Protein AF-A0A9D8RHD4-F1 (afdb_monomer_lite)

Foldseek 3Di:
DDDDDDDDDDDDDDDDDDDDDDDDDDDPPPPQPFFWEKEFAAAQPPDDPADRCVFFAKKKKWKDDPPHTDDIDIDGHRDIDIDGDDDFAKMKMKMFTAGPVRDTFKIWIDMDTTDPPPGYYYDDTDIGTDFFWAWEWEAEDEDEPDPPPDDPVQFQWKKKWKDFVFFTQDIDTRDDRTDIDIDGAFTKMKMKMFGAGPVRHTFWMWMDIDHHYPPRRYHYDYTYIYGDDDDDDDDDDDDDDDDDDPDPPFDKDWAFKAFFAWDDCVPWDWDWPPAAAPQHFTWTATPVRWIWTDQPNTITTIGTFIWTFQTQGPVRKTKTWGQAFRAFAQQAADQDWFDQPNDIAFQLENQQTPLQCLQQQAKRVCVVSPTDDDDDTDHRVRHGDLNRGHDPVSNVFQAFDWAQQAQVQAPGNPQPNGDDIDGGSKFFHGPNRCCPVSSVNPDLQSQFHAGGPNRVSQQADADPDPSWHTKAFGSHQDRPGSQKGWIAHRSSDIDIDGSNDRRHTYIMMTMGHD

Radius of gyration: 31.25 Å; chains: 1; bounding box: 97×63×96 Å

Structure (mmCIF, N/CA/C/O backbone):
data_AF-A0A9D8RHD4-F1
#
_entry.id   AF-A0A9D8RHD4-F1
#
loop_
_atom_site.group_PDB
_atom_site.id
_atom_site.type_symbol
_atom_site.label_atom_id
_atom_site.label_alt_id
_atom_site.label_comp_id
_atom_site.label_asym_id
_atom_site.label_entity_id
_atom_site.label_seq_id
_atom_site.pdbx_PDB_ins_code
_atom_site.Cartn_x
_atom_site.Cartn_y
_atom_site.Cartn_z
_atom_site.occupancy
_atom_site.B_iso_or_equiv
_atom_site.auth_seq_id
_atom_site.auth_comp_id
_atom_site.auth_asym_id
_atom_site.auth_atom_id
_atom_site.pdbx_PDB_model_num
ATOM 1 N N . MET A 1 1 ? 67.456 23.168 -39.208 1.00 35.78 1 MET A N 1
ATOM 2 C CA . MET A 1 1 ? 68.039 21.890 -39.674 1.00 35.78 1 MET A CA 1
ATOM 3 C C . MET A 1 1 ? 66.907 20.896 -39.883 1.00 35.78 1 MET A C 1
ATOM 5 O O . MET A 1 1 ? 66.179 20.681 -38.933 1.00 35.78 1 MET A O 1
ATOM 9 N N . LYS A 1 2 ? 66.781 20.397 -41.128 1.00 36.19 2 LYS A N 1
ATOM 10 C CA . LYS A 1 2 ? 66.197 19.120 -41.617 1.00 36.19 2 LYS A CA 1
ATOM 11 C C . LYS A 1 2 ? 64.907 18.604 -40.936 1.00 36.19 2 LYS A C 1
ATOM 13 O O . LYS A 1 2 ? 64.924 18.323 -39.755 1.00 36.19 2 LYS A O 1
ATOM 18 N N . GLY A 1 3 ? 63.797 18.327 -41.615 1.00 31.06 3 GLY A N 1
ATOM 19 C CA . GLY A 1 3 ? 63.519 18.229 -43.047 1.00 31.06 3 GLY A CA 1
ATOM 20 C C . GLY A 1 3 ? 62.303 17.314 -43.264 1.00 31.06 3 GLY A C 1
ATOM 21 O O . GLY A 1 3 ? 62.266 16.207 -42.744 1.00 31.06 3 GLY A O 1
ATOM 22 N N . PHE A 1 4 ? 61.330 17.816 -44.022 1.00 32.12 4 PHE A N 1
ATOM 23 C CA . PHE A 1 4 ? 60.174 17.125 -44.610 1.00 32.12 4 PHE A CA 1
ATOM 24 C C . PHE A 1 4 ? 60.559 15.937 -45.522 1.00 32.12 4 PHE A C 1
ATOM 26 O O . PHE A 1 4 ? 61.619 15.998 -46.148 1.00 32.12 4 PHE A O 1
ATOM 33 N N . LYS A 1 5 ? 59.647 14.950 -45.664 1.00 31.78 5 LYS A N 1
ATOM 34 C CA . LYS A 1 5 ? 59.299 14.114 -46.860 1.00 31.78 5 LYS A CA 1
ATOM 35 C C . LYS A 1 5 ? 58.339 12.990 -46.393 1.00 31.78 5 LYS A C 1
ATOM 37 O O . LYS A 1 5 ? 58.730 12.262 -45.493 1.00 31.78 5 LYS A O 1
ATOM 42 N N . THR A 1 6 ? 57.042 12.872 -46.707 1.00 32.19 6 THR A N 1
ATOM 43 C CA . THR A 1 6 ? 56.232 12.690 -47.945 1.00 32.19 6 THR A CA 1
ATOM 44 C C . THR A 1 6 ? 56.446 11.398 -48.768 1.00 32.19 6 THR A C 1
ATOM 46 O O . THR A 1 6 ? 57.546 11.182 -49.265 1.00 32.19 6 THR A O 1
ATOM 49 N N . PHE A 1 7 ? 55.320 10.677 -48.997 1.00 29.19 7 PHE A N 1
ATOM 50 C CA . PHE A 1 7 ? 54.986 9.613 -49.989 1.00 29.19 7 PHE A CA 1
ATOM 51 C C . PHE A 1 7 ? 55.703 8.240 -49.849 1.00 29.19 7 PHE A C 1
ATOM 53 O O . PHE A 1 7 ? 56.851 8.192 -49.443 1.00 29.19 7 PHE A O 1
ATOM 60 N N . ALA A 1 8 ? 55.118 7.063 -50.134 1.00 27.97 8 ALA A N 1
ATOM 61 C CA . ALA A 1 8 ? 54.074 6.719 -51.101 1.00 27.97 8 ALA A CA 1
ATOM 62 C C . ALA A 1 8 ? 53.303 5.416 -50.764 1.00 27.97 8 ALA A C 1
ATOM 64 O O . ALA A 1 8 ? 53.810 4.504 -50.116 1.00 27.97 8 ALA A O 1
ATOM 65 N N . LEU A 1 9 ? 52.088 5.364 -51.308 1.00 29.67 9 LEU A N 1
ATOM 66 C CA . LEU A 1 9 ? 51.182 4.233 -51.505 1.00 29.67 9 LEU A CA 1
ATOM 67 C C . LEU A 1 9 ? 51.711 3.306 -52.623 1.00 29.67 9 LEU A C 1
ATOM 69 O O . LEU A 1 9 ? 52.126 3.816 -53.662 1.00 29.67 9 LEU A O 1
ATOM 73 N N . ALA A 1 10 ? 51.624 1.979 -52.473 1.00 29.06 10 ALA A N 1
ATOM 74 C CA . ALA A 1 10 ? 51.651 1.051 -53.610 1.00 29.06 10 ALA A CA 1
ATOM 75 C C . ALA A 1 10 ? 50.885 -0.246 -53.301 1.00 29.06 10 ALA A C 1
ATOM 77 O O . ALA A 1 10 ? 51.316 -1.097 -52.528 1.00 29.06 10 ALA A O 1
ATOM 78 N N . LEU A 1 11 ? 49.725 -0.346 -53.943 1.00 30.69 11 LEU A N 1
ATOM 79 C CA . LEU A 1 11 ? 48.889 -1.521 -54.141 1.00 30.69 11 LEU A CA 1
ATOM 80 C C . LEU A 1 11 ? 49.519 -2.388 -55.250 1.00 30.69 11 LEU A C 1
ATOM 82 O O . LEU A 1 11 ? 49.786 -1.851 -56.323 1.00 30.69 11 LEU A O 1
ATOM 86 N N . LEU A 1 12 ? 49.694 -3.700 -55.054 1.00 25.97 12 LEU A N 1
ATOM 87 C CA . LEU A 1 12 ? 49.701 -4.652 -56.175 1.00 25.97 12 LEU A CA 1
ATOM 88 C C . LEU A 1 12 ? 49.318 -6.072 -55.722 1.00 25.97 12 LEU A C 1
ATOM 90 O O . LEU A 1 12 ? 50.050 -6.752 -55.009 1.00 25.97 12 LEU A O 1
ATOM 94 N N . CYS A 1 13 ? 48.135 -6.492 -56.168 1.00 28.03 13 CYS A N 1
ATOM 95 C CA . CYS A 1 13 ? 47.721 -7.885 -56.330 1.00 28.03 13 CYS A CA 1
ATOM 96 C C . CYS A 1 13 ? 48.622 -8.587 -57.366 1.00 28.03 13 CYS A C 1
ATOM 98 O O . CYS A 1 13 ? 49.081 -7.912 -58.283 1.00 28.03 13 CYS A O 1
ATOM 100 N N . VAL A 1 14 ? 48.786 -9.917 -57.276 1.00 27.88 14 VAL A N 1
ATOM 101 C CA . VAL A 1 14 ? 48.606 -10.900 -58.379 1.00 27.88 14 VAL A CA 1
ATOM 102 C C . VAL A 1 14 ? 49.075 -12.311 -57.953 1.00 27.88 14 VAL A C 1
ATOM 104 O O . VAL A 1 14 ? 50.228 -12.530 -57.604 1.00 27.88 14 VAL A O 1
ATOM 107 N N . LEU A 1 15 ? 48.103 -13.229 -58.025 1.00 26.08 15 LEU A N 1
ATOM 108 C CA . LEU A 1 15 ? 48.101 -14.667 -58.349 1.00 26.08 15 LEU A CA 1
ATOM 109 C C . LEU A 1 15 ? 49.122 -15.664 -57.754 1.00 26.08 15 LEU A C 1
ATOM 111 O O . LEU A 1 15 ? 50.280 -15.731 -58.141 1.00 26.08 15 LEU A O 1
ATOM 115 N N . SER A 1 16 ? 48.542 -16.608 -57.001 1.00 27.72 16 SER A N 1
ATOM 116 C CA . SER A 1 16 ? 48.329 -18.021 -57.381 1.00 27.72 16 SER A CA 1
ATOM 117 C C . SER A 1 16 ? 49.521 -18.828 -57.914 1.00 27.72 16 SER A C 1
ATOM 119 O O . SER A 1 16 ? 49.868 -18.749 -59.090 1.00 27.72 16 SER A O 1
ATOM 121 N N . VAL A 1 17 ? 50.010 -19.754 -57.082 1.00 30.53 17 VAL A N 1
ATOM 122 C CA . VAL A 1 17 ? 50.566 -21.032 -57.546 1.00 30.53 17 VAL A CA 1
ATOM 123 C C . VAL A 1 17 ? 49.954 -22.152 -56.707 1.00 30.53 17 VAL A C 1
ATOM 125 O O . VAL A 1 17 ? 50.111 -22.208 -55.490 1.00 30.53 17 VAL A O 1
ATOM 128 N N . CYS A 1 18 ? 49.222 -23.030 -57.390 1.00 27.80 18 CYS A N 1
ATOM 129 C CA . CYS A 1 18 ? 48.713 -24.287 -56.868 1.00 27.80 18 CYS A CA 1
ATOM 130 C C . CYS A 1 18 ? 49.869 -25.257 -56.594 1.00 27.80 18 CYS A C 1
ATOM 132 O O . CYS A 1 18 ? 50.684 -25.493 -57.482 1.00 27.80 18 CYS A O 1
ATOM 134 N N . PHE A 1 19 ? 49.860 -25.913 -55.436 1.00 27.23 19 PHE A N 1
ATOM 135 C CA . PHE A 1 19 ? 50.405 -27.262 -55.300 1.00 27.23 19 PHE A CA 1
ATOM 136 C C . PHE A 1 19 ? 49.399 -28.126 -54.540 1.00 27.23 19 PHE A C 1
ATOM 138 O O . PHE A 1 19 ? 49.133 -27.922 -53.358 1.00 27.23 19 PHE A O 1
ATOM 145 N N . LEU A 1 20 ? 48.812 -29.082 -55.264 1.00 31.20 20 LEU A N 1
ATOM 146 C CA . LEU A 1 20 ? 48.128 -30.230 -54.685 1.00 31.20 20 LEU A CA 1
ATOM 147 C C . LEU A 1 20 ? 49.165 -31.198 -54.107 1.00 31.20 20 LEU A C 1
ATOM 149 O O . LEU A 1 20 ? 50.134 -31.540 -54.779 1.00 31.20 20 LEU A O 1
ATOM 153 N N . GLY A 1 21 ? 48.832 -31.756 -52.942 1.00 25.56 21 GLY A N 1
ATOM 154 C CA . GLY A 1 21 ? 49.098 -33.162 -52.647 1.00 25.56 21 GLY A CA 1
ATOM 155 C C . GLY A 1 21 ? 50.062 -33.434 -51.498 1.00 25.56 21 GLY A C 1
ATOM 156 O O . GLY A 1 21 ? 51.242 -33.649 -51.729 1.00 25.56 21 GLY A O 1
ATOM 157 N N . CYS A 1 22 ? 49.532 -33.582 -50.282 1.00 24.62 22 CYS A N 1
ATOM 158 C CA . CYS A 1 22 ? 49.473 -34.900 -49.642 1.00 24.62 22 CYS A CA 1
ATOM 159 C C . CYS A 1 22 ? 48.534 -34.851 -48.426 1.00 24.62 22 CYS A C 1
ATOM 161 O O . CYS A 1 22 ? 48.686 -34.014 -47.540 1.00 24.62 22 CYS A O 1
ATOM 163 N N . LYS A 1 23 ? 47.542 -35.747 -48.401 1.00 31.02 23 LYS A N 1
ATOM 164 C CA . LYS A 1 23 ? 46.661 -35.980 -47.252 1.00 31.02 23 LYS A CA 1
ATOM 165 C C . LYS A 1 23 ? 47.476 -36.605 -46.118 1.00 31.02 23 LYS A C 1
ATOM 167 O O . LYS A 1 23 ? 47.958 -37.722 -46.270 1.00 31.02 23 LYS A O 1
ATOM 172 N N . ALA A 1 24 ? 47.506 -35.947 -44.967 1.00 29.47 24 ALA A N 1
ATOM 173 C CA . ALA A 1 24 ? 47.518 -36.630 -43.682 1.00 29.47 24 ALA A CA 1
ATOM 174 C C . ALA A 1 24 ? 46.159 -36.363 -43.035 1.00 29.47 24 ALA A C 1
ATOM 176 O O . ALA A 1 24 ? 45.784 -35.220 -42.782 1.00 29.47 24 ALA A O 1
ATOM 177 N N . SER A 1 25 ? 45.385 -37.430 -42.868 1.00 34.25 25 SER A N 1
ATOM 178 C CA . SER A 1 25 ? 44.118 -37.421 -42.158 1.00 34.25 25 SER A CA 1
ATOM 179 C C . SER A 1 25 ? 44.372 -37.182 -40.673 1.00 34.25 25 SER A C 1
ATOM 181 O O . SER A 1 25 ? 44.805 -38.085 -39.960 1.00 34.25 25 SER A O 1
ATOM 183 N N . THR A 1 26 ? 44.043 -35.992 -40.197 1.00 29.72 26 THR A N 1
ATOM 184 C CA . THR A 1 26 ? 43.574 -35.803 -38.829 1.00 29.72 26 THR A CA 1
ATOM 185 C C . THR A 1 26 ? 42.118 -35.383 -38.934 1.00 29.72 26 THR A C 1
ATOM 187 O O . THR A 1 26 ? 41.776 -34.371 -39.541 1.00 29.72 26 THR A O 1
ATOM 190 N N . SER A 1 27 ? 41.234 -36.239 -38.435 1.00 28.67 27 SER A N 1
ATOM 191 C CA . SER A 1 27 ? 39.817 -35.947 -38.280 1.00 28.67 27 SER A CA 1
ATOM 192 C C . SER A 1 27 ? 39.661 -34.772 -37.317 1.00 28.67 27 SER A C 1
ATOM 194 O O . SER A 1 27 ? 39.633 -34.961 -36.104 1.00 28.67 27 SER A O 1
ATOM 196 N N . VAL A 1 28 ? 39.583 -33.559 -37.855 1.00 31.75 28 VAL A N 1
ATOM 197 C CA . VAL A 1 28 ? 38.956 -32.441 -37.157 1.00 31.75 28 VAL A CA 1
ATOM 198 C C . VAL A 1 28 ? 37.459 -32.675 -37.315 1.00 31.75 28 VA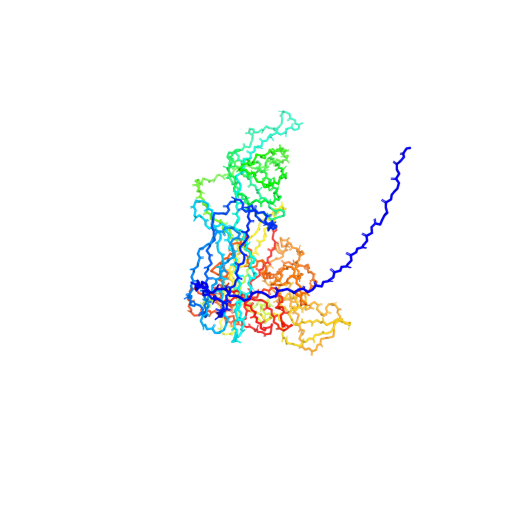L A C 1
ATOM 200 O O . VAL A 1 28 ? 36.905 -32.521 -38.401 1.00 31.75 28 VAL A O 1
ATOM 203 N N . THR A 1 29 ? 36.811 -33.168 -36.265 1.00 30.25 29 THR A N 1
ATOM 204 C CA . THR A 1 29 ? 35.352 -33.158 -36.187 1.00 30.25 29 THR A CA 1
ATOM 205 C C . THR A 1 29 ? 34.914 -31.700 -36.145 1.00 30.25 29 THR A C 1
ATOM 207 O O . THR A 1 29 ? 35.140 -31.020 -35.148 1.00 30.25 29 THR A O 1
ATOM 210 N N . ASN A 1 30 ? 34.330 -31.210 -37.237 1.00 37.19 30 ASN A N 1
ATOM 211 C CA . ASN A 1 30 ? 33.622 -29.937 -37.253 1.00 37.19 30 ASN A CA 1
ATOM 212 C C . ASN A 1 30 ? 32.463 -30.025 -36.242 1.00 37.19 30 ASN A C 1
ATOM 214 O O . ASN A 1 30 ? 31.471 -30.700 -36.497 1.00 37.19 30 ASN A O 1
ATOM 218 N N . GLU A 1 31 ? 32.585 -29.365 -35.090 1.00 43.91 31 GLU A N 1
ATOM 219 C CA . GLU A 1 31 ? 31.503 -29.197 -34.101 1.00 43.91 31 GLU A CA 1
ATOM 220 C C . GLU A 1 31 ? 30.470 -28.121 -34.514 1.00 43.91 31 GLU A C 1
ATOM 222 O O . GLU A 1 31 ? 29.651 -27.702 -33.698 1.00 43.91 31 GLU A O 1
ATOM 227 N N . GLU A 1 32 ? 30.486 -27.650 -35.766 1.00 48.09 32 GLU A N 1
ATOM 228 C CA . GLU A 1 32 ? 29.717 -26.470 -36.197 1.00 48.09 32 GLU A CA 1
ATOM 229 C C . GLU A 1 32 ? 28.235 -26.732 -36.552 1.00 48.09 32 GLU A C 1
ATOM 231 O O . GLU A 1 32 ? 27.482 -25.775 -36.693 1.00 48.09 32 GLU A O 1
ATOM 236 N N . ASP A 1 33 ? 27.760 -27.984 -36.572 1.00 53.81 33 ASP A N 1
ATOM 237 C CA . ASP A 1 33 ? 26.374 -28.331 -36.958 1.00 53.81 33 ASP A CA 1
ATOM 238 C C . ASP A 1 33 ? 25.451 -28.648 -35.753 1.00 53.81 33 ASP A C 1
ATOM 240 O O . ASP A 1 33 ? 24.758 -29.669 -35.716 1.00 53.81 33 ASP A O 1
ATOM 244 N N . GLY A 1 34 ? 25.459 -27.809 -34.710 1.00 67.12 34 GLY A N 1
ATOM 245 C CA . GLY A 1 34 ? 24.644 -28.006 -33.499 1.00 67.12 34 GLY A CA 1
ATOM 246 C C . GLY A 1 34 ? 23.719 -26.833 -33.168 1.00 67.12 34 GLY A C 1
ATOM 247 O O . GLY A 1 34 ? 24.140 -25.683 -33.229 1.00 67.12 34 GLY A O 1
ATOM 248 N N . LEU A 1 35 ? 22.476 -27.126 -32.764 1.00 84.06 35 LEU A N 1
ATOM 249 C CA . LEU A 1 35 ? 21.594 -26.162 -32.096 1.00 84.06 35 LEU A CA 1
ATOM 250 C C . LEU A 1 35 ? 22.103 -25.935 -30.661 1.00 84.06 35 LEU A C 1
ATOM 252 O O . LEU A 1 35 ? 22.478 -26.893 -29.979 1.00 84.06 35 LEU A O 1
ATOM 256 N N . GLY A 1 36 ? 22.169 -24.690 -30.192 1.00 89.06 36 GLY A N 1
ATOM 257 C CA . GLY A 1 36 ? 22.691 -24.420 -28.854 1.00 89.06 36 GLY A CA 1
ATOM 258 C C . GLY A 1 36 ? 22.815 -22.948 -28.491 1.00 89.06 36 GLY A C 1
ATOM 259 O O . GLY A 1 36 ? 22.344 -22.059 -29.198 1.00 89.06 36 GLY A O 1
ATOM 260 N N . ILE A 1 37 ? 23.473 -22.698 -27.364 1.00 90.94 37 ILE A N 1
ATOM 261 C CA . ILE A 1 37 ? 23.751 -21.356 -26.847 1.00 90.94 37 ILE A CA 1
ATOM 262 C C . ILE A 1 37 ? 25.243 -21.168 -26.595 1.00 90.94 37 ILE A C 1
ATOM 264 O O . ILE A 1 37 ? 25.958 -22.111 -26.246 1.00 90.94 37 ILE A O 1
ATOM 268 N N . SER A 1 38 ? 25.709 -19.941 -26.782 1.00 91.62 38 SER A N 1
ATOM 269 C CA . SER A 1 38 ? 27.071 -19.501 -26.510 1.00 91.62 38 SER A CA 1
ATOM 270 C C . SER A 1 38 ? 27.014 -18.324 -25.540 1.00 91.62 38 SER A C 1
ATOM 272 O O . SER A 1 38 ? 26.353 -17.325 -25.817 1.00 91.62 38 SER A O 1
ATOM 274 N N . ILE A 1 39 ? 27.681 -18.451 -24.396 1.00 88.56 39 ILE A N 1
ATOM 275 C CA . ILE A 1 39 ? 27.722 -17.428 -23.344 1.00 88.56 39 ILE A CA 1
ATOM 276 C C . ILE A 1 39 ? 29.181 -17.070 -23.106 1.00 88.56 39 ILE A C 1
ATOM 278 O O . ILE A 1 39 ? 29.974 -17.938 -22.745 1.00 88.56 39 ILE A O 1
ATOM 282 N N . THR A 1 40 ? 29.540 -15.805 -23.296 1.00 87.44 40 THR A N 1
ATOM 283 C CA . THR A 1 40 ? 30.861 -15.295 -22.915 1.00 87.44 40 THR A CA 1
ATOM 284 C C . THR A 1 40 ? 30.779 -14.742 -21.504 1.00 87.44 40 THR A C 1
ATOM 286 O O . THR A 1 40 ? 30.036 -13.797 -21.247 1.00 87.44 40 THR A O 1
ATOM 289 N N . LEU A 1 41 ? 31.521 -15.354 -20.584 1.00 85.44 41 LEU A N 1
ATOM 290 C CA . LEU A 1 41 ? 31.555 -14.934 -19.193 1.00 85.44 41 LEU A CA 1
ATOM 291 C C . LEU A 1 41 ? 32.542 -13.781 -19.008 1.00 85.44 41 LEU A C 1
ATOM 293 O O . LEU A 1 41 ? 33.591 -13.764 -19.660 1.00 85.44 41 LEU A O 1
ATOM 297 N N . PRO A 1 42 ? 32.259 -12.844 -18.092 1.00 77.25 42 PRO A N 1
ATOM 298 C CA . PRO A 1 42 ? 33.192 -11.772 -17.780 1.00 77.25 42 PRO A CA 1
ATOM 299 C C . PRO A 1 42 ? 34.568 -12.327 -17.376 1.00 77.25 42 PRO A C 1
ATOM 301 O O . PRO A 1 42 ? 34.651 -13.280 -16.592 1.00 77.25 42 PRO A O 1
ATOM 304 N N . GLY A 1 43 ? 35.648 -11.723 -17.891 1.00 65.38 43 GLY A N 1
ATOM 305 C CA . GLY A 1 43 ? 37.044 -12.058 -17.570 1.00 65.38 43 GLY A CA 1
ATOM 306 C C . GLY A 1 43 ? 37.802 -10.920 -16.884 1.00 65.38 43 GLY A C 1
ATOM 307 O O . GLY A 1 43 ? 37.400 -9.765 -16.984 1.00 65.38 43 GLY A O 1
ATOM 308 N N . GLY A 1 44 ? 38.929 -11.242 -16.232 1.00 55.56 44 GLY A N 1
ATOM 309 C CA . GLY A 1 44 ? 39.707 -10.398 -15.298 1.00 55.56 44 GLY A CA 1
ATOM 310 C C . GLY A 1 44 ? 40.187 -9.003 -15.752 1.00 55.56 44 GLY A C 1
ATOM 311 O O . GLY A 1 44 ? 40.976 -8.378 -15.053 1.00 55.56 44 GLY A O 1
ATOM 312 N N . LYS A 1 45 ? 39.771 -8.492 -16.919 1.00 47.00 45 LYS A N 1
ATOM 313 C CA . LYS A 1 45 ? 40.018 -7.105 -17.361 1.00 47.00 45 LYS A CA 1
ATOM 314 C C . LYS A 1 45 ? 38.825 -6.416 -18.037 1.00 47.00 45 LYS A C 1
ATOM 316 O O . LYS A 1 45 ? 38.904 -5.203 -18.246 1.00 47.00 45 LYS A O 1
ATOM 321 N N . ASP A 1 46 ? 37.733 -7.124 -18.324 1.00 44.97 46 ASP A N 1
ATOM 322 C CA . ASP A 1 46 ? 36.529 -6.523 -18.899 1.00 44.97 46 ASP A CA 1
ATOM 323 C C . ASP A 1 46 ? 35.632 -6.021 -17.769 1.00 44.97 46 ASP A C 1
ATOM 325 O O . ASP A 1 46 ? 34.967 -6.769 -17.054 1.00 44.97 46 ASP A O 1
ATOM 329 N N . ARG A 1 47 ? 35.710 -4.705 -17.563 1.00 43.62 47 ARG A N 1
ATOM 330 C CA . ARG A 1 47 ? 35.042 -3.962 -16.496 1.00 43.62 47 ARG A CA 1
ATOM 331 C C . ARG A 1 47 ? 33.526 -3.963 -16.708 1.00 43.62 47 ARG A C 1
ATOM 333 O O . ARG A 1 47 ? 32.998 -3.063 -17.357 1.00 43.62 47 ARG A O 1
ATOM 340 N N . ALA A 1 48 ? 32.824 -4.924 -16.114 1.00 38.09 48 ALA A N 1
ATOM 341 C CA . ALA A 1 48 ? 31.419 -4.734 -15.775 1.00 38.09 48 ALA A CA 1
ATOM 342 C C . ALA A 1 48 ? 31.340 -3.671 -14.667 1.00 38.09 48 ALA A C 1
ATOM 344 O O . ALA A 1 48 ? 32.110 -3.689 -13.709 1.00 38.09 48 ALA A O 1
ATOM 345 N N . VAL A 1 49 ? 30.437 -2.708 -14.820 1.00 38.84 49 VAL A N 1
ATOM 346 C CA . VAL A 1 49 ? 30.386 -1.441 -14.068 1.00 38.84 49 VAL A CA 1
ATOM 347 C C . VAL A 1 49 ? 30.083 -1.620 -12.561 1.00 38.84 49 VAL A C 1
ATOM 349 O O . VAL A 1 49 ? 30.055 -0.636 -11.830 1.00 38.84 49 VAL A O 1
ATOM 352 N N . PHE A 1 50 ? 29.929 -2.852 -12.052 1.00 38.81 50 PHE A N 1
ATOM 353 C CA . PHE A 1 50 ? 29.329 -3.092 -10.734 1.00 38.81 50 PHE A CA 1
ATOM 354 C C . PHE A 1 50 ? 30.011 -4.139 -9.816 1.00 38.81 50 PHE A C 1
ATOM 356 O O . PHE A 1 50 ? 29.507 -4.351 -8.719 1.00 38.81 50 PHE A O 1
ATOM 363 N N . TYR A 1 51 ? 31.166 -4.745 -10.153 1.00 47.12 51 TYR A N 1
ATOM 364 C CA . TYR A 1 51 ? 31.948 -5.565 -9.190 1.00 47.12 51 TYR A CA 1
ATOM 365 C C . TYR A 1 51 ? 33.461 -5.628 -9.491 1.00 47.12 51 TYR A C 1
ATOM 367 O O . TYR A 1 51 ? 33.907 -5.218 -10.563 1.00 47.12 51 TYR A O 1
ATOM 375 N N . ASP A 1 52 ? 34.265 -6.118 -8.531 1.00 52.22 52 ASP A N 1
ATOM 376 C CA . ASP A 1 52 ? 35.674 -6.469 -8.767 1.00 52.22 52 ASP A CA 1
ATOM 377 C C . ASP A 1 52 ? 35.779 -7.919 -9.234 1.00 52.22 52 ASP A C 1
ATOM 379 O O . ASP A 1 52 ? 35.558 -8.855 -8.469 1.00 52.22 52 ASP A O 1
ATOM 383 N N . ILE A 1 53 ? 36.078 -8.110 -10.513 1.00 52.34 53 ILE A N 1
ATOM 384 C CA . ILE A 1 53 ? 36.124 -9.433 -11.137 1.00 52.34 53 ILE A CA 1
ATOM 385 C C . ILE A 1 53 ? 37.250 -10.327 -10.601 1.00 52.34 53 ILE A C 1
ATOM 387 O O . ILE A 1 53 ? 37.184 -11.547 -10.738 1.00 52.34 53 ILE A O 1
ATOM 391 N N . ASP A 1 54 ? 38.228 -9.727 -9.923 1.00 56.50 54 ASP A N 1
ATOM 392 C CA . ASP A 1 54 ? 39.340 -10.415 -9.265 1.00 56.50 54 ASP A CA 1
ATOM 393 C C . ASP A 1 54 ? 38.888 -11.280 -8.066 1.00 56.50 54 ASP A C 1
ATOM 395 O O . ASP A 1 54 ? 39.649 -12.126 -7.595 1.00 56.50 54 ASP A O 1
ATOM 399 N N . GLU A 1 55 ? 37.647 -11.114 -7.585 1.00 66.25 55 GLU A N 1
ATOM 400 C CA . GLU A 1 55 ? 37.059 -11.935 -6.515 1.00 66.25 55 GLU A CA 1
ATOM 401 C C . GLU A 1 55 ? 36.314 -13.181 -7.040 1.00 66.25 55 GLU A C 1
ATOM 403 O O . GLU A 1 55 ? 36.005 -14.080 -6.254 1.00 66.25 55 GLU A O 1
ATOM 408 N N . VAL A 1 56 ? 36.046 -13.277 -8.352 1.00 74.25 56 VAL A N 1
ATOM 409 C CA . VAL A 1 56 ? 35.319 -14.412 -8.945 1.00 74.25 56 VAL A CA 1
ATOM 410 C C . VAL A 1 56 ? 36.282 -15.546 -9.285 1.00 74.25 56 VAL A C 1
ATOM 412 O O . VAL A 1 56 ? 37.129 -15.424 -10.166 1.00 74.25 56 VAL A O 1
ATOM 415 N N . ALA A 1 57 ? 36.110 -16.689 -8.627 1.00 84.31 57 ALA A N 1
ATOM 416 C CA . ALA A 1 57 ? 36.879 -17.901 -8.883 1.00 84.31 57 ALA A CA 1
ATOM 417 C C . ALA A 1 57 ? 36.257 -18.776 -9.979 1.00 84.31 57 ALA A C 1
ATOM 419 O O . ALA A 1 57 ? 36.975 -19.417 -10.746 1.00 84.31 57 ALA A O 1
ATOM 420 N N . SER A 1 58 ? 34.924 -18.830 -10.056 1.00 89.81 58 SER A N 1
ATOM 421 C CA . SER A 1 58 ? 34.219 -19.659 -11.041 1.00 89.81 58 SER A CA 1
ATOM 422 C C . SER A 1 58 ? 32.790 -19.186 -11.300 1.00 89.81 58 SER A C 1
ATOM 424 O O . SER A 1 58 ? 32.217 -18.430 -10.518 1.00 89.81 58 SER A O 1
ATOM 426 N N . TYR A 1 59 ? 32.208 -19.666 -12.396 1.00 90.94 59 TYR A N 1
ATOM 427 C CA . TYR A 1 59 ? 30.798 -19.506 -12.728 1.00 90.94 59 TYR A CA 1
ATOM 428 C C . TYR A 1 59 ? 30.124 -20.871 -12.875 1.00 90.94 59 TYR A C 1
ATOM 430 O O . TYR A 1 59 ? 30.736 -21.833 -13.337 1.00 90.94 59 TYR A O 1
ATOM 438 N N . THR A 1 60 ? 28.840 -20.941 -12.536 1.00 95.25 60 THR A N 1
ATOM 439 C CA . THR A 1 60 ? 27.939 -22.045 -12.889 1.00 95.25 60 THR A CA 1
ATOM 440 C C . THR A 1 60 ? 26.831 -21.512 -13.783 1.00 95.25 60 THR A C 1
ATOM 442 O O . THR A 1 60 ? 26.164 -20.544 -13.432 1.00 95.25 60 THR A O 1
ATOM 445 N N . ILE A 1 61 ? 26.614 -22.157 -14.923 1.00 95.19 61 ILE A N 1
ATOM 446 C CA . ILE A 1 61 ? 25.532 -21.879 -15.867 1.00 95.19 61 ILE A CA 1
ATOM 447 C C . ILE A 1 61 ? 24.543 -23.034 -15.766 1.00 95.19 61 ILE A C 1
ATOM 449 O O . ILE A 1 61 ? 24.926 -24.176 -16.013 1.00 95.19 61 ILE A O 1
ATOM 453 N N . ALA A 1 62 ? 23.287 -22.758 -15.441 1.00 94.81 62 ALA A N 1
ATOM 454 C CA . ALA A 1 62 ? 22.204 -23.733 -15.486 1.00 94.81 62 ALA A CA 1
ATOM 455 C C . ALA A 1 62 ? 21.192 -23.342 -16.565 1.00 94.81 62 ALA A C 1
ATOM 457 O O . ALA A 1 62 ? 20.869 -22.168 -16.729 1.00 94.81 62 ALA A O 1
ATOM 458 N N . VAL A 1 63 ? 20.717 -24.338 -17.309 1.00 94.00 63 VAL A N 1
ATOM 459 C CA . VAL A 1 63 ? 19.749 -24.185 -18.396 1.00 94.00 63 VAL A CA 1
ATOM 460 C C . VAL A 1 63 ? 18.529 -25.029 -18.071 1.00 94.00 63 VAL A C 1
ATOM 462 O O . VAL A 1 63 ? 18.658 -26.202 -17.711 1.00 94.00 63 VAL A O 1
ATOM 465 N N . SER A 1 64 ? 17.348 -24.446 -18.225 1.00 92.12 64 SER A N 1
ATOM 466 C CA . SER A 1 64 ? 16.064 -25.101 -17.999 1.00 92.12 64 SER A CA 1
ATOM 467 C C . SER A 1 64 ? 15.075 -24.793 -19.120 1.00 92.12 64 SER A C 1
ATOM 469 O O . SER A 1 64 ? 15.246 -23.837 -19.875 1.00 92.12 64 SER A O 1
ATOM 471 N N . GLN A 1 65 ? 14.052 -25.631 -19.258 1.00 90.06 65 GLN A N 1
ATOM 472 C CA . GLN A 1 65 ? 12.978 -25.462 -20.231 1.00 90.06 65 GLN A CA 1
ATOM 473 C C . GLN A 1 65 ? 11.660 -25.901 -19.596 1.00 90.06 65 GLN A C 1
ATOM 475 O O . GLN A 1 65 ? 11.579 -26.986 -19.021 1.00 90.06 65 GLN A O 1
ATOM 480 N N . ASN A 1 66 ? 10.627 -25.057 -19.677 1.00 83.50 66 ASN A N 1
ATOM 481 C CA . ASN A 1 66 ? 9.319 -25.302 -19.050 1.00 83.50 66 ASN A CA 1
ATOM 482 C C . ASN A 1 66 ? 9.417 -25.653 -17.547 1.00 83.50 66 ASN A C 1
ATOM 484 O O . ASN A 1 66 ? 8.658 -26.481 -17.049 1.00 83.50 66 ASN A O 1
ATOM 488 N N . GLY A 1 67 ? 10.386 -25.064 -16.836 1.00 77.19 67 GLY A N 1
ATOM 489 C CA . GLY A 1 67 ? 10.636 -25.318 -15.411 1.00 77.19 67 GLY A CA 1
ATOM 490 C C . GLY A 1 67 ? 11.431 -26.591 -15.087 1.00 77.19 67 GLY A C 1
ATOM 491 O O . GLY A 1 67 ? 11.694 -26.850 -13.914 1.00 77.19 67 GLY A O 1
ATOM 492 N N . TYR A 1 68 ? 11.852 -27.373 -16.087 1.00 83.94 68 TYR A N 1
ATOM 493 C CA . TYR A 1 68 ? 12.673 -28.572 -15.894 1.00 83.94 68 TYR A CA 1
ATOM 494 C C . TYR A 1 68 ? 14.142 -28.304 -16.225 1.00 83.94 68 TYR A C 1
ATOM 496 O O . TYR A 1 68 ? 14.454 -27.684 -17.241 1.00 83.94 68 TYR A O 1
ATOM 504 N N . SER A 1 69 ? 15.053 -28.793 -15.378 1.00 87.31 69 SER A N 1
ATOM 505 C CA . SER A 1 69 ? 16.499 -28.686 -15.610 1.00 87.31 69 SER A CA 1
ATOM 506 C C . SER A 1 69 ? 16.912 -29.490 -16.842 1.00 87.31 69 SER A C 1
ATOM 508 O O . SER A 1 69 ? 16.581 -30.670 -16.955 1.00 87.31 69 SER A O 1
ATOM 510 N N . VAL A 1 70 ? 17.644 -28.847 -17.749 1.00 91.50 70 VAL A N 1
ATOM 511 C CA . VAL A 1 70 ? 18.167 -29.454 -18.979 1.00 91.50 70 VAL A CA 1
ATOM 512 C C . VAL A 1 70 ? 19.634 -29.824 -18.790 1.00 91.50 70 VAL A C 1
ATOM 514 O O . VAL A 1 70 ? 20.025 -30.964 -19.023 1.00 91.50 70 VAL A O 1
ATOM 517 N N . THR A 1 71 ? 20.464 -28.869 -18.366 1.00 93.56 71 THR A N 1
ATOM 518 C CA . THR A 1 71 ? 21.903 -29.087 -18.157 1.00 93.56 71 THR A CA 1
ATOM 519 C C . THR A 1 71 ? 22.511 -27.996 -17.279 1.00 93.56 71 THR A C 1
ATOM 521 O O . THR A 1 71 ? 21.977 -26.893 -17.183 1.00 93.56 71 THR A O 1
ATOM 524 N N . SER A 1 72 ? 23.678 -28.275 -16.694 1.00 91.12 72 SER A N 1
ATOM 525 C CA . SER A 1 72 ? 24.515 -27.283 -16.015 1.00 91.12 72 SER A CA 1
ATOM 526 C C . SER A 1 72 ? 25.985 -27.417 -16.414 1.00 91.12 72 SER A C 1
ATOM 528 O O . SER A 1 72 ? 26.466 -28.534 -16.605 1.00 91.12 72 SER A O 1
ATOM 530 N N . LYS A 1 73 ? 26.714 -26.303 -16.511 1.00 94.19 73 LYS A N 1
ATOM 531 C CA . LYS A 1 73 ? 28.164 -26.279 -16.754 1.00 94.19 73 LYS A CA 1
ATOM 532 C C . LYS A 1 73 ? 28.869 -25.311 -15.813 1.00 94.19 73 LYS A C 1
ATOM 534 O O . LYS A 1 73 ? 28.381 -24.210 -15.587 1.00 94.19 73 LYS A O 1
ATOM 539 N N . ASN A 1 74 ? 30.044 -25.713 -15.343 1.00 92.94 74 ASN A N 1
ATOM 540 C CA . ASN A 1 74 ? 30.970 -24.825 -14.648 1.00 92.94 74 ASN A CA 1
ATOM 541 C C . ASN A 1 74 ? 31.947 -24.219 -15.652 1.00 92.94 74 ASN A C 1
ATOM 543 O O . ASN A 1 74 ? 32.276 -24.871 -16.645 1.00 92.94 74 ASN A O 1
ATOM 547 N N . ALA A 1 75 ? 32.409 -23.006 -15.378 1.00 91.56 75 ALA A N 1
ATOM 548 C CA . ALA A 1 75 ? 33.323 -22.291 -16.254 1.00 91.56 75 ALA A CA 1
ATOM 549 C C . ALA A 1 75 ? 34.193 -21.289 -15.492 1.00 91.56 75 ALA A C 1
ATOM 551 O O . ALA A 1 75 ? 33.827 -20.808 -14.415 1.00 91.56 75 ALA A O 1
ATOM 552 N N . ALA A 1 76 ? 35.358 -20.989 -16.057 1.00 89.81 76 ALA A N 1
ATOM 553 C CA . ALA A 1 76 ? 36.291 -20.015 -15.515 1.00 89.81 76 ALA A CA 1
ATOM 554 C C . ALA A 1 76 ? 35.925 -18.576 -15.940 1.00 89.81 76 ALA A C 1
ATOM 556 O O . ALA A 1 76 ? 35.255 -18.370 -16.956 1.00 89.81 76 ALA A O 1
ATOM 557 N N . PRO A 1 77 ? 36.386 -17.550 -15.204 1.00 86.56 77 PRO A N 1
ATOM 558 C CA . PRO A 1 77 ? 36.285 -16.168 -15.661 1.00 86.56 77 PRO A CA 1
ATOM 559 C C . PRO A 1 77 ? 36.925 -15.953 -17.037 1.00 86.56 77 PRO A C 1
ATOM 561 O O . PRO A 1 77 ? 38.036 -16.410 -17.301 1.00 86.56 77 PRO A O 1
ATOM 564 N N . GLY A 1 78 ? 36.225 -15.230 -17.913 1.00 82.25 78 GLY A N 1
ATOM 565 C CA . GLY A 1 78 ? 36.635 -14.955 -19.294 1.00 82.25 78 GLY A CA 1
ATOM 566 C C . GLY A 1 78 ? 36.377 -16.100 -20.274 1.00 82.25 78 GLY A C 1
ATOM 567 O O . GLY A 1 78 ? 36.654 -15.959 -21.466 1.00 82.25 78 GLY A O 1
ATOM 568 N N . GLU A 1 79 ? 35.864 -17.238 -19.803 1.00 87.88 79 GLU A N 1
ATOM 569 C CA . GLU A 1 79 ? 35.563 -18.379 -20.658 1.00 87.88 79 GLU A CA 1
ATOM 570 C C . GLU A 1 79 ? 34.311 -18.121 -21.509 1.00 87.88 79 GLU A C 1
ATOM 572 O O . GLU A 1 79 ? 33.309 -17.577 -21.044 1.00 87.88 79 GLU A O 1
ATOM 577 N N . THR A 1 80 ? 34.351 -18.547 -22.773 1.00 90.06 80 THR A N 1
ATOM 578 C CA . THR A 1 80 ? 33.147 -18.648 -23.605 1.00 90.06 80 THR A CA 1
ATOM 579 C C . THR A 1 80 ? 32.646 -20.081 -23.596 1.00 90.06 80 THR A C 1
ATOM 581 O O . THR A 1 80 ? 33.299 -20.984 -24.116 1.00 90.06 80 THR A O 1
ATOM 584 N N . VAL A 1 81 ? 31.461 -20.279 -23.032 1.00 90.81 81 VAL A N 1
ATOM 585 C CA . VAL A 1 81 ? 30.852 -21.589 -22.843 1.00 90.81 81 VAL A CA 1
ATOM 586 C C . VAL A 1 81 ? 29.823 -21.836 -23.932 1.00 90.81 81 VAL A C 1
ATOM 588 O O . VAL A 1 81 ? 28.845 -21.101 -24.064 1.00 90.81 81 VAL A O 1
ATOM 591 N N . ARG A 1 82 ? 30.016 -22.923 -24.682 1.00 91.88 82 ARG A N 1
ATOM 592 C CA . ARG A 1 82 ? 29.033 -23.438 -25.640 1.00 91.88 82 ARG A CA 1
ATOM 593 C C . ARG A 1 82 ? 28.261 -24.608 -25.035 1.00 91.88 82 ARG A C 1
ATOM 595 O O . ARG A 1 82 ? 28.851 -25.573 -24.528 1.00 91.88 82 ARG A O 1
ATOM 602 N N . ILE A 1 83 ? 26.935 -24.525 -25.075 1.00 91.06 83 ILE A N 1
ATOM 603 C CA . ILE A 1 83 ? 26.012 -25.554 -24.589 1.00 91.06 83 ILE A CA 1
ATOM 604 C C . ILE A 1 83 ? 25.132 -25.997 -25.754 1.00 91.06 83 ILE A C 1
ATOM 606 O O . ILE A 1 83 ? 24.336 -25.216 -26.271 1.00 91.06 83 ILE A O 1
ATOM 610 N N . LYS A 1 84 ? 25.286 -27.258 -26.164 1.00 90.38 84 LYS A N 1
ATOM 611 C CA . LYS A 1 84 ? 24.439 -27.884 -27.180 1.00 90.38 84 LYS A CA 1
ATOM 612 C C . LYS A 1 84 ? 23.062 -28.182 -26.587 1.00 90.38 84 LYS A C 1
ATOM 614 O O . LYS A 1 84 ? 22.985 -28.743 -25.496 1.00 90.38 84 LYS A O 1
ATOM 619 N N . LEU A 1 85 ? 22.006 -27.842 -27.317 1.00 88.12 85 LEU A N 1
ATOM 620 C CA . LEU A 1 85 ? 20.611 -28.085 -26.952 1.00 88.12 85 LEU A CA 1
ATOM 621 C C . LEU A 1 85 ? 19.932 -28.865 -28.084 1.00 88.12 85 LEU A C 1
ATOM 623 O O . LEU A 1 85 ? 20.235 -28.658 -29.257 1.00 88.12 85 LEU A O 1
ATOM 627 N N . THR A 1 86 ? 19.083 -29.832 -27.742 1.00 79.38 86 THR A N 1
ATOM 628 C CA . THR A 1 86 ? 18.532 -30.794 -28.713 1.00 79.38 86 THR A CA 1
ATOM 629 C C . THR A 1 86 ? 17.213 -30.361 -29.329 1.00 79.38 86 THR A C 1
ATOM 631 O O . THR A 1 86 ? 16.901 -30.807 -30.431 1.00 79.38 86 THR A O 1
ATOM 634 N N . ASP A 1 87 ? 16.472 -29.483 -28.656 1.00 85.06 87 ASP A N 1
ATOM 635 C CA . ASP A 1 87 ? 15.104 -29.138 -29.021 1.00 85.06 87 ASP A CA 1
ATOM 636 C C . ASP A 1 87 ? 14.958 -27.645 -29.327 1.00 85.06 87 ASP A C 1
ATOM 638 O O . ASP A 1 87 ? 15.736 -26.793 -28.894 1.00 85.06 87 ASP A O 1
ATOM 642 N N . THR A 1 88 ? 13.942 -27.316 -30.118 1.00 88.00 88 THR A N 1
ATOM 643 C CA . THR A 1 88 ? 13.524 -25.928 -30.328 1.00 88.00 88 THR A CA 1
ATOM 644 C C . THR A 1 88 ? 12.619 -25.465 -29.195 1.00 88.00 88 THR A C 1
ATOM 646 O O . THR A 1 88 ? 11.892 -26.265 -28.608 1.00 88.00 88 THR A O 1
ATOM 649 N N . GLY A 1 89 ? 12.586 -24.164 -28.939 1.00 87.94 89 GLY A N 1
ATOM 650 C CA . GLY A 1 89 ? 11.735 -23.558 -27.920 1.00 87.94 89 GLY A CA 1
ATOM 651 C C . GLY A 1 89 ? 12.484 -22.536 -27.078 1.00 87.94 89 GLY A C 1
ATOM 652 O O . GLY A 1 89 ? 13.631 -22.190 -27.363 1.00 87.94 89 GLY A O 1
ATOM 653 N N . THR A 1 90 ? 11.808 -22.026 -26.052 1.00 91.25 90 THR A N 1
ATOM 654 C CA . THR A 1 90 ? 12.391 -21.070 -25.105 1.00 91.25 90 THR A CA 1
ATOM 655 C C . THR A 1 90 ? 13.099 -21.803 -23.976 1.00 91.25 90 THR A C 1
ATOM 657 O O . THR A 1 90 ? 12.531 -22.715 -23.379 1.00 91.25 90 THR A O 1
ATOM 660 N N . TYR A 1 91 ? 14.329 -21.387 -23.699 1.00 91.75 91 TYR A N 1
ATOM 661 C CA . TYR A 1 91 ? 15.160 -21.858 -22.602 1.00 91.75 91 TYR A CA 1
ATOM 662 C C . TYR A 1 91 ? 15.412 -20.718 -21.624 1.00 91.75 91 TYR A C 1
ATOM 664 O O . TYR A 1 91 ? 15.742 -19.609 -22.049 1.00 91.75 91 TYR A O 1
ATOM 672 N N . ASP A 1 92 ? 15.317 -21.020 -20.334 1.00 90.00 92 ASP A N 1
ATOM 673 C CA . ASP A 1 92 ? 15.691 -20.123 -19.247 1.00 90.00 92 ASP A CA 1
ATOM 674 C C . ASP A 1 92 ? 17.091 -20.483 -18.758 1.00 90.00 92 ASP A C 1
ATOM 676 O O . ASP A 1 92 ? 17.403 -21.650 -18.497 1.00 90.00 92 ASP A O 1
ATOM 680 N N . ILE A 1 93 ? 17.945 -19.474 -18.652 1.00 92.06 93 ILE A N 1
ATOM 681 C CA . ILE A 1 93 ? 19.359 -19.599 -18.325 1.00 92.06 93 ILE A CA 1
ATOM 682 C C . ILE A 1 93 ? 19.620 -18.805 -17.053 1.00 92.06 93 ILE A C 1
ATOM 684 O O . ILE A 1 93 ? 19.277 -17.628 -16.974 1.00 92.06 93 ILE A O 1
ATOM 688 N N . SER A 1 94 ? 20.282 -19.425 -16.083 1.00 89.12 94 SER A N 1
ATOM 689 C CA . SER A 1 94 ? 20.799 -18.747 -14.896 1.00 89.12 94 SER A CA 1
ATOM 690 C C . SER A 1 94 ? 22.311 -18.904 -14.815 1.00 89.12 94 SER A C 1
ATOM 692 O O . SER A 1 94 ? 22.823 -20.018 -14.938 1.00 89.12 94 SER A O 1
ATOM 694 N N . VAL A 1 95 ? 23.018 -17.812 -14.554 1.00 90.25 95 VAL A N 1
ATOM 695 C CA . VAL A 1 95 ? 24.457 -17.792 -14.290 1.00 90.25 95 VAL A CA 1
ATOM 696 C C . VAL A 1 95 ? 24.677 -17.390 -12.841 1.00 90.25 95 VAL A C 1
ATOM 698 O O . VAL A 1 95 ? 24.091 -16.426 -12.369 1.00 90.25 95 VAL A O 1
ATOM 701 N N . SER A 1 96 ? 25.512 -18.129 -12.123 1.00 88.12 96 SER A N 1
ATOM 702 C CA . SER A 1 96 ? 25.913 -17.845 -10.744 1.00 88.12 96 SER A CA 1
ATOM 703 C C . SER A 1 96 ? 27.429 -17.724 -10.669 1.00 88.12 96 SER A C 1
ATOM 705 O O . SER A 1 96 ? 28.124 -18.615 -11.149 1.00 88.12 96 SER A O 1
ATOM 707 N N . ALA A 1 97 ? 27.941 -16.649 -10.074 1.00 85.12 97 ALA A N 1
ATOM 708 C CA . ALA A 1 97 ? 29.368 -16.442 -9.835 1.00 85.12 97 ALA A CA 1
ATOM 709 C C . ALA A 1 97 ? 29.740 -16.848 -8.403 1.00 85.12 97 ALA A C 1
ATOM 711 O O . ALA A 1 97 ? 28.979 -16.583 -7.468 1.00 85.12 97 ALA A O 1
ATOM 712 N N . PHE A 1 98 ? 30.917 -17.448 -8.228 1.00 82.62 98 PHE A N 1
ATOM 713 C CA . PHE A 1 98 ? 31.413 -17.945 -6.946 1.00 82.62 98 PHE A CA 1
ATOM 714 C C . PHE A 1 98 ? 32.809 -17.413 -6.635 1.00 82.62 98 PHE A C 1
ATOM 716 O O . PHE A 1 98 ? 33.647 -17.313 -7.533 1.00 82.62 98 PHE A O 1
ATOM 723 N N . ASP A 1 99 ? 33.065 -17.119 -5.362 1.00 81.75 99 ASP A N 1
ATOM 724 C CA . ASP A 1 99 ? 34.394 -16.754 -4.864 1.00 81.75 99 ASP A CA 1
ATOM 725 C C . ASP A 1 99 ? 35.298 -17.984 -4.623 1.00 81.75 99 ASP A C 1
ATOM 727 O O . ASP A 1 99 ? 34.890 -19.138 -4.774 1.00 81.75 99 ASP A O 1
ATOM 731 N N . ASN A 1 100 ? 36.550 -17.747 -4.213 1.00 79.69 100 ASN A N 1
ATOM 732 C CA . ASN A 1 100 ? 37.520 -18.811 -3.896 1.00 79.69 100 ASN A CA 1
ATOM 733 C C . ASN A 1 100 ? 37.120 -19.686 -2.691 1.00 79.69 100 ASN A C 1
ATOM 735 O O . ASN A 1 100 ? 37.714 -20.740 -2.473 1.00 79.69 100 ASN A O 1
ATOM 739 N N . SER A 1 101 ? 36.148 -19.251 -1.887 1.00 80.50 101 SER A N 1
ATOM 740 C CA . SER A 1 101 ? 35.573 -20.001 -0.764 1.00 80.50 101 SER A CA 1
ATOM 741 C C . SER A 1 101 ? 34.267 -20.710 -1.136 1.00 80.50 101 SER A C 1
ATOM 743 O O . SER A 1 101 ? 33.617 -21.285 -0.265 1.00 80.50 101 SER A O 1
ATOM 745 N N . ASN A 1 102 ? 33.918 -20.725 -2.428 1.00 80.12 102 ASN A N 1
ATOM 746 C CA . ASN A 1 102 ? 32.716 -21.341 -2.978 1.00 80.12 102 ASN A CA 1
ATOM 747 C C . ASN A 1 102 ? 31.405 -20.699 -2.480 1.00 80.12 102 ASN A C 1
ATOM 749 O O . ASN A 1 102 ? 30.349 -21.335 -2.501 1.00 80.12 102 ASN A O 1
ATOM 753 N N . ASN A 1 103 ? 31.447 -19.434 -2.051 1.00 75.88 103 ASN A N 1
ATOM 754 C CA . ASN A 1 103 ? 30.242 -18.659 -1.776 1.00 75.88 103 ASN A CA 1
ATOM 755 C C . ASN A 1 103 ? 29.700 -18.096 -3.086 1.00 75.88 103 ASN A C 1
ATOM 757 O O . ASN A 1 103 ? 30.462 -17.559 -3.890 1.00 75.88 103 ASN A O 1
ATOM 761 N N . LYS A 1 104 ? 28.382 -18.176 -3.293 1.00 78.00 104 LYS A N 1
ATOM 762 C CA . LYS A 1 104 ? 27.734 -17.487 -4.413 1.00 78.00 104 LYS A CA 1
ATOM 763 C C . LYS A 1 104 ? 27.763 -15.980 -4.139 1.00 78.00 104 LYS A C 1
ATOM 765 O O . LYS A 1 104 ? 27.290 -15.558 -3.088 1.00 78.00 104 LYS A O 1
ATOM 770 N N . ILE A 1 105 ? 28.312 -15.196 -5.064 1.00 68.62 105 ILE A N 1
ATOM 771 C CA . ILE A 1 105 ? 28.557 -13.749 -4.898 1.00 68.62 105 ILE A CA 1
ATOM 772 C C . ILE A 1 105 ? 27.854 -12.880 -5.941 1.00 68.62 105 ILE A C 1
ATOM 774 O O . ILE A 1 105 ? 27.781 -11.669 -5.763 1.00 68.62 105 ILE A O 1
ATOM 778 N N . ALA A 1 106 ? 27.340 -13.476 -7.015 1.00 71.06 106 ALA A N 1
ATOM 779 C CA . ALA A 1 106 ? 26.551 -12.781 -8.022 1.00 71.06 106 ALA A CA 1
ATOM 780 C C . ALA A 1 106 ? 25.657 -13.769 -8.775 1.00 71.06 106 ALA A C 1
ATOM 782 O O . ALA A 1 106 ? 25.981 -14.959 -8.861 1.00 71.06 106 ALA A O 1
ATOM 783 N N . GLU A 1 107 ? 24.562 -13.287 -9.352 1.00 82.38 107 GLU A N 1
ATOM 784 C CA . GLU A 1 107 ? 23.717 -14.079 -10.238 1.00 82.38 107 GLU A CA 1
ATOM 785 C C . GLU A 1 107 ? 23.079 -13.250 -11.351 1.00 82.38 107 GLU A C 1
ATOM 787 O O . GLU A 1 107 ? 22.874 -12.052 -11.219 1.00 82.38 107 GLU A O 1
ATOM 792 N N . GLY A 1 108 ? 22.773 -13.897 -12.468 1.00 77.94 108 GLY A N 1
ATOM 793 C CA . GLY A 1 108 ? 22.105 -13.286 -13.607 1.00 77.94 108 GLY A CA 1
ATOM 794 C C . GLY A 1 108 ? 21.204 -14.294 -14.296 1.00 77.94 108 GLY A C 1
ATOM 795 O O . GLY A 1 108 ? 21.480 -15.496 -14.277 1.00 77.94 108 GLY A O 1
ATOM 796 N N . THR A 1 109 ? 20.129 -13.820 -14.914 1.00 85.50 109 THR A N 1
ATOM 797 C CA . THR A 1 109 ? 19.195 -14.674 -15.654 1.00 85.50 109 THR A CA 1
ATOM 798 C C . THR A 1 109 ? 18.899 -14.104 -17.028 1.00 85.50 109 THR A C 1
ATOM 800 O O . THR A 1 109 ? 18.809 -12.890 -17.188 1.00 85.50 109 THR A O 1
ATOM 803 N N . ALA A 1 110 ? 18.690 -14.976 -18.006 1.00 85.12 110 ALA A N 1
ATOM 804 C CA . ALA A 1 110 ? 18.216 -14.610 -19.333 1.00 85.12 110 ALA A CA 1
ATOM 805 C C . ALA A 1 110 ? 17.334 -15.717 -19.908 1.00 85.12 110 ALA A C 1
ATOM 807 O O . ALA A 1 110 ? 17.426 -16.871 -19.492 1.00 85.12 110 ALA A O 1
ATOM 808 N N . SER A 1 111 ? 16.542 -15.379 -20.920 1.00 87.75 111 SER A N 1
ATOM 809 C CA . SER A 1 111 ? 15.784 -16.360 -21.696 1.00 87.75 111 SER A CA 1
ATOM 810 C C . SER A 1 111 ? 16.144 -16.243 -23.173 1.00 87.75 111 SER A C 1
ATOM 812 O O . SER A 1 111 ? 16.371 -15.146 -23.689 1.00 87.75 111 SER A O 1
ATOM 814 N N . VAL A 1 112 ? 16.197 -17.375 -23.873 1.00 89.56 112 VAL A N 1
ATOM 815 C CA . VAL A 1 112 ? 16.502 -17.428 -25.309 1.00 89.56 112 VAL A CA 1
ATOM 816 C C . VAL A 1 112 ? 15.595 -18.421 -26.018 1.00 89.56 112 VAL A C 1
ATOM 818 O O . VAL A 1 112 ? 15.401 -19.543 -25.559 1.00 89.56 112 VAL A O 1
ATOM 821 N N . THR A 1 113 ? 15.049 -18.022 -27.165 1.00 91.31 113 THR A N 1
ATOM 822 C CA . THR A 1 113 ? 14.263 -18.911 -28.029 1.00 91.31 113 THR A CA 1
ATOM 823 C C . THR A 1 113 ? 15.113 -19.427 -29.185 1.00 91.31 113 THR A C 1
ATOM 825 O O . THR A 1 113 ? 15.705 -18.640 -29.932 1.00 91.31 113 THR A O 1
ATOM 828 N N . LEU A 1 114 ? 15.146 -20.751 -29.342 1.00 89.38 114 LEU A N 1
ATOM 829 C CA . LEU A 1 114 ? 15.835 -21.464 -30.415 1.00 89.38 114 LEU A CA 1
ATOM 830 C C . LEU A 1 114 ? 14.835 -22.060 -31.412 1.00 89.38 114 LEU A C 1
ATOM 832 O O . LEU A 1 114 ? 13.863 -22.704 -31.020 1.00 89.38 114 LEU A O 1
ATOM 836 N N . ALA A 1 115 ? 15.096 -21.871 -32.700 1.00 87.94 115 ALA A N 1
ATOM 837 C CA . ALA A 1 115 ? 14.349 -22.413 -33.827 1.00 87.94 115 ALA A CA 1
ATOM 838 C C . ALA A 1 115 ? 15.235 -23.325 -34.695 1.00 87.94 115 ALA A C 1
ATOM 840 O O . ALA A 1 115 ? 16.465 -23.304 -34.615 1.00 87.94 115 ALA A O 1
ATOM 841 N N . LEU A 1 116 ? 14.602 -24.147 -35.540 1.00 82.12 116 LEU A N 1
ATOM 842 C CA . LEU A 1 116 ? 15.315 -25.026 -36.470 1.00 82.12 116 LEU A CA 1
ATOM 843 C C . LEU A 1 116 ? 16.222 -24.195 -37.387 1.00 82.12 116 LEU A C 1
ATOM 845 O O . LEU A 1 116 ? 15.754 -23.289 -38.070 1.00 82.12 116 LEU A O 1
ATOM 849 N N . GLY A 1 117 ? 17.509 -24.541 -37.422 1.00 76.69 117 GLY A N 1
ATOM 850 C CA . GLY A 1 117 ? 18.510 -23.863 -38.250 1.00 76.69 117 GLY A CA 1
ATOM 851 C C . GLY A 1 117 ? 19.215 -22.676 -37.586 1.00 76.69 117 GLY A C 1
ATOM 852 O O . GLY A 1 117 ? 20.132 -22.137 -38.194 1.00 76.69 117 GLY A O 1
ATOM 853 N N . ASP A 1 118 ? 18.861 -22.305 -36.349 1.00 78.25 118 ASP A N 1
ATOM 854 C CA . ASP A 1 118 ? 19.495 -21.180 -35.638 1.00 78.25 118 ASP A CA 1
ATOM 855 C C . ASP A 1 118 ? 20.978 -21.414 -35.294 1.00 78.25 118 ASP A C 1
ATOM 857 O O . ASP A 1 118 ? 21.712 -20.457 -35.049 1.00 78.25 118 ASP A O 1
ATOM 861 N N . GLY A 1 119 ? 21.429 -22.671 -35.243 1.00 85.38 119 GLY A N 1
ATOM 862 C CA . GLY A 1 119 ? 22.772 -23.011 -34.772 1.00 85.38 119 GLY A CA 1
ATOM 863 C C . GLY A 1 119 ? 22.992 -22.587 -33.313 1.00 85.38 119 GLY A C 1
ATOM 864 O O . GLY A 1 119 ? 22.108 -22.755 -32.469 1.00 85.38 119 GLY A O 1
ATOM 865 N N . TYR A 1 120 ? 24.169 -22.034 -33.007 1.00 86.69 120 TYR A N 1
ATOM 866 C CA . TYR A 1 120 ? 24.474 -21.475 -31.687 1.00 86.69 120 TYR A CA 1
ATOM 867 C C . TYR A 1 120 ? 24.083 -19.996 -31.597 1.00 86.69 120 TYR A C 1
ATOM 869 O O . TYR A 1 120 ? 24.672 -19.159 -32.282 1.00 86.69 120 TYR A O 1
ATOM 877 N N . LYS A 1 121 ? 23.162 -19.651 -30.689 1.00 87.50 121 LYS A N 1
ATOM 878 C CA . LYS A 1 121 ? 22.852 -18.247 -30.372 1.00 87.50 121 LYS A CA 1
ATOM 879 C C . LYS A 1 121 ? 23.734 -17.704 -29.259 1.00 87.50 121 LYS A C 1
ATOM 881 O O . LYS A 1 121 ? 23.904 -18.342 -28.223 1.00 87.50 121 LYS A O 1
ATOM 886 N N . ASN A 1 122 ? 24.236 -16.488 -29.448 1.00 86.94 122 ASN A N 1
ATOM 887 C CA . ASN A 1 122 ? 24.898 -15.748 -28.380 1.00 86.94 122 ASN A CA 1
ATOM 888 C C . ASN A 1 122 ? 23.852 -15.230 -27.388 1.00 86.94 122 ASN A C 1
ATOM 890 O O . ASN A 1 122 ? 22.863 -14.624 -27.802 1.00 86.94 122 ASN A O 1
ATOM 894 N N . VAL A 1 123 ? 24.081 -15.458 -26.096 1.00 84.12 123 VAL A N 1
ATOM 895 C CA . VAL A 1 123 ? 23.218 -14.964 -25.018 1.00 84.12 123 VAL A CA 1
ATOM 896 C C . VAL A 1 123 ? 24.020 -13.993 -24.162 1.00 84.12 123 VAL A C 1
ATOM 898 O O . VAL A 1 123 ? 25.046 -14.363 -23.593 1.00 84.12 123 VAL A O 1
ATOM 901 N N . ASN A 1 124 ? 23.532 -12.758 -24.072 1.00 79.75 124 ASN A N 1
ATOM 902 C CA . ASN A 1 124 ? 24.054 -11.756 -23.151 1.00 79.75 124 ASN A CA 1
ATOM 903 C C . ASN A 1 124 ? 23.278 -11.861 -21.838 1.00 79.75 124 ASN A C 1
ATOM 905 O O . ASN A 1 124 ? 22.049 -11.921 -21.860 1.00 79.75 124 ASN A O 1
ATOM 909 N N . ILE A 1 125 ? 23.993 -11.910 -20.716 1.00 77.62 125 ILE A N 1
ATOM 910 C CA . ILE A 1 125 ? 23.406 -12.055 -19.384 1.00 77.62 125 ILE A CA 1
ATOM 911 C C . ILE A 1 125 ? 24.028 -10.993 -18.494 1.00 77.62 125 ILE A C 1
ATOM 913 O O . ILE A 1 125 ? 25.246 -10.980 -18.310 1.00 77.62 125 ILE A O 1
ATOM 917 N N . ASP A 1 126 ? 23.185 -10.131 -17.941 1.00 71.00 126 ASP A N 1
ATOM 918 C CA . ASP A 1 126 ? 23.596 -9.196 -16.904 1.00 71.00 126 ASP A CA 1
ATOM 919 C C . ASP A 1 126 ? 23.689 -9.965 -15.580 1.00 71.00 126 ASP A C 1
ATOM 921 O O . ASP A 1 126 ? 22.725 -10.595 -15.144 1.00 71.00 126 ASP A O 1
ATOM 925 N N . ILE A 1 127 ? 24.883 -9.982 -14.983 1.00 67.56 127 ILE A N 1
ATOM 926 C CA . ILE A 1 127 ? 25.164 -10.677 -13.722 1.00 67.56 127 ILE A CA 1
ATOM 927 C C . ILE A 1 127 ? 25.230 -9.628 -12.611 1.00 67.56 127 ILE A C 1
ATOM 929 O O . ILE A 1 127 ? 26.114 -8.769 -12.613 1.00 67.56 127 ILE A O 1
ATOM 933 N N . GLU A 1 128 ? 24.307 -9.713 -11.659 1.00 59.38 128 GLU A N 1
ATOM 934 C CA . GLU A 1 128 ? 24.166 -8.781 -10.544 1.00 59.38 128 GLU A CA 1
ATOM 935 C C . GLU A 1 128 ? 24.831 -9.339 -9.272 1.00 59.38 128 GLU A C 1
ATOM 937 O O . GLU A 1 128 ? 24.558 -10.477 -8.877 1.00 59.38 128 GLU A O 1
ATOM 942 N N . PRO A 1 129 ? 25.723 -8.580 -8.609 1.00 58.88 129 PRO A N 1
ATOM 943 C CA . PRO A 1 129 ? 26.376 -9.017 -7.380 1.00 58.88 129 PRO A CA 1
ATOM 944 C C . PRO A 1 129 ? 25.428 -8.993 -6.178 1.00 58.88 129 PRO A C 1
ATOM 946 O O . PRO A 1 129 ? 24.523 -8.166 -6.082 1.00 58.88 129 PRO A O 1
ATOM 949 N N . TYR A 1 130 ? 25.696 -9.852 -5.198 1.00 53.59 130 TYR A N 1
ATOM 950 C CA . TYR A 1 130 ? 25.083 -9.753 -3.880 1.00 53.59 130 TYR A CA 1
ATOM 951 C C . TYR A 1 130 ? 25.718 -8.636 -3.050 1.00 53.59 130 TYR A C 1
ATOM 953 O O . TYR A 1 130 ? 26.924 -8.396 -3.119 1.00 53.59 130 TYR A O 1
ATOM 961 N N . GLU A 1 131 ? 24.896 -7.957 -2.243 1.00 52.34 131 GLU A N 1
ATOM 962 C CA . GLU A 1 131 ? 25.330 -6.887 -1.338 1.00 52.34 131 GLU A CA 1
ATOM 963 C C . GLU A 1 131 ? 26.452 -7.387 -0.413 1.00 52.34 131 GLU A C 1
ATOM 965 O O . GLU A 1 131 ? 26.227 -8.181 0.502 1.00 52.34 131 GLU A O 1
ATOM 970 N N . LYS A 1 132 ? 27.677 -6.900 -0.632 1.00 52.69 132 LYS A N 1
ATOM 971 C CA . LYS A 1 132 ? 28.795 -7.100 0.292 1.00 52.69 132 LYS A CA 1
ATOM 972 C C . LYS A 1 132 ? 28.682 -6.056 1.403 1.00 52.69 132 LYS A C 1
ATOM 974 O O . LYS A 1 132 ? 28.462 -4.878 1.122 1.00 52.69 132 LYS A O 1
ATOM 979 N N . THR A 1 133 ? 28.818 -6.474 2.658 1.00 52.09 133 THR A N 1
ATOM 980 C CA . THR A 1 133 ? 28.725 -5.570 3.812 1.00 52.09 133 THR A CA 1
ATOM 981 C C . THR A 1 133 ? 30.098 -5.182 4.350 1.00 52.09 133 THR A C 1
ATOM 983 O O . THR A 1 133 ? 30.965 -6.045 4.484 1.00 52.09 133 THR A O 1
ATOM 986 N N . VAL A 1 134 ? 30.275 -3.915 4.722 1.00 54.56 134 VAL A N 1
ATOM 987 C CA . VAL A 1 134 ? 31.464 -3.376 5.399 1.00 54.56 134 VAL A CA 1
ATOM 988 C C . VAL A 1 134 ? 31.148 -3.098 6.857 1.00 54.56 134 VAL A C 1
ATOM 990 O O . VAL A 1 134 ? 30.117 -2.494 7.146 1.00 54.56 134 VAL A O 1
ATOM 993 N N . GLY A 1 135 ? 32.049 -3.496 7.759 1.00 61.66 135 GLY A N 1
ATOM 994 C CA . GLY A 1 135 ? 31.956 -3.159 9.177 1.00 61.66 135 GLY A CA 1
ATOM 995 C C . GLY A 1 135 ? 32.262 -1.679 9.427 1.00 61.66 135 GLY A C 1
ATOM 996 O O . GLY A 1 135 ? 33.274 -1.163 8.957 1.00 61.66 135 GLY A O 1
ATOM 997 N N . ILE A 1 136 ? 31.424 -0.986 10.189 1.00 63.28 136 ILE A N 1
ATOM 998 C CA . ILE A 1 136 ? 31.647 0.394 10.625 1.00 63.28 136 ILE A CA 1
ATOM 999 C C . ILE A 1 136 ? 31.977 0.398 12.111 1.00 63.28 136 ILE A C 1
ATOM 1001 O O . ILE A 1 136 ? 31.199 -0.130 12.898 1.00 63.28 136 ILE A O 1
ATOM 1005 N N . ASN A 1 137 ? 33.073 1.057 12.481 1.00 66.25 137 ASN A N 1
ATOM 1006 C CA . ASN A 1 137 ? 33.387 1.455 13.846 1.00 66.25 137 ASN A CA 1
ATOM 1007 C C . ASN A 1 137 ? 32.940 2.898 14.066 1.00 66.25 137 ASN A C 1
ATOM 1009 O O . ASN A 1 137 ? 33.457 3.816 13.428 1.00 66.25 137 ASN A O 1
ATOM 1013 N N . LEU A 1 138 ? 32.011 3.114 14.990 1.00 65.25 138 LEU A N 1
ATOM 1014 C CA . LEU A 1 138 ? 31.633 4.462 15.405 1.00 65.25 138 LEU A CA 1
ATOM 1015 C C . LEU A 1 138 ? 32.503 4.920 16.571 1.00 65.25 138 LEU A C 1
ATOM 1017 O O . LEU A 1 138 ? 32.935 4.125 17.400 1.00 65.25 138 LEU A O 1
ATOM 1021 N N . THR A 1 139 ? 32.789 6.212 16.623 1.00 63.94 139 THR A N 1
ATOM 1022 C CA . THR A 1 139 ? 33.386 6.869 17.786 1.00 63.94 139 THR A CA 1
ATOM 1023 C C . THR A 1 139 ? 32.679 8.198 17.955 1.00 63.94 139 THR A C 1
ATOM 1025 O O . THR A 1 139 ? 32.633 8.975 17.006 1.00 63.94 139 THR A O 1
ATOM 1028 N N . ALA A 1 140 ? 32.122 8.476 19.132 1.00 60.62 140 ALA A N 1
ATOM 1029 C CA . ALA A 1 140 ? 31.576 9.799 19.408 1.00 60.62 140 ALA A CA 1
ATOM 1030 C C . ALA A 1 140 ? 32.494 10.596 20.329 1.00 60.62 140 ALA A C 1
ATOM 1032 O O . ALA A 1 140 ? 33.020 10.067 21.310 1.00 60.62 140 ALA A O 1
ATOM 1033 N N . ALA A 1 141 ? 32.668 11.868 19.995 1.00 58.94 141 ALA A N 1
ATOM 1034 C CA . ALA A 1 141 ? 33.351 12.854 20.810 1.00 58.94 141 ALA A CA 1
ATOM 1035 C C . ALA A 1 141 ? 32.324 13.877 21.297 1.00 58.94 141 ALA A C 1
ATOM 1037 O O . ALA A 1 141 ? 31.482 14.330 20.523 1.00 58.94 141 ALA A O 1
ATOM 1038 N N . TRP A 1 142 ? 32.384 14.224 22.578 1.00 53.53 142 TRP A N 1
ATOM 1039 C CA . TRP A 1 142 ? 31.541 15.269 23.148 1.00 53.53 142 TRP A CA 1
ATOM 1040 C C . TRP A 1 142 ? 32.188 16.632 22.945 1.00 53.53 142 TRP A C 1
ATOM 1042 O O . TRP A 1 142 ? 33.371 16.798 23.237 1.00 53.53 142 TRP A O 1
ATOM 1052 N N . GLU A 1 143 ? 31.398 17.603 22.498 1.00 54.50 143 GLU A N 1
ATOM 1053 C CA . GLU A 1 143 ? 31.778 19.011 22.506 1.00 54.50 143 GLU A CA 1
ATOM 1054 C C . GLU A 1 143 ? 30.775 19.779 23.374 1.00 54.50 143 GLU A C 1
ATOM 1056 O O . GLU A 1 143 ? 29.565 19.764 23.133 1.00 54.50 143 GLU A O 1
ATOM 1061 N N . THR A 1 144 ? 31.275 20.401 24.441 1.00 50.84 144 THR A N 1
ATOM 1062 C CA . THR A 1 144 ? 30.461 21.130 25.418 1.00 50.84 144 THR A CA 1
ATOM 1063 C C . THR A 1 144 ? 30.704 22.627 25.247 1.00 50.84 144 THR A C 1
ATOM 1065 O O . THR A 1 144 ? 31.836 23.068 25.446 1.00 50.84 144 THR A O 1
ATOM 1068 N N . PRO A 1 145 ? 29.679 23.437 24.928 1.00 43.78 145 PRO A N 1
ATOM 1069 C CA . PRO A 1 145 ? 29.840 24.889 24.812 1.00 43.78 145 PRO A CA 1
ATOM 1070 C C . PRO A 1 145 ? 30.195 25.596 26.134 1.00 43.78 145 PRO A C 1
ATOM 1072 O O . PRO A 1 145 ? 30.551 26.770 26.101 1.00 43.78 145 PRO A O 1
ATOM 1075 N N . ASP A 1 146 ? 30.067 24.915 27.281 1.00 42.09 146 ASP A N 1
ATOM 1076 C CA . ASP A 1 146 ? 30.284 25.473 28.622 1.00 42.09 146 ASP A CA 1
ATOM 1077 C C . ASP A 1 146 ? 30.652 24.340 29.612 1.00 42.09 146 ASP A C 1
ATOM 1079 O O . ASP A 1 146 ? 29.820 23.472 29.897 1.00 42.09 146 ASP A O 1
ATOM 1083 N N . GLU A 1 147 ? 31.893 24.317 30.122 1.00 42.06 147 GLU A N 1
ATOM 1084 C CA . GLU A 1 147 ? 32.433 23.235 30.981 1.00 42.06 147 GLU A CA 1
ATOM 1085 C C . GLU A 1 147 ? 31.699 23.089 32.331 1.00 42.06 147 GLU A C 1
ATOM 1087 O O . GLU A 1 147 ? 31.743 22.029 32.949 1.00 42.06 147 GLU A O 1
ATOM 1092 N N . GLU A 1 148 ? 30.977 24.118 32.787 1.00 43.81 148 GLU A N 1
ATOM 1093 C CA . GLU A 1 148 ? 30.313 24.119 34.101 1.00 43.81 148 GLU A CA 1
ATOM 1094 C C . GLU A 1 148 ? 28.853 23.631 34.089 1.00 43.81 148 GLU A C 1
ATOM 1096 O O . GLU A 1 148 ? 28.222 23.583 35.148 1.00 43.81 148 GLU A O 1
ATOM 1101 N N . LYS A 1 149 ? 28.268 23.286 32.928 1.00 47.75 149 LYS A N 1
ATOM 1102 C CA . LYS A 1 149 ? 26.803 23.102 32.842 1.00 47.75 149 LYS A CA 1
ATOM 1103 C C . LYS A 1 149 ? 26.287 21.810 32.218 1.00 47.75 149 LYS A C 1
ATOM 1105 O O . LYS A 1 149 ? 25.170 21.428 32.560 1.00 47.75 149 LYS A O 1
ATOM 1110 N N . TYR A 1 150 ? 27.048 21.132 31.359 1.00 47.44 150 TYR A N 1
ATOM 1111 C CA . TYR A 1 150 ? 26.611 19.886 30.713 1.00 47.44 150 TYR A CA 1
ATOM 1112 C C . TYR A 1 150 ? 27.812 18.993 30.420 1.00 47.44 150 TYR A C 1
ATOM 1114 O O . TYR A 1 150 ? 28.589 19.293 29.523 1.00 47.44 150 TYR A O 1
ATOM 1122 N N . GLY A 1 151 ? 27.963 17.900 31.165 1.00 44.09 151 GLY A N 1
ATOM 1123 C CA . GLY A 1 151 ? 28.989 16.889 30.916 1.00 44.09 151 GLY A CA 1
ATOM 1124 C C . GLY A 1 151 ? 28.399 15.619 30.307 1.00 44.09 151 GLY A C 1
ATOM 1125 O O . GLY A 1 151 ? 27.218 15.319 30.490 1.00 44.09 151 GLY A O 1
ATOM 1126 N N . ALA A 1 152 ? 29.251 14.819 29.660 1.00 47.66 152 ALA A N 1
ATOM 1127 C CA . ALA A 1 152 ? 28.958 13.442 29.240 1.00 47.66 152 ALA A CA 1
ATOM 1128 C C . ALA A 1 152 ? 28.391 12.554 30.375 1.00 47.66 152 ALA A C 1
ATOM 1130 O O . ALA A 1 152 ? 27.810 11.506 30.113 1.00 47.66 152 ALA A O 1
ATOM 1131 N N . GLU A 1 153 ? 28.545 12.989 31.628 1.00 50.81 153 GLU A N 1
ATOM 1132 C CA . GLU A 1 153 ? 28.115 12.327 32.863 1.00 50.81 153 GLU A CA 1
ATOM 1133 C C . GLU A 1 153 ? 26.585 12.205 33.012 1.00 50.81 153 GLU A C 1
ATOM 1135 O O . GLU A 1 153 ? 26.107 11.311 33.708 1.00 50.81 153 GLU A O 1
ATOM 1140 N N . ASP A 1 154 ? 25.808 13.044 32.315 1.00 51.94 154 ASP A N 1
ATOM 1141 C CA . ASP A 1 154 ? 24.336 13.003 32.317 1.00 51.94 154 ASP A CA 1
ATOM 1142 C C . ASP A 1 154 ? 23.755 12.003 31.292 1.00 51.94 154 ASP A C 1
ATOM 1144 O O . ASP A 1 154 ? 22.581 11.622 31.377 1.00 51.94 154 ASP A O 1
ATOM 1148 N N . ALA A 1 155 ? 24.554 11.586 30.305 1.00 54.25 155 ALA A N 1
ATOM 1149 C CA . ALA A 1 155 ? 24.155 10.636 29.274 1.00 54.25 155 ALA A CA 1
ATOM 1150 C C . ALA A 1 155 ? 24.507 9.209 29.707 1.00 54.25 155 ALA A C 1
ATOM 1152 O O . ALA A 1 155 ? 25.673 8.844 29.831 1.00 54.25 155 ALA A O 1
ATOM 1153 N N . VAL A 1 156 ? 23.493 8.366 29.884 1.00 57.31 156 VAL A N 1
ATOM 1154 C CA . VAL A 1 156 ? 23.690 6.955 30.264 1.00 57.31 156 VAL A CA 1
ATOM 1155 C C . VAL A 1 156 ? 23.473 5.990 29.098 1.00 57.31 156 VAL A C 1
ATOM 1157 O O . VAL A 1 156 ? 23.724 4.795 29.246 1.00 57.31 156 VAL A O 1
ATOM 1160 N N . ARG A 1 157 ? 22.963 6.476 27.956 1.00 68.62 157 ARG A N 1
ATOM 1161 C CA . ARG A 1 157 ? 22.570 5.670 26.788 1.00 68.62 157 ARG A CA 1
ATOM 1162 C C . ARG A 1 157 ? 22.853 6.417 25.486 1.00 68.62 157 ARG A C 1
ATOM 1164 O O . ARG A 1 157 ? 22.738 7.640 25.449 1.00 68.62 157 ARG A O 1
ATOM 1171 N N . TYR A 1 158 ? 23.161 5.669 24.429 1.00 68.38 158 TYR A N 1
ATOM 1172 C CA . TYR A 1 158 ? 23.290 6.184 23.068 1.00 68.38 158 TYR A CA 1
ATOM 1173 C C . TYR A 1 158 ? 22.443 5.346 22.122 1.00 68.38 158 TYR A C 1
ATOM 1175 O O . TYR A 1 158 ? 22.557 4.115 22.120 1.00 68.38 158 TYR A O 1
ATOM 1183 N N . ASP A 1 159 ? 21.653 6.033 21.306 1.00 71.38 159 ASP A N 1
ATOM 1184 C CA . ASP A 1 159 ? 20.930 5.434 20.195 1.00 71.38 159 ASP A CA 1
ATOM 1185 C C . ASP A 1 159 ? 21.585 5.882 18.890 1.00 71.38 159 ASP A C 1
ATOM 1187 O O . ASP A 1 159 ? 21.828 7.070 18.666 1.00 71.38 159 ASP A O 1
ATOM 1191 N N . VAL A 1 160 ? 21.919 4.909 18.051 1.00 67.12 160 VAL A N 1
ATOM 1192 C CA . VAL A 1 160 ? 22.581 5.098 16.763 1.00 67.12 160 VAL A CA 1
ATOM 1193 C C . VAL A 1 160 ? 21.572 4.842 15.658 1.00 67.12 160 VAL A C 1
ATOM 1195 O O . VAL A 1 160 ? 20.879 3.828 15.674 1.00 67.12 160 VAL A O 1
ATOM 1198 N N . TYR A 1 161 ? 21.559 5.717 14.664 1.00 68.69 161 TYR A N 1
ATOM 1199 C CA . TYR A 1 161 ? 20.729 5.629 13.474 1.00 68.69 161 TYR A CA 1
ATOM 1200 C C . TYR A 1 161 ? 21.635 5.754 12.250 1.00 68.69 161 TYR A C 1
ATOM 1202 O O . TYR A 1 161 ? 22.382 6.722 12.143 1.00 68.69 161 TYR A O 1
ATOM 1210 N N . ILE A 1 162 ? 21.597 4.796 11.329 1.00 66.31 162 ILE A N 1
ATOM 1211 C CA . ILE A 1 162 ? 22.360 4.825 10.077 1.00 66.31 162 ILE A CA 1
ATOM 1212 C C . ILE A 1 162 ? 21.370 4.902 8.927 1.00 66.31 162 ILE A C 1
ATOM 1214 O O . ILE A 1 162 ? 20.474 4.069 8.832 1.00 66.31 162 ILE A O 1
ATOM 1218 N N . TYR A 1 163 ? 21.559 5.879 8.055 1.00 64.31 163 TYR A N 1
ATOM 1219 C CA . TYR A 1 163 ? 20.741 6.174 6.893 1.00 64.31 163 TYR A CA 1
ATOM 1220 C C . TYR A 1 163 ? 21.552 5.984 5.617 1.00 64.31 163 TYR A C 1
ATOM 1222 O O . TYR A 1 163 ? 22.733 6.324 5.587 1.00 64.31 163 TYR A O 1
ATOM 1230 N N . GLU A 1 164 ? 20.902 5.513 4.562 1.00 62.28 164 GLU A N 1
ATOM 1231 C CA . GLU A 1 164 ? 21.387 5.559 3.185 1.00 62.28 164 GLU A CA 1
ATOM 1232 C C . GLU A 1 164 ? 20.550 6.598 2.428 1.00 62.28 164 GLU A C 1
ATOM 1234 O O . GLU A 1 164 ? 19.345 6.425 2.240 1.00 62.28 164 GLU A O 1
ATOM 1239 N N . GLY A 1 165 ? 21.148 7.735 2.064 1.00 64.69 165 GLY A N 1
ATOM 1240 C CA . GLY A 1 165 ? 20.361 8.904 1.652 1.00 64.69 165 GLY A CA 1
ATOM 1241 C C . GLY A 1 165 ? 19.422 9.386 2.773 1.00 64.69 165 GLY A C 1
ATOM 1242 O O . GLY A 1 165 ? 19.889 9.740 3.857 1.00 64.69 165 GLY A O 1
ATOM 1243 N N . GLU A 1 166 ? 18.108 9.401 2.514 1.00 57.56 166 GLU A N 1
ATOM 1244 C CA . GLU A 1 166 ? 17.060 9.758 3.496 1.00 57.56 166 GLU A CA 1
ATOM 1245 C C . GLU A 1 166 ? 16.425 8.542 4.195 1.00 57.56 166 GLU A C 1
ATOM 1247 O O . GLU A 1 166 ? 15.639 8.700 5.131 1.00 57.56 166 GLU A O 1
ATOM 1252 N N . ASP A 1 167 ? 16.751 7.327 3.755 1.00 49.22 167 ASP A N 1
ATOM 1253 C CA . ASP A 1 167 ? 16.161 6.092 4.264 1.00 49.22 167 ASP A CA 1
ATOM 1254 C C . ASP A 1 167 ? 16.954 5.576 5.477 1.00 49.22 167 ASP A C 1
ATOM 1256 O O . ASP A 1 167 ? 18.160 5.359 5.376 1.00 49.22 167 ASP A O 1
ATOM 1260 N N . LEU A 1 168 ? 16.304 5.326 6.621 1.00 56.91 168 LEU A N 1
ATOM 1261 C CA . LEU A 1 168 ? 16.958 4.688 7.771 1.00 56.91 168 LEU A CA 1
ATOM 1262 C C . LEU A 1 168 ? 17.188 3.195 7.507 1.00 56.91 168 LEU A C 1
ATOM 1264 O O . LEU A 1 168 ? 16.230 2.441 7.345 1.00 56.91 168 LEU A O 1
ATOM 1268 N N . ILE A 1 169 ? 18.447 2.759 7.522 1.00 51.38 169 ILE A N 1
ATOM 1269 C CA . ILE A 1 169 ? 18.856 1.385 7.199 1.00 51.38 169 ILE A CA 1
ATOM 1270 C C . ILE A 1 169 ? 19.285 0.553 8.410 1.00 51.38 169 ILE A C 1
ATOM 1272 O O . ILE A 1 169 ? 19.222 -0.675 8.354 1.00 51.38 169 ILE A O 1
ATOM 1276 N N . ALA A 1 170 ? 19.701 1.184 9.511 1.00 57.38 170 ALA A N 1
ATOM 1277 C CA . ALA A 1 170 ? 20.021 0.479 10.747 1.00 57.38 170 ALA A CA 1
ATOM 1278 C C . ALA A 1 170 ? 19.779 1.354 11.975 1.00 57.38 170 ALA A C 1
ATOM 1280 O O . ALA A 1 170 ? 20.053 2.553 11.960 1.00 57.38 170 ALA A O 1
ATOM 1281 N N . THR A 1 171 ? 19.333 0.729 13.061 1.00 58.53 171 THR A N 1
ATOM 1282 C CA . THR A 1 171 ? 19.337 1.332 14.392 1.00 58.53 171 THR A CA 1
ATOM 1283 C C . THR A 1 171 ? 20.075 0.444 15.370 1.00 58.53 171 THR A C 1
ATOM 1285 O O . THR A 1 171 ? 20.117 -0.779 15.219 1.00 58.53 171 THR A O 1
ATOM 1288 N N . SER A 1 172 ? 20.652 1.053 16.394 1.00 60.97 172 SER A N 1
ATOM 1289 C CA . SER A 1 172 ? 21.066 0.319 17.577 1.00 60.97 172 SER A CA 1
ATOM 1290 C C . SER A 1 172 ? 20.800 1.157 18.807 1.00 60.97 172 SER A C 1
ATOM 1292 O O . SER A 1 172 ? 21.261 2.289 18.907 1.00 60.97 172 SER A O 1
ATOM 1294 N N . GLU A 1 173 ? 20.058 0.575 19.736 1.00 58.31 173 GLU A N 1
ATOM 1295 C CA . GLU A 1 173 ? 19.671 1.213 20.988 1.00 58.31 173 GLU A CA 1
ATOM 1296 C C . GLU A 1 173 ? 20.593 0.755 22.117 1.00 58.31 173 GLU A C 1
ATOM 1298 O O . GLU A 1 173 ? 21.010 -0.407 22.154 1.00 58.31 173 GLU A O 1
ATOM 1303 N N . ASN A 1 174 ? 20.856 1.641 23.078 1.00 54.38 174 ASN A N 1
ATOM 1304 C CA . ASN A 1 174 ? 21.614 1.329 24.298 1.00 54.38 174 ASN A CA 1
ATOM 1305 C C . ASN A 1 174 ? 23.030 0.769 24.049 1.00 54.38 174 ASN A C 1
ATOM 1307 O O . ASN A 1 174 ? 23.471 -0.156 24.737 1.00 54.38 174 ASN A O 1
ATOM 1311 N N . VAL A 1 175 ? 23.754 1.314 23.072 1.00 53.34 175 VAL A N 1
ATOM 1312 C CA . VAL A 1 175 ? 25.103 0.831 22.730 1.00 53.34 175 VAL A CA 1
ATOM 1313 C C . VAL A 1 175 ? 26.156 1.578 23.543 1.00 53.34 175 VAL A C 1
ATOM 1315 O O . VAL A 1 175 ? 26.084 2.796 23.705 1.00 53.34 175 VAL A O 1
ATOM 1318 N N . SER A 1 176 ? 27.188 0.873 24.012 1.00 50.94 176 SER A N 1
ATOM 1319 C CA . SER A 1 176 ? 28.481 1.516 24.270 1.00 50.94 176 SER A CA 1
ATOM 1320 C C . SER A 1 176 ? 29.021 2.078 22.952 1.00 50.94 176 SER A C 1
ATOM 1322 O O . SER A 1 176 ? 28.768 1.494 21.906 1.00 50.94 176 SER A O 1
ATOM 1324 N N . LEU A 1 177 ? 29.773 3.181 22.989 1.00 50.19 177 LEU A N 1
ATOM 1325 C CA . LEU A 1 177 ? 30.264 3.973 21.841 1.00 50.19 177 LEU A CA 1
ATOM 1326 C C . LEU A 1 177 ? 31.066 3.223 20.751 1.00 50.19 177 LEU A C 1
ATOM 1328 O O . LEU A 1 177 ? 31.617 3.857 19.863 1.00 50.19 177 LEU A O 1
ATOM 1332 N N . THR A 1 178 ? 31.126 1.896 20.797 1.00 47.62 178 THR A N 1
ATOM 1333 C CA . THR A 1 178 ? 31.708 0.990 19.812 1.00 47.62 178 THR A CA 1
ATOM 1334 C C . THR A 1 178 ? 30.663 -0.068 19.441 1.00 47.62 178 THR A C 1
ATOM 1336 O O . THR A 1 178 ? 30.351 -0.959 20.230 1.00 47.62 178 THR A O 1
ATOM 1339 N N . GLY A 1 179 ? 30.114 0.029 18.232 1.00 50.94 179 GLY A N 1
ATOM 1340 C CA . GLY A 1 179 ? 29.283 -1.004 17.613 1.00 50.94 179 GLY A CA 1
ATOM 1341 C C . GLY A 1 179 ? 29.801 -1.283 16.208 1.00 50.94 179 GLY A C 1
ATOM 1342 O O . GLY A 1 179 ? 30.152 -0.336 15.512 1.00 50.94 179 GLY A O 1
ATOM 1343 N N . ASN A 1 180 ? 29.867 -2.558 15.817 1.00 53.56 180 ASN A N 1
ATOM 1344 C CA . ASN A 1 180 ? 30.181 -2.962 14.446 1.00 53.56 180 ASN A CA 1
ATOM 1345 C C . ASN A 1 180 ? 28.881 -2.989 13.636 1.00 53.56 180 ASN A C 1
ATOM 1347 O O . ASN A 1 180 ? 28.030 -3.845 13.884 1.00 53.56 180 ASN A O 1
ATOM 1351 N N . PHE A 1 181 ? 28.728 -2.081 12.674 1.00 55.84 181 PHE A N 1
ATOM 1352 C CA . PHE A 1 181 ? 27.566 -2.061 11.778 1.00 55.84 181 PHE A CA 1
ATOM 1353 C C . PHE A 1 181 ? 27.954 -2.534 10.386 1.00 55.84 181 PHE A C 1
ATOM 1355 O O . PHE A 1 181 ? 28.929 -2.049 9.834 1.00 55.84 181 PHE A O 1
ATOM 1362 N N . ASN A 1 182 ? 27.183 -3.451 9.813 1.00 55.94 182 ASN A N 1
ATOM 1363 C CA . ASN A 1 182 ? 27.397 -3.945 8.459 1.00 55.94 182 ASN A CA 1
ATOM 1364 C C . ASN A 1 182 ? 26.529 -3.144 7.484 1.00 55.94 182 ASN A C 1
ATOM 1366 O O . ASN A 1 182 ? 25.306 -3.243 7.551 1.00 55.94 182 ASN A O 1
ATOM 1370 N N . VAL A 1 183 ? 27.147 -2.377 6.583 1.00 53.62 183 VAL A N 1
ATOM 1371 C CA . VAL A 1 183 ? 26.435 -1.614 5.538 1.00 53.62 183 VAL A CA 1
ATOM 1372 C C . VAL A 1 183 ? 26.901 -2.007 4.135 1.00 53.62 183 VAL A C 1
ATOM 1374 O O . VAL A 1 183 ? 28.066 -2.383 3.987 1.00 53.62 183 VAL A O 1
ATOM 1377 N N . PRO A 1 184 ? 26.046 -1.932 3.100 1.00 55.34 184 PRO A N 1
ATOM 1378 C CA . PRO A 1 184 ? 26.452 -2.207 1.721 1.00 55.34 184 PRO A CA 1
ATOM 1379 C C . PRO A 1 184 ? 27.667 -1.381 1.240 1.00 55.34 184 PRO A C 1
ATOM 1381 O O . PRO A 1 184 ? 27.886 -0.239 1.657 1.00 55.34 184 PRO A O 1
ATOM 1384 N N . TYR A 1 185 ? 28.472 -1.932 0.331 1.00 48.53 185 TYR A N 1
ATOM 1385 C CA . TYR A 1 185 ? 29.511 -1.161 -0.366 1.00 48.53 185 TYR A CA 1
ATOM 1386 C C . TYR A 1 185 ? 28.923 -0.100 -1.318 1.00 48.53 185 TYR A C 1
ATOM 1388 O O . TYR A 1 185 ? 27.818 -0.261 -1.825 1.00 48.53 185 TYR A O 1
ATOM 1396 N N . TYR A 1 186 ? 29.719 0.933 -1.630 1.00 53.72 186 TYR A N 1
ATOM 1397 C CA . TYR A 1 186 ? 29.469 1.954 -2.667 1.00 53.72 186 TYR A CA 1
ATOM 1398 C C . TYR A 1 186 ? 28.339 2.942 -2.406 1.00 53.72 186 TYR A C 1
ATOM 1400 O O . TYR A 1 186 ? 27.890 3.608 -3.338 1.00 53.72 186 TYR A O 1
ATOM 1408 N N . SER A 1 187 ? 27.930 3.092 -1.151 1.00 57.91 187 SER A N 1
ATOM 1409 C CA . SER A 1 187 ? 26.928 4.085 -0.794 1.00 57.91 187 SER A CA 1
ATOM 1410 C C . SER A 1 187 ? 27.459 5.160 0.143 1.00 57.91 187 SER A C 1
ATOM 1412 O O . SER A 1 187 ? 28.497 5.011 0.806 1.00 57.91 187 SER A O 1
ATOM 1414 N N . THR A 1 188 ? 26.734 6.272 0.154 1.00 66.94 188 THR A N 1
ATOM 1415 C CA . THR A 1 188 ? 26.927 7.369 1.092 1.00 66.94 188 THR A CA 1
ATOM 1416 C C . THR A 1 188 ? 25.909 7.223 2.208 1.00 66.94 188 THR A C 1
ATOM 1418 O O . THR A 1 188 ? 24.699 7.229 1.983 1.00 66.94 188 THR A O 1
ATOM 1421 N N . TYR A 1 189 ? 26.425 7.130 3.424 1.00 70.06 189 TYR A N 1
ATOM 1422 C CA . TYR A 1 189 ? 25.643 6.952 4.627 1.00 70.06 189 TYR A CA 1
ATOM 1423 C C . TYR A 1 189 ? 25.685 8.205 5.483 1.00 70.06 189 TYR A C 1
ATOM 1425 O O . TYR A 1 189 ? 26.720 8.864 5.599 1.00 70.06 189 TYR A O 1
ATOM 1433 N N . LYS A 1 190 ? 24.565 8.490 6.137 1.00 77.69 190 LYS A N 1
ATOM 1434 C CA . LYS A 1 190 ? 24.502 9.417 7.263 1.00 77.69 190 LYS A CA 1
ATOM 1435 C C . LYS A 1 190 ? 24.340 8.598 8.529 1.00 77.69 190 LYS A C 1
ATOM 1437 O O . LYS A 1 190 ? 23.496 7.718 8.588 1.00 77.69 190 LYS A O 1
ATOM 1442 N N . VAL A 1 191 ? 25.121 8.883 9.553 1.00 74.31 191 VAL A N 1
ATOM 1443 C CA . VAL A 1 191 ? 24.935 8.319 10.886 1.00 74.31 191 VAL A CA 1
ATOM 1444 C C . VAL A 1 191 ? 24.556 9.439 11.840 1.00 74.31 191 VAL A C 1
ATOM 1446 O O . VAL A 1 191 ? 25.213 10.475 11.863 1.00 74.31 191 VAL A O 1
ATOM 1449 N N . LYS A 1 192 ? 23.492 9.231 12.610 1.00 78.44 192 LYS A N 1
ATOM 1450 C CA . LYS A 1 192 ? 23.041 10.102 13.693 1.00 78.44 192 LYS A CA 1
ATOM 1451 C C . LYS A 1 192 ? 23.199 9.356 15.010 1.00 78.44 192 LYS A C 1
ATOM 1453 O O . LYS A 1 192 ? 22.837 8.184 15.100 1.00 78.44 192 LYS A O 1
ATOM 1458 N N . ILE A 1 193 ? 23.718 10.030 16.026 1.00 75.38 193 ILE A N 1
ATOM 1459 C CA . ILE A 1 193 ? 23.733 9.543 17.404 1.00 75.38 193 ILE A CA 1
ATOM 1460 C C . ILE A 1 193 ? 22.898 10.480 18.263 1.00 75.38 193 ILE A C 1
ATOM 1462 O O . ILE A 1 193 ? 23.059 11.695 18.195 1.00 75.38 193 ILE A O 1
ATOM 1466 N N . GLU A 1 194 ? 22.043 9.903 19.099 1.00 76.12 194 GLU A N 1
ATOM 1467 C CA . GLU A 1 194 ? 21.340 10.601 20.171 1.00 76.12 194 GLU A CA 1
ATOM 1468 C C . GLU A 1 194 ? 21.836 10.084 21.519 1.00 76.12 194 GLU A C 1
ATOM 1470 O O . GLU A 1 194 ? 21.726 8.898 21.828 1.00 76.12 194 GLU A O 1
ATOM 1475 N N . ALA A 1 195 ? 22.369 10.983 22.338 1.00 70.50 195 ALA A N 1
ATOM 1476 C CA . ALA A 1 195 ? 22.717 10.704 23.720 1.00 70.50 195 ALA A CA 1
ATOM 1477 C C . ALA A 1 195 ? 21.490 10.930 24.608 1.00 70.50 195 ALA A C 1
ATOM 1479 O O . ALA A 1 195 ? 20.838 11.970 24.508 1.00 70.50 195 ALA A O 1
ATOM 1480 N N . LYS A 1 196 ? 21.169 9.969 25.478 1.00 69.50 196 LYS A N 1
ATOM 1481 C CA . LYS A 1 196 ? 19.941 9.961 26.283 1.00 69.50 196 LYS A CA 1
ATOM 1482 C C . LYS A 1 196 ? 20.204 9.726 27.773 1.00 69.50 196 LYS A C 1
ATOM 1484 O O . LYS A 1 196 ? 21.107 8.983 28.172 1.00 69.50 196 LYS A O 1
ATOM 1489 N N . LYS A 1 197 ? 19.351 10.327 28.606 1.00 67.81 197 LYS A N 1
ATOM 1490 C CA . LYS A 1 197 ? 19.211 10.035 30.043 1.00 67.81 197 LYS A CA 1
ATOM 1491 C C . LYS A 1 197 ? 18.532 8.679 30.269 1.00 67.81 197 LYS A C 1
ATOM 1493 O O . LYS A 1 197 ? 17.976 8.073 29.353 1.00 67.81 197 LYS A O 1
ATOM 1498 N N . ALA A 1 198 ? 18.533 8.198 31.515 1.00 65.31 198 ALA A N 1
ATOM 1499 C CA . ALA A 1 198 ? 17.919 6.915 31.886 1.00 65.31 198 ALA A CA 1
ATOM 1500 C C . ALA A 1 198 ? 16.411 6.864 31.580 1.00 65.31 198 ALA A C 1
ATOM 1502 O O . ALA A 1 198 ? 15.870 5.800 31.288 1.00 65.31 198 ALA A O 1
ATOM 1503 N N . ASN A 1 199 ? 15.757 8.026 31.617 1.00 62.69 199 ASN A N 1
ATOM 1504 C CA . ASN A 1 199 ? 14.352 8.245 31.276 1.00 62.69 199 ASN A CA 1
ATOM 1505 C C . ASN A 1 199 ? 14.119 8.470 29.765 1.00 62.69 199 ASN A C 1
ATOM 1507 O O . ASN A 1 199 ? 13.061 8.961 29.388 1.00 62.69 199 ASN A O 1
ATOM 1511 N N . LEU A 1 200 ? 15.107 8.157 28.916 1.00 61.03 200 LEU A N 1
ATOM 1512 C CA . LEU A 1 200 ? 15.079 8.297 27.454 1.00 61.03 200 LEU A CA 1
ATOM 1513 C C . LEU A 1 200 ? 15.038 9.742 26.923 1.00 61.03 200 LEU A C 1
ATOM 1515 O O . LEU A 1 200 ? 14.937 9.938 25.714 1.00 61.03 200 LEU A O 1
ATOM 1519 N N . THR A 1 201 ? 15.169 10.762 27.778 1.00 63.84 201 THR A N 1
ATOM 1520 C CA . THR A 1 201 ? 15.277 12.156 27.319 1.00 63.84 201 THR A CA 1
ATOM 1521 C C . THR A 1 201 ? 16.593 12.373 26.570 1.00 63.84 201 THR A C 1
ATOM 1523 O O . THR A 1 201 ? 17.654 12.082 27.122 1.00 63.84 201 THR A O 1
ATOM 1526 N N . VAL A 1 202 ? 16.530 12.904 25.345 1.00 63.41 202 VAL A N 1
ATOM 1527 C CA . VAL A 1 202 ? 17.713 13.281 24.553 1.00 63.41 202 VAL A CA 1
ATOM 1528 C C . VAL A 1 202 ? 18.403 14.482 25.198 1.00 63.41 202 VAL A C 1
ATOM 1530 O O . VAL A 1 202 ? 17.761 15.485 25.495 1.00 63.41 202 VAL A O 1
ATOM 1533 N N . VAL A 1 203 ? 19.707 14.359 25.432 1.00 62.84 203 VAL A N 1
ATOM 1534 C CA . VAL A 1 203 ? 20.572 15.388 26.038 1.00 62.84 203 VAL A CA 1
ATOM 1535 C C . VAL A 1 203 ? 21.637 15.912 25.086 1.00 62.84 203 VAL A C 1
ATOM 1537 O O . VAL A 1 203 ? 22.297 16.903 25.378 1.00 62.84 203 VAL A O 1
ATOM 1540 N N . GLY A 1 204 ? 21.816 15.256 23.947 1.00 64.25 204 GLY A N 1
ATOM 1541 C CA . GLY A 1 204 ? 22.720 15.695 22.900 1.00 64.25 204 GLY A CA 1
ATOM 1542 C C . GLY A 1 204 ? 22.530 14.863 21.649 1.00 64.25 204 GLY A C 1
ATOM 1543 O O . GLY A 1 204 ? 22.049 13.728 21.711 1.00 64.25 204 GLY A O 1
ATOM 1544 N N . SER A 1 205 ? 22.905 15.427 20.510 1.00 68.50 205 SER A N 1
ATOM 1545 C CA . SER A 1 205 ? 22.904 14.695 19.250 1.00 68.50 205 SER A CA 1
ATOM 1546 C C . SER A 1 205 ? 24.085 15.085 18.375 1.00 68.50 205 SER A C 1
ATOM 1548 O O . SER A 1 205 ? 24.694 16.139 18.554 1.00 68.50 205 SER A O 1
ATOM 1550 N N . GLY A 1 206 ? 24.450 14.195 17.463 1.00 64.31 206 GLY A N 1
ATOM 1551 C CA . GLY A 1 206 ? 25.528 14.410 16.510 1.00 64.31 206 GLY A CA 1
ATOM 1552 C C . GLY A 1 206 ? 25.265 13.647 15.226 1.00 64.31 206 GLY A C 1
ATOM 1553 O O . GLY A 1 206 ? 24.661 12.575 15.256 1.00 64.31 206 GLY A O 1
ATOM 1554 N N . GLU A 1 207 ? 25.731 14.184 14.104 1.00 76.56 207 GLU A N 1
ATOM 1555 C CA . GLU A 1 207 ? 25.606 13.546 12.795 1.00 76.56 207 GLU A CA 1
ATOM 1556 C C . GLU A 1 207 ? 26.948 13.534 12.061 1.00 76.56 207 GLU A C 1
ATOM 1558 O O . GLU A 1 207 ? 27.751 14.458 12.187 1.00 76.56 207 GLU A O 1
ATOM 1563 N N . ALA A 1 208 ? 27.187 12.492 11.269 1.00 71.06 208 ALA A N 1
ATOM 1564 C CA . ALA A 1 208 ? 28.284 12.453 10.311 1.00 71.06 208 ALA A CA 1
ATOM 1565 C C . ALA A 1 208 ? 27.840 11.789 9.010 1.00 71.06 208 ALA A C 1
ATOM 1567 O O . ALA A 1 208 ? 27.029 10.865 9.008 1.00 71.06 208 ALA A O 1
ATOM 1568 N N . ILE A 1 209 ? 28.417 12.239 7.899 1.00 74.69 209 ILE A N 1
ATOM 1569 C CA . ILE A 1 209 ? 28.218 11.642 6.580 1.00 74.69 209 ILE A CA 1
ATOM 1570 C C . ILE A 1 209 ? 29.531 10.997 6.153 1.00 74.69 209 ILE A C 1
ATOM 1572 O O . ILE A 1 209 ? 30.594 11.613 6.240 1.00 74.69 209 ILE A O 1
ATOM 1576 N N . PHE A 1 210 ? 29.467 9.760 5.678 1.00 67.56 210 PHE A N 1
ATOM 1577 C CA . PHE A 1 210 ? 30.626 9.032 5.178 1.00 67.56 210 PHE A CA 1
ATOM 1578 C C . PHE A 1 210 ? 30.251 8.194 3.960 1.00 67.56 210 PHE A C 1
ATOM 1580 O O . PHE A 1 210 ? 29.093 7.877 3.725 1.00 67.56 210 PHE A O 1
ATOM 1587 N N . THR A 1 211 ? 31.248 7.839 3.157 1.00 66.88 211 THR A N 1
ATOM 1588 C CA . THR A 1 211 ? 31.069 6.967 1.990 1.00 66.88 211 THR A CA 1
ATOM 1589 C C . THR A 1 211 ? 31.904 5.710 2.172 1.00 66.88 211 THR A C 1
ATOM 1591 O O . THR A 1 211 ? 33.062 5.796 2.599 1.00 66.88 211 THR A O 1
ATOM 1594 N N . ILE A 1 212 ? 31.312 4.559 1.854 1.00 63.16 212 ILE A N 1
ATOM 1595 C CA . ILE A 1 212 ? 32.012 3.276 1.801 1.00 63.16 212 ILE A CA 1
ATOM 1596 C C . ILE A 1 212 ? 32.509 3.064 0.377 1.00 63.16 212 ILE A C 1
ATOM 1598 O O . ILE A 1 212 ? 31.726 2.828 -0.543 1.00 63.16 212 ILE A O 1
ATOM 1602 N N . ALA A 1 213 ? 33.820 3.178 0.192 1.00 58.91 213 ALA A N 1
ATOM 1603 C CA . ALA A 1 213 ? 34.454 3.035 -1.111 1.00 58.91 213 ALA A CA 1
ATOM 1604 C C . ALA A 1 213 ? 34.888 1.585 -1.372 1.00 58.91 213 ALA A C 1
ATOM 1606 O O . ALA A 1 213 ? 34.990 0.760 -0.461 1.00 58.91 213 ALA A O 1
ATOM 1607 N N . LYS A 1 214 ? 35.199 1.282 -2.638 1.00 48.09 214 LYS A N 1
ATOM 1608 C CA . LYS A 1 214 ? 35.826 0.014 -3.035 1.00 48.09 214 LYS A CA 1
ATOM 1609 C C . LYS A 1 214 ? 37.069 -0.264 -2.187 1.00 48.09 214 LYS A C 1
ATOM 1611 O O . LYS A 1 214 ? 37.970 0.569 -2.144 1.00 48.09 214 LYS A O 1
ATOM 1616 N N . GLY A 1 215 ? 37.132 -1.446 -1.576 1.00 52.97 215 GLY A N 1
ATOM 1617 C CA . GLY A 1 215 ? 38.282 -1.897 -0.784 1.00 52.97 215 GLY A CA 1
ATOM 1618 C C . GLY A 1 215 ? 38.241 -1.543 0.708 1.00 52.97 215 GLY A C 1
ATOM 1619 O O . GLY A 1 215 ? 39.103 -2.016 1.448 1.00 52.97 215 GLY A O 1
ATOM 1620 N N . ASP A 1 216 ? 37.247 -0.781 1.181 1.00 57.06 216 ASP A N 1
ATOM 1621 C CA . ASP A 1 216 ? 37.053 -0.531 2.617 1.00 57.06 216 ASP A CA 1
ATOM 1622 C C . ASP A 1 216 ? 36.689 -1.845 3.334 1.00 57.06 216 ASP A C 1
ATOM 1624 O O . ASP A 1 216 ? 35.632 -2.402 3.081 1.00 57.06 216 ASP A O 1
ATOM 1628 N N . THR A 1 217 ? 37.538 -2.374 4.218 1.00 58.81 217 THR A N 1
ATOM 1629 C CA . THR A 1 217 ? 37.247 -3.613 4.980 1.00 58.81 217 THR A CA 1
ATOM 1630 C C . THR A 1 217 ? 36.568 -3.328 6.319 1.00 58.81 217 THR A C 1
ATOM 1632 O O . THR A 1 217 ? 35.637 -4.031 6.707 1.00 58.81 217 THR A O 1
ATOM 1635 N N . VAL A 1 218 ? 36.998 -2.260 6.995 1.00 64.25 218 VAL A N 1
ATOM 1636 C CA . VAL A 1 218 ? 36.346 -1.656 8.161 1.00 64.25 218 VAL A CA 1
ATOM 1637 C C . VAL A 1 218 ? 36.476 -0.136 8.046 1.00 64.25 218 VAL A C 1
ATOM 1639 O O . VAL A 1 218 ? 37.569 0.362 7.771 1.00 64.25 218 VAL A O 1
ATOM 1642 N N . LYS A 1 219 ? 35.391 0.614 8.267 1.00 68.94 219 LYS A N 1
ATOM 1643 C CA . LYS A 1 219 ? 35.390 2.085 8.241 1.00 68.94 219 LYS A CA 1
ATOM 1644 C C . LYS A 1 219 ? 35.227 2.656 9.641 1.00 68.94 219 LYS A C 1
ATOM 1646 O O . LYS A 1 219 ? 34.252 2.341 10.310 1.00 68.94 219 LYS A O 1
ATOM 1651 N N . THR A 1 220 ? 36.126 3.537 10.070 1.00 70.12 220 THR A N 1
ATOM 1652 C CA . THR A 1 220 ? 35.937 4.294 11.317 1.00 70.12 220 THR A CA 1
ATOM 1653 C C . THR A 1 220 ? 35.289 5.639 11.018 1.00 70.12 220 THR A C 1
ATOM 1655 O O . THR A 1 220 ? 35.774 6.376 10.158 1.00 70.12 220 THR A O 1
ATOM 1658 N N . VAL A 1 221 ? 34.205 5.960 11.722 1.00 67.00 221 VAL A N 1
ATOM 1659 C CA . VAL A 1 221 ? 33.459 7.215 11.582 1.00 67.00 221 VAL A CA 1
ATOM 1660 C C . VAL A 1 221 ? 33.408 7.909 12.937 1.00 67.00 221 VAL A C 1
ATOM 1662 O O . VAL A 1 221 ? 32.890 7.357 13.909 1.00 67.00 221 VAL A O 1
ATOM 1665 N N . THR A 1 222 ? 33.943 9.127 12.985 1.00 68.94 222 THR A N 1
ATOM 1666 C CA . THR A 1 222 ? 33.904 9.978 14.177 1.00 68.94 222 THR A CA 1
ATOM 1667 C C . THR A 1 222 ? 32.725 10.936 14.090 1.00 68.94 222 THR A C 1
ATOM 1669 O O . THR A 1 222 ? 32.534 11.583 13.061 1.00 68.94 222 THR A O 1
ATOM 1672 N N . ILE A 1 223 ? 31.951 11.037 15.166 1.00 66.56 223 ILE A N 1
ATOM 1673 C CA . ILE A 1 223 ? 30.768 11.894 15.264 1.00 66.56 223 ILE A CA 1
ATOM 1674 C C . ILE A 1 223 ? 30.950 12.839 16.445 1.00 66.56 223 ILE A C 1
ATOM 1676 O O . ILE A 1 223 ? 31.229 12.395 17.557 1.00 66.56 223 ILE A O 1
ATOM 1680 N N . THR A 1 224 ? 30.763 14.135 16.223 1.00 64.31 224 THR A N 1
ATOM 1681 C CA . THR A 1 224 ? 30.733 15.113 17.314 1.00 64.31 224 THR A CA 1
ATOM 1682 C C . THR A 1 224 ? 29.306 15.237 17.835 1.00 64.31 224 THR A C 1
ATOM 1684 O O . THR A 1 224 ? 28.402 15.563 17.068 1.00 64.31 224 THR A O 1
ATOM 1687 N N . ILE A 1 225 ? 29.097 14.960 19.123 1.00 58.69 225 ILE A N 1
ATOM 1688 C CA . ILE A 1 225 ? 27.814 15.147 19.808 1.00 58.69 225 ILE A CA 1
ATOM 1689 C C . ILE A 1 225 ? 27.814 16.523 20.465 1.00 58.69 225 ILE A C 1
ATOM 1691 O O . ILE A 1 225 ? 28.679 16.821 21.291 1.00 58.69 225 ILE A O 1
ATOM 1695 N N . ILE A 1 226 ? 26.805 17.323 20.128 1.00 59.31 226 ILE A N 1
ATOM 1696 C CA . ILE A 1 226 ? 26.542 18.631 20.724 1.00 59.31 226 ILE A CA 1
ATOM 1697 C C . ILE A 1 226 ? 25.381 18.469 21.712 1.00 59.31 226 ILE A C 1
ATOM 1699 O O . ILE A 1 226 ? 24.320 17.946 21.362 1.00 59.31 226 ILE A O 1
ATOM 1703 N N . GLY A 1 227 ? 25.587 18.880 22.965 1.00 55.31 227 GLY A N 1
ATOM 1704 C CA . GLY A 1 227 ? 24.553 18.836 24.003 1.00 55.31 227 GLY A CA 1
ATOM 1705 C C . GLY A 1 227 ? 23.442 19.867 23.765 1.00 55.31 227 GLY A C 1
ATOM 1706 O O . GLY A 1 227 ? 23.737 21.038 23.532 1.00 55.31 227 GLY A O 1
ATOM 1707 N N . GLU A 1 228 ? 22.172 19.459 23.859 1.00 46.03 228 GLU A N 1
ATOM 1708 C CA . GLU A 1 228 ? 21.017 20.362 23.740 1.00 46.03 228 GLU A CA 1
ATOM 1709 C C . GLU A 1 228 ? 20.317 20.580 25.092 1.00 46.03 228 GLU A C 1
ATOM 1711 O O . GLU A 1 228 ? 20.070 19.654 25.865 1.00 46.03 228 GLU A O 1
ATOM 1716 N N . TYR A 1 229 ? 19.962 21.836 25.376 1.00 36.69 229 TYR A N 1
ATOM 1717 C CA . TYR A 1 229 ? 19.228 22.242 26.575 1.00 36.69 229 TYR A CA 1
ATOM 1718 C C . TYR A 1 229 ? 17.731 21.919 26.461 1.00 36.69 229 TYR A C 1
ATOM 1720 O O . TYR A 1 229 ? 17.071 22.454 25.569 1.00 36.69 229 TYR A O 1
ATOM 1728 N N . LYS A 1 230 ? 17.156 21.185 27.433 1.00 36.16 230 LYS A N 1
ATOM 1729 C CA . LYS A 1 230 ? 15.759 21.372 27.890 1.00 36.16 230 LYS A CA 1
ATOM 1730 C C . LYS A 1 230 ? 15.491 20.744 29.270 1.00 36.16 230 LYS A C 1
ATOM 1732 O O . LYS A 1 230 ? 15.874 19.613 29.554 1.00 36.16 230 LYS A O 1
ATOM 1737 N N . GLN A 1 231 ? 14.846 21.523 30.139 1.00 29.75 231 GLN A N 1
ATOM 1738 C CA . GLN A 1 231 ? 14.551 21.222 31.547 1.00 29.75 231 GLN A CA 1
ATOM 1739 C C . GLN A 1 231 ? 13.444 20.162 31.761 1.00 29.75 231 GLN A C 1
ATOM 1741 O O . GLN A 1 231 ? 12.400 20.212 31.122 1.00 29.75 231 GLN A O 1
ATOM 1746 N N . SER A 1 232 ? 13.715 19.286 32.741 1.00 32.78 232 SER A N 1
ATOM 1747 C CA . SER A 1 232 ? 12.879 18.506 33.689 1.00 32.78 232 SER A CA 1
ATOM 1748 C C . SER A 1 232 ? 11.504 17.919 33.306 1.00 32.78 232 SER A C 1
ATOM 1750 O O . SER A 1 232 ? 10.543 18.661 33.132 1.00 32.78 232 SER A O 1
ATOM 1752 N N . SER A 1 233 ? 11.350 16.604 33.524 1.00 29.77 233 SER A N 1
ATOM 1753 C CA . SER A 1 233 ? 10.512 16.069 34.622 1.00 29.77 233 SER A CA 1
ATOM 1754 C C . SER A 1 233 ? 10.833 14.598 34.948 1.00 29.77 233 SER A C 1
ATOM 1756 O O . SER A 1 233 ? 11.329 13.846 34.112 1.00 29.77 233 SER A O 1
ATOM 1758 N N . SER A 1 234 ? 10.573 14.242 36.204 1.00 29.69 234 SER A N 1
ATOM 1759 C CA . SER A 1 234 ? 10.933 13.044 36.969 1.00 29.69 234 SER A CA 1
ATOM 1760 C C . SER A 1 234 ? 10.023 11.818 36.770 1.00 29.69 234 SER A C 1
ATOM 1762 O O . SER A 1 234 ? 8.831 11.975 36.527 1.00 29.69 234 SER A O 1
ATOM 1764 N N . ASP A 1 235 ? 10.606 10.641 37.053 1.00 29.84 235 ASP A N 1
ATOM 1765 C CA . ASP A 1 235 ? 10.003 9.444 37.679 1.00 29.84 235 ASP A CA 1
ATOM 1766 C C . ASP A 1 235 ? 9.051 8.509 36.890 1.00 29.84 235 ASP A C 1
ATOM 1768 O O . ASP A 1 235 ? 7.866 8.775 36.737 1.00 29.84 235 ASP A O 1
ATOM 1772 N N . LEU A 1 236 ? 9.548 7.325 36.479 1.00 27.06 236 LEU A N 1
ATOM 1773 C CA . LEU A 1 236 ? 9.373 6.000 37.133 1.00 27.06 236 LEU A CA 1
ATOM 1774 C C . LEU A 1 236 ? 9.692 4.848 36.155 1.00 27.06 236 LEU A C 1
ATOM 1776 O O . LEU A 1 236 ? 9.393 4.905 34.967 1.00 27.06 236 LEU A O 1
ATOM 1780 N N . GLY A 1 237 ? 10.369 3.817 36.669 1.00 28.44 237 GLY A N 1
ATOM 1781 C CA . GLY A 1 237 ? 11.061 2.797 35.879 1.00 28.44 237 GLY A CA 1
ATOM 1782 C C . GLY A 1 237 ? 10.216 1.677 35.269 1.00 28.44 237 GLY A C 1
ATOM 1783 O O . GLY A 1 237 ? 9.039 1.541 35.562 1.00 28.44 237 GLY A O 1
ATOM 1784 N N . ILE A 1 238 ? 10.900 0.853 34.465 1.00 23.25 238 ILE A N 1
ATOM 1785 C CA . ILE A 1 238 ? 10.759 -0.604 34.278 1.00 23.25 238 ILE A CA 1
ATOM 1786 C C . ILE A 1 238 ? 12.034 -1.090 33.543 1.00 23.25 238 ILE A C 1
ATOM 1788 O O . ILE A 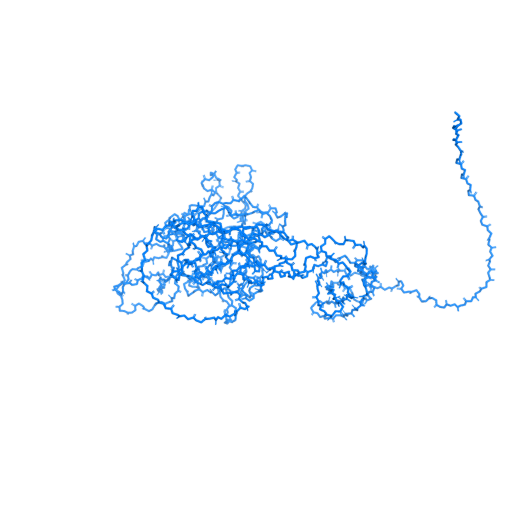1 238 ? 12.535 -0.437 32.631 1.00 23.25 238 ILE A O 1
ATOM 1792 N N . ASN A 1 239 ? 12.573 -2.229 33.982 1.00 32.16 239 ASN A N 1
ATOM 1793 C CA . ASN A 1 239 ? 13.612 -3.055 33.337 1.00 32.16 239 ASN A CA 1
ATOM 1794 C C . ASN A 1 239 ? 12.893 -4.002 32.342 1.00 32.16 239 ASN A C 1
ATOM 1796 O O . ASN A 1 239 ? 11.812 -4.455 32.730 1.00 32.16 239 ASN A O 1
ATOM 1800 N N . PRO A 1 240 ? 13.401 -4.382 31.141 1.00 33.53 240 PRO A N 1
ATOM 1801 C CA . PRO A 1 240 ? 14.370 -5.491 31.108 1.00 33.53 240 PRO A CA 1
ATOM 1802 C C . PRO A 1 240 ? 15.293 -5.626 29.859 1.00 33.53 240 PRO A C 1
ATOM 1804 O O . PRO A 1 240 ? 14.998 -5.187 28.754 1.00 33.53 240 PRO A O 1
ATOM 1807 N N . SER A 1 241 ? 16.383 -6.369 30.078 1.00 24.52 241 SER A N 1
ATOM 1808 C CA . SER A 1 241 ? 17.019 -7.376 29.199 1.00 24.52 241 SER A CA 1
ATOM 1809 C C . SER A 1 241 ? 17.332 -7.076 27.721 1.00 24.52 241 SER A C 1
ATOM 1811 O O . SER A 1 241 ? 16.456 -6.992 26.860 1.00 24.52 241 SER A O 1
ATOM 1813 N N . LEU A 1 242 ? 18.640 -7.144 27.449 1.00 26.22 242 LEU A N 1
ATOM 1814 C CA . LEU A 1 242 ? 19.298 -7.427 26.173 1.00 26.22 242 LEU A CA 1
ATOM 1815 C C . LEU A 1 242 ? 18.620 -8.571 25.394 1.00 26.22 242 LEU A C 1
ATOM 1817 O O . LEU A 1 242 ? 18.506 -9.680 25.908 1.00 26.22 242 LEU A O 1
ATOM 1821 N N . ASN A 1 243 ? 18.286 -8.323 24.127 1.00 22.83 243 ASN A N 1
ATOM 1822 C CA . ASN A 1 243 ? 18.142 -9.360 23.106 1.00 22.83 243 ASN A CA 1
ATOM 1823 C C . ASN A 1 243 ? 18.731 -8.835 21.796 1.00 22.83 243 ASN A C 1
ATOM 1825 O O . ASN A 1 243 ? 18.215 -7.884 21.209 1.00 22.83 243 ASN A O 1
ATOM 1829 N N . TRP A 1 244 ? 19.797 -9.484 21.336 1.00 26.34 244 TRP A N 1
ATOM 1830 C CA . TRP A 1 244 ? 20.255 -9.396 19.956 1.00 26.34 244 TRP A CA 1
ATOM 1831 C C . TRP A 1 244 ? 19.262 -10.164 19.077 1.00 26.34 244 TRP A C 1
ATOM 1833 O O . TRP A 1 244 ? 19.041 -11.354 19.295 1.00 26.34 244 TRP A O 1
ATOM 1843 N N . VAL A 1 245 ? 18.651 -9.495 18.098 1.00 25.88 245 VAL A N 1
ATOM 1844 C CA . VAL A 1 245 ? 17.899 -10.154 17.024 1.00 25.88 245 VAL A CA 1
ATOM 1845 C C . VAL A 1 245 ? 18.404 -9.584 15.707 1.00 25.88 245 VAL A C 1
ATOM 1847 O O . VAL A 1 245 ? 18.003 -8.502 15.287 1.00 25.88 245 VAL A O 1
ATOM 1850 N N . GLY A 1 246 ? 19.290 -10.327 15.044 1.00 28.72 246 GLY A N 1
ATOM 1851 C CA . GLY A 1 246 ? 19.376 -10.266 13.592 1.00 28.72 246 GLY A CA 1
ATOM 1852 C C . GLY A 1 246 ? 18.008 -10.654 13.034 1.00 28.72 246 GLY A C 1
ATOM 1853 O O . GLY A 1 246 ? 17.629 -11.821 13.051 1.00 28.72 246 GLY A O 1
ATOM 1854 N N . GLY A 1 247 ? 17.232 -9.650 12.642 1.00 30.98 247 GLY A N 1
ATOM 1855 C CA . GLY A 1 247 ? 15.854 -9.792 12.192 1.00 30.98 247 GLY A CA 1
ATOM 1856 C C . GLY A 1 247 ? 15.085 -8.520 12.510 1.00 30.98 247 GLY A C 1
ATOM 1857 O O . GLY A 1 247 ? 14.776 -8.262 13.668 1.00 30.98 247 GLY A O 1
ATOM 1858 N N . TYR A 1 248 ? 14.810 -7.728 11.472 1.00 38.03 248 TYR A N 1
ATOM 1859 C CA . TYR A 1 248 ? 13.975 -6.528 11.483 1.00 38.03 248 TYR A CA 1
ATOM 1860 C C . TYR A 1 248 ? 12.849 -6.634 12.529 1.00 38.03 248 TYR A C 1
ATOM 1862 O O . TYR A 1 248 ? 11.873 -7.365 12.327 1.00 38.03 248 TYR A O 1
ATOM 1870 N N . LYS A 1 249 ? 12.965 -5.928 13.665 1.00 37.31 249 LYS A N 1
ATOM 1871 C CA . LYS A 1 249 ? 11.832 -5.747 14.580 1.00 37.31 249 LYS A CA 1
ATOM 1872 C C . LYS A 1 249 ? 10.812 -4.885 13.841 1.00 37.31 249 LYS A C 1
ATOM 1874 O O . LYS A 1 249 ? 10.925 -3.668 13.796 1.00 37.31 249 LYS A O 1
ATOM 1879 N N . ARG A 1 250 ? 9.842 -5.546 13.208 1.00 57.47 250 ARG A N 1
ATOM 1880 C CA . ARG A 1 250 ? 8.696 -4.926 12.534 1.00 57.47 250 ARG A CA 1
ATOM 1881 C C . ARG A 1 250 ? 7.767 -4.356 13.606 1.00 57.47 250 ARG A C 1
ATOM 1883 O O . ARG A 1 250 ? 6.815 -5.028 14.002 1.00 57.47 250 ARG A O 1
ATOM 1890 N N . GLU A 1 251 ? 8.100 -3.174 14.130 1.00 70.12 251 GLU A N 1
ATOM 1891 C CA . GLU A 1 251 ? 7.238 -2.436 15.057 1.00 70.12 251 GLU A CA 1
ATOM 1892 C C . GLU A 1 251 ? 5.839 -2.344 14.435 1.00 70.12 251 GLU A C 1
ATOM 1894 O O . GLU A 1 251 ? 5.675 -2.003 13.257 1.00 70.12 251 GLU A O 1
ATOM 1899 N N . LYS A 1 252 ? 4.829 -2.721 15.219 1.00 82.00 252 LYS A N 1
ATOM 1900 C CA . LYS A 1 252 ? 3.431 -2.523 14.862 1.00 82.00 252 LYS A CA 1
ATOM 1901 C C . LYS A 1 252 ? 2.852 -1.464 15.775 1.00 82.00 252 LYS A C 1
ATOM 1903 O O . LYS A 1 252 ? 3.018 -1.555 16.988 1.00 82.00 252 LYS A O 1
ATOM 1908 N N . ILE A 1 253 ? 2.132 -0.516 15.194 1.00 85.94 253 ILE A N 1
ATOM 1909 C CA . ILE A 1 253 ? 1.398 0.498 15.948 1.00 85.94 253 ILE A CA 1
ATOM 1910 C C . ILE A 1 253 ? -0.087 0.432 15.610 1.00 85.94 253 ILE A C 1
ATOM 1912 O O . ILE A 1 253 ? -0.473 -0.092 14.562 1.00 85.94 253 ILE A O 1
ATOM 1916 N N . THR A 1 254 ? -0.921 0.973 16.495 1.00 90.94 254 THR A N 1
ATOM 1917 C CA . THR A 1 254 ? -2.347 1.175 16.218 1.00 90.94 254 THR A CA 1
ATOM 1918 C C . THR A 1 254 ? -2.623 2.659 16.052 1.00 90.94 254 THR A C 1
ATOM 1920 O O . THR A 1 254 ? -2.122 3.469 16.830 1.00 90.94 254 THR A O 1
ATOM 1923 N N . PHE A 1 255 ? -3.341 3.022 14.992 1.00 89.19 255 PHE A N 1
ATOM 1924 C CA . PHE A 1 255 ? -3.590 4.419 14.637 1.00 89.19 255 PHE A CA 1
ATOM 1925 C C . PHE A 1 255 ? -4.809 4.515 13.713 1.00 89.19 255 PHE A C 1
ATOM 1927 O O . PHE A 1 255 ? -4.854 3.824 12.695 1.00 89.19 255 PHE A O 1
ATOM 1934 N N . GLY A 1 256 ? -5.805 5.336 14.051 1.00 95.56 256 GLY A N 1
ATOM 1935 C CA . GLY A 1 256 ? -7.108 5.300 13.386 1.00 95.56 256 GLY A CA 1
ATOM 1936 C C . GLY A 1 256 ? -7.892 4.012 13.663 1.00 95.56 256 GLY A C 1
ATOM 1937 O O . GLY A 1 256 ? -7.422 3.094 14.339 1.00 95.56 256 GLY A O 1
ATOM 1938 N N . SER A 1 257 ? -9.120 3.934 13.154 1.00 96.31 257 SER A N 1
ATOM 1939 C CA . SER A 1 257 ? -10.026 2.793 13.341 1.00 96.31 257 SER A CA 1
ATOM 1940 C C . SER A 1 257 ? -10.852 2.497 12.090 1.00 96.31 257 SER A C 1
ATOM 1942 O O . SER A 1 257 ? -11.290 3.404 11.391 1.00 96.31 257 SER A O 1
ATOM 1944 N N . TRP A 1 258 ? -11.103 1.220 11.816 1.00 97.31 258 TRP A N 1
ATOM 1945 C CA . TRP A 1 258 ? -11.862 0.753 10.650 1.00 97.31 258 TRP A CA 1
ATOM 1946 C C . TRP A 1 258 ? -12.735 -0.450 11.025 1.00 97.31 258 TRP A C 1
ATOM 1948 O O . TRP A 1 258 ? -12.366 -1.168 11.955 1.00 97.31 258 TRP A O 1
ATOM 1958 N N . PRO A 1 259 ? -13.872 -0.716 10.356 1.00 97.62 259 PRO A N 1
ATOM 1959 C CA . PRO A 1 259 ? -14.597 -1.975 10.527 1.00 97.62 259 PRO A CA 1
ATOM 1960 C C . PRO A 1 259 ? -13.747 -3.193 10.130 1.00 97.62 259 PRO A C 1
ATOM 1962 O O . PRO A 1 259 ? -13.124 -3.215 9.067 1.00 97.62 259 PRO A O 1
ATOM 1965 N N . GLN A 1 260 ? -13.694 -4.220 10.985 1.00 97.81 260 GLN A N 1
ATOM 1966 C CA . GLN A 1 260 ? -12.822 -5.382 10.764 1.00 97.81 260 GLN A CA 1
ATOM 1967 C C . GLN A 1 260 ? -13.496 -6.724 11.046 1.00 97.81 260 GLN A C 1
ATOM 1969 O O . GLN A 1 260 ? -13.674 -7.512 10.111 1.00 97.81 260 GLN A O 1
ATOM 1974 N N . SER A 1 261 ? -13.798 -7.033 12.308 1.00 97.88 261 SER A N 1
ATOM 1975 C CA . SER A 1 261 ? -14.358 -8.328 12.714 1.00 97.88 261 SER A CA 1
ATOM 1976 C C . SER A 1 261 ? -15.877 -8.369 12.573 1.00 97.88 261 SER A C 1
ATOM 1978 O O . SER A 1 261 ? -16.550 -7.352 12.714 1.00 97.88 261 SER A O 1
ATOM 1980 N N . LEU A 1 262 ? -16.422 -9.553 12.282 1.00 98.12 262 LEU A N 1
ATOM 1981 C CA . LEU A 1 262 ? -17.862 -9.797 12.358 1.00 98.12 262 LEU A CA 1
ATOM 1982 C C . LEU A 1 262 ? -18.299 -9.704 13.826 1.00 98.12 262 LEU A C 1
ATOM 1984 O O . LEU A 1 262 ? -17.667 -10.310 14.691 1.00 98.12 262 LEU A O 1
ATOM 1988 N N . ALA A 1 263 ? -19.371 -8.965 14.091 1.00 97.12 263 ALA A N 1
ATOM 1989 C CA . ALA A 1 263 ? -19.897 -8.744 15.427 1.00 97.12 263 ALA A CA 1
ATOM 1990 C C . ALA A 1 263 ? -21.233 -9.466 15.629 1.00 97.12 263 ALA A C 1
ATOM 1992 O O . ALA A 1 263 ? -22.137 -9.368 14.797 1.00 97.12 263 ALA A O 1
ATOM 1993 N N . ASP A 1 264 ? -21.370 -10.132 16.774 1.00 96.62 264 ASP A N 1
ATOM 1994 C CA . ASP A 1 264 ? -22.674 -10.520 17.303 1.00 96.62 264 ASP A CA 1
ATOM 1995 C C . ASP A 1 264 ? -23.256 -9.330 18.072 1.00 96.62 264 ASP A C 1
ATOM 1997 O O . ASP A 1 264 ? -22.732 -8.933 19.112 1.00 96.62 264 ASP A O 1
ATOM 2001 N N . VAL A 1 265 ? -24.314 -8.738 17.521 1.00 96.88 265 VAL A N 1
ATOM 2002 C CA . VAL A 1 265 ? -25.004 -7.577 18.103 1.00 96.88 265 VAL A CA 1
ATOM 2003 C C . VAL A 1 265 ? -26.269 -7.975 18.872 1.00 96.88 265 VAL A C 1
ATOM 2005 O O . VAL A 1 265 ? -27.107 -7.128 19.182 1.00 96.88 265 VAL A O 1
ATOM 2008 N N . THR A 1 266 ? -26.443 -9.265 19.173 1.00 97.00 266 THR A N 1
ATOM 2009 C CA . THR A 1 266 ? -27.601 -9.761 19.922 1.00 97.00 266 THR A CA 1
ATOM 2010 C C . THR A 1 266 ? -27.662 -9.114 21.304 1.00 97.00 266 THR A C 1
ATOM 2012 O O . THR A 1 266 ? -26.752 -9.251 22.116 1.00 97.00 266 THR A O 1
ATOM 2015 N N . GLY A 1 267 ? -28.764 -8.415 21.584 1.00 96.69 267 GLY A N 1
ATOM 2016 C CA . GLY A 1 267 ? -28.963 -7.711 22.854 1.00 96.69 267 GLY A CA 1
ATOM 2017 C C . GLY A 1 267 ? -28.283 -6.341 22.953 1.00 96.69 267 GLY A C 1
ATOM 2018 O O . GLY A 1 267 ? -28.379 -5.728 24.010 1.00 96.69 267 GLY A O 1
ATOM 2019 N N . ILE A 1 268 ? -27.646 -5.851 21.883 1.00 97.81 268 ILE A N 1
ATOM 2020 C CA . ILE A 1 268 ? -27.071 -4.500 21.806 1.00 97.81 268 ILE A CA 1
ATOM 2021 C C . ILE A 1 268 ? -28.067 -3.565 21.113 1.00 97.81 268 ILE A C 1
ATOM 2023 O O . ILE A 1 268 ? -28.563 -3.859 20.021 1.00 97.81 268 ILE A O 1
ATOM 2027 N N . THR A 1 269 ? -28.342 -2.409 21.718 1.00 97.88 269 THR A N 1
ATOM 2028 C CA . THR A 1 269 ? -29.188 -1.383 21.092 1.00 97.88 269 THR A CA 1
ATOM 2029 C C . THR A 1 269 ? -28.352 -0.541 20.137 1.00 97.88 269 THR A C 1
ATOM 2031 O O . THR A 1 269 ? -27.440 0.167 20.559 1.00 97.88 269 THR A O 1
ATOM 2034 N N . LEU A 1 270 ? -28.676 -0.577 18.842 1.00 98.19 270 LEU A N 1
ATOM 2035 C CA . LEU A 1 270 ? -27.936 0.146 17.806 1.00 98.19 270 LEU A CA 1
ATOM 2036 C C . LEU A 1 270 ? 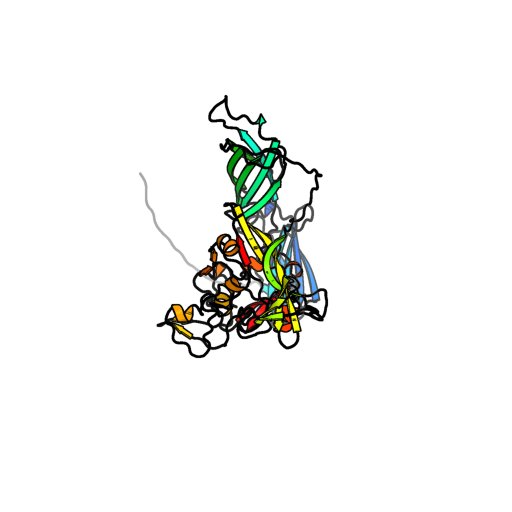-28.635 1.446 17.395 1.00 98.19 270 LEU A C 1
ATOM 2038 O O . LEU A 1 270 ? -29.795 1.441 16.987 1.00 98.19 270 LEU A O 1
ATOM 2042 N N . THR A 1 271 ? -27.893 2.554 17.423 1.00 98.19 271 THR A N 1
ATOM 2043 C CA . THR A 1 271 ? -28.351 3.876 16.962 1.00 98.19 271 THR A CA 1
ATOM 2044 C C . THR A 1 271 ? -27.508 4.344 15.779 1.00 98.19 271 THR A C 1
ATOM 2046 O O . THR A 1 271 ? -26.286 4.426 15.893 1.00 98.19 271 THR A O 1
ATOM 2049 N N . ALA A 1 272 ? -28.137 4.656 14.642 1.00 97.06 272 ALA A N 1
ATOM 2050 C CA . ALA A 1 272 ? -27.434 5.149 13.453 1.00 97.06 272 ALA A CA 1
ATOM 2051 C C . ALA A 1 272 ? -26.726 6.485 13.737 1.00 97.06 272 ALA A C 1
ATOM 2053 O O . ALA A 1 272 ? -27.314 7.377 14.349 1.00 97.06 272 ALA A O 1
ATOM 2054 N N . THR A 1 273 ? -25.479 6.636 13.281 1.00 94.94 273 THR A N 1
ATOM 2055 C CA . THR A 1 273 ? -24.682 7.856 13.530 1.00 94.94 273 THR A CA 1
ATOM 2056 C C . THR A 1 273 ? -24.745 8.866 12.388 1.00 94.94 273 THR A C 1
ATOM 2058 O O . THR A 1 273 ? -24.372 10.021 12.570 1.00 94.94 273 THR A O 1
ATOM 2061 N N . GLY A 1 274 ? -25.209 8.438 11.209 1.00 91.31 274 GLY A N 1
ATOM 2062 C CA . GLY A 1 274 ? -25.186 9.230 9.977 1.00 91.31 274 GLY A CA 1
ATOM 2063 C C . GLY A 1 274 ? -23.836 9.218 9.250 1.00 91.31 274 GLY A C 1
ATOM 2064 O O . GLY A 1 274 ? -23.754 9.732 8.139 1.00 91.31 274 GLY A O 1
ATOM 2065 N N . LYS A 1 275 ? -22.797 8.608 9.836 1.00 91.94 275 LYS A N 1
ATOM 2066 C CA . LYS A 1 275 ? -21.502 8.382 9.185 1.00 91.94 275 LYS A CA 1
ATOM 2067 C C . LYS A 1 275 ? -21.562 7.140 8.292 1.00 91.94 275 LYS A C 1
ATOM 2069 O O . LYS A 1 275 ? -22.217 6.156 8.646 1.00 91.94 275 LYS A O 1
ATOM 2074 N N . THR A 1 276 ? -20.857 7.172 7.161 1.00 91.88 276 THR A N 1
ATOM 2075 C CA . THR A 1 276 ? -20.735 6.032 6.243 1.00 91.88 276 THR A CA 1
ATOM 2076 C C . THR A 1 276 ? -19.280 5.633 5.996 1.00 91.88 276 THR A C 1
ATOM 2078 O O . THR A 1 276 ? -18.350 6.414 6.195 1.00 91.88 276 THR A O 1
ATOM 2081 N N . TYR A 1 277 ? -19.105 4.381 5.579 1.00 92.06 277 TYR A N 1
ATOM 2082 C CA . TYR A 1 277 ? -17.855 3.747 5.170 1.00 92.06 277 TYR A CA 1
ATOM 2083 C C . TYR A 1 277 ? -18.009 3.215 3.741 1.00 92.06 277 TYR A C 1
ATOM 2085 O O . TYR A 1 277 ? -19.110 2.824 3.353 1.00 92.06 277 TYR A O 1
ATOM 2093 N N . ASP A 1 278 ? -16.925 3.215 2.957 1.00 87.00 278 ASP A N 1
ATOM 2094 C CA . ASP A 1 278 ? -16.914 2.756 1.554 1.00 87.00 278 ASP A CA 1
ATOM 2095 C C . ASP A 1 278 ? -18.095 3.318 0.733 1.00 87.00 278 ASP A C 1
ATOM 2097 O O . ASP A 1 278 ? -18.740 2.634 -0.061 1.00 87.00 278 ASP A O 1
ATOM 2101 N N . GLY A 1 279 ? -18.422 4.592 0.969 1.00 78.19 279 GLY A N 1
ATOM 2102 C CA . GLY A 1 279 ? -19.489 5.314 0.276 1.00 78.19 279 GLY A CA 1
ATOM 2103 C C . GLY A 1 279 ? -20.836 5.177 0.978 1.00 78.19 279 GLY A C 1
ATOM 2104 O O . GLY A 1 279 ? -21.446 6.188 1.319 1.00 78.19 279 GLY A O 1
ATOM 2105 N N . ASN A 1 280 ? -21.274 3.943 1.248 1.00 85.38 280 ASN A N 1
ATOM 2106 C CA . ASN A 1 280 ? -22.678 3.665 1.581 1.00 85.38 280 ASN A CA 1
ATOM 2107 C C . ASN A 1 280 ? -22.913 2.811 2.840 1.00 85.38 280 ASN A C 1
ATOM 2109 O O . ASN A 1 280 ? -24.054 2.718 3.296 1.00 85.38 280 ASN A O 1
ATOM 2113 N N . ASN A 1 281 ? -21.887 2.194 3.428 1.00 93.75 281 ASN A N 1
ATOM 2114 C CA . ASN A 1 281 ? -22.072 1.318 4.586 1.00 93.75 281 ASN A CA 1
ATOM 2115 C C . ASN A 1 281 ? -22.259 2.148 5.859 1.00 93.75 281 ASN A C 1
ATOM 2117 O O . ASN A 1 281 ? -21.349 2.851 6.294 1.00 93.75 281 ASN A O 1
ATOM 2121 N N . ALA A 1 282 ? -23.449 2.086 6.456 1.00 95.31 282 ALA A N 1
ATOM 2122 C CA . ALA A 1 282 ? -23.818 2.940 7.581 1.00 95.31 282 ALA A CA 1
ATOM 2123 C C . ALA A 1 282 ? -23.170 2.501 8.903 1.00 95.31 282 ALA A C 1
ATOM 2125 O O . ALA A 1 282 ? -23.139 1.312 9.238 1.00 95.31 282 ALA A O 1
ATOM 2126 N N . GLU A 1 283 ? -22.717 3.485 9.681 1.00 96.88 283 GLU A N 1
ATOM 2127 C CA . GLU A 1 283 ? -22.223 3.302 11.043 1.00 96.88 283 GLU A CA 1
ATOM 2128 C C . GLU A 1 283 ? -23.352 3.414 12.082 1.00 96.88 283 GLU A C 1
ATOM 2130 O O . GLU A 1 283 ? -24.267 4.241 11.995 1.00 96.88 283 GLU A O 1
ATOM 2135 N N . TYR A 1 284 ? -23.246 2.586 13.115 1.00 98.25 284 TYR A N 1
ATOM 2136 C CA . TYR A 1 284 ? -24.123 2.513 14.269 1.00 98.25 284 TYR A CA 1
ATOM 2137 C C . TYR A 1 284 ? -23.298 2.579 15.556 1.00 98.25 284 TYR A C 1
ATOM 2139 O O . TYR A 1 284 ? -22.204 2.023 15.645 1.00 98.25 284 TYR A O 1
ATOM 2147 N N . SER A 1 285 ? -23.839 3.240 16.576 1.00 98.25 285 SER A N 1
ATOM 2148 C CA . SER A 1 285 ? -23.326 3.186 17.949 1.00 98.25 285 SER A CA 1
ATOM 2149 C C . SER A 1 285 ? -24.118 2.170 18.752 1.00 98.25 285 SER A C 1
ATOM 2151 O O . SER A 1 285 ? -25.347 2.234 18.736 1.00 98.25 285 SER A O 1
ATOM 2153 N N . GLY A 1 286 ? -23.421 1.275 19.447 1.00 98.00 286 GLY A N 1
ATOM 2154 C CA . GLY A 1 286 ? -24.011 0.408 20.459 1.00 98.00 286 GLY A CA 1
ATOM 2155 C C . GLY A 1 286 ? -24.063 1.084 21.827 1.00 98.00 286 GLY A C 1
ATOM 2156 O O . GLY A 1 286 ? -23.218 1.920 22.160 1.00 98.00 286 GLY A O 1
ATOM 2157 N N . ASP A 1 287 ? -25.049 0.704 22.635 1.00 97.81 287 ASP A N 1
ATOM 2158 C CA . ASP A 1 287 ? -25.117 1.031 24.066 1.00 97.81 287 ASP A CA 1
ATOM 2159 C C . ASP A 1 287 ? -24.009 0.351 24.897 1.00 97.81 287 ASP A C 1
ATOM 2161 O O . ASP A 1 287 ? -23.743 0.752 26.028 1.00 97.81 287 ASP A O 1
ATOM 2165 N N . ASP A 1 288 ? -23.295 -0.604 24.302 1.00 96.44 288 ASP A N 1
ATOM 2166 C CA . ASP A 1 288 ? -22.067 -1.223 24.807 1.00 96.44 288 ASP A CA 1
ATOM 2167 C C . ASP A 1 288 ? -20.801 -0.355 24.623 1.00 96.44 288 ASP A C 1
ATOM 2169 O O . ASP A 1 288 ? -19.699 -0.763 24.998 1.00 96.44 288 ASP A O 1
ATOM 2173 N N . GLY A 1 289 ? -20.943 0.832 24.025 1.00 96.56 289 GLY A N 1
ATOM 2174 C CA . GLY A 1 289 ? -19.858 1.780 23.772 1.00 96.56 289 GLY A CA 1
ATOM 2175 C C . GLY A 1 289 ? -19.047 1.513 22.500 1.00 96.56 289 GLY A C 1
ATOM 2176 O O . GLY A 1 289 ? -18.147 2.295 22.190 1.00 96.56 289 GLY A O 1
ATOM 2177 N N . ASN A 1 290 ? -19.352 0.457 21.739 1.00 97.44 290 ASN A N 1
ATOM 2178 C CA . ASN A 1 290 ? -18.659 0.141 20.492 1.00 97.44 290 ASN A CA 1
ATOM 2179 C C . ASN A 1 290 ? -19.342 0.791 19.276 1.00 97.44 290 ASN A C 1
ATOM 2181 O O . ASN A 1 290 ? -20.510 1.190 19.302 1.00 97.44 290 ASN A O 1
ATOM 2185 N N . LYS A 1 291 ? -18.591 0.890 18.175 1.00 98.12 291 LYS A N 1
ATOM 2186 C CA . LYS A 1 291 ? -19.109 1.301 16.866 1.00 98.12 291 LYS A CA 1
ATOM 2187 C C . LYS A 1 291 ? -19.169 0.097 15.938 1.00 98.12 291 LYS A C 1
ATOM 2189 O O . LYS A 1 291 ? -18.292 -0.769 15.971 1.00 98.12 291 LYS A O 1
ATOM 2194 N N . TYR A 1 292 ? -20.192 0.076 15.098 1.00 98.38 292 TYR A N 1
ATOM 2195 C CA . TYR A 1 292 ? -20.492 -1.020 14.191 1.00 98.38 292 TYR A CA 1
ATOM 2196 C C . TYR A 1 292 ? -20.803 -0.481 12.806 1.00 98.38 292 TYR A C 1
ATOM 2198 O O . TYR A 1 292 ? -21.488 0.527 12.681 1.00 98.38 292 TYR A O 1
ATOM 2206 N N . VAL A 1 293 ? -20.359 -1.170 11.764 1.00 97.94 293 VAL A N 1
ATOM 2207 C CA . VAL A 1 293 ? -20.716 -0.856 10.378 1.00 97.94 293 VAL A CA 1
ATOM 2208 C C . VAL A 1 293 ? -21.557 -1.988 9.823 1.00 97.94 293 VAL A C 1
ATOM 2210 O O . VAL A 1 293 ? -21.194 -3.157 9.962 1.00 97.94 293 VAL A O 1
ATOM 2213 N N . LYS A 1 294 ? -22.692 -1.648 9.215 1.00 97.25 294 LYS A N 1
ATOM 2214 C CA . LYS A 1 294 ? -23.585 -2.631 8.603 1.00 97.25 294 LYS A CA 1
ATOM 2215 C C . LYS A 1 294 ? -23.192 -2.873 7.149 1.00 97.25 294 LYS A C 1
ATOM 2217 O O . LYS A 1 294 ? -23.114 -1.926 6.373 1.00 97.25 294 LYS A O 1
ATOM 2222 N N . VAL A 1 295 ? -23.012 -4.142 6.788 1.00 96.25 295 VAL A N 1
ATOM 2223 C CA . VAL A 1 295 ? -22.869 -4.602 5.399 1.00 96.25 295 VAL A CA 1
ATOM 2224 C C . VAL A 1 295 ? -23.860 -5.738 5.195 1.00 96.25 295 VAL A C 1
ATOM 2226 O O . VAL A 1 295 ? -23.802 -6.748 5.902 1.00 96.25 295 VAL A O 1
ATOM 2229 N N . ASN A 1 296 ? -24.784 -5.571 4.247 1.00 91.50 296 ASN A N 1
ATOM 2230 C CA . ASN A 1 296 ? -25.937 -6.461 4.081 1.00 91.50 296 ASN A CA 1
ATOM 2231 C C . ASN A 1 296 ? -26.680 -6.640 5.422 1.00 91.50 296 ASN A C 1
ATOM 2233 O O . ASN A 1 296 ? -27.033 -5.650 6.061 1.00 91.50 296 ASN A O 1
ATOM 2237 N N . ASP A 1 297 ? -26.876 -7.877 5.881 1.00 93.00 297 ASP A N 1
ATOM 2238 C CA . ASP A 1 297 ? -27.565 -8.198 7.139 1.00 93.00 297 ASP A CA 1
ATOM 2239 C C . ASP A 1 297 ? -26.616 -8.431 8.327 1.00 93.00 297 ASP A C 1
ATOM 2241 O O . ASP A 1 297 ? -27.030 -8.929 9.371 1.00 93.00 297 ASP A O 1
ATOM 2245 N N . SER A 1 298 ? -25.332 -8.091 8.189 1.00 97.56 298 SER A N 1
ATOM 2246 C CA . SER A 1 298 ? -24.307 -8.320 9.214 1.00 97.56 298 SER A CA 1
ATOM 2247 C C . SER A 1 298 ? -23.680 -7.020 9.707 1.00 97.56 298 SER A C 1
ATOM 2249 O O . SER A 1 298 ? -23.576 -6.038 8.969 1.00 97.56 298 SER A O 1
ATOM 2251 N N . TYR A 1 299 ? -23.228 -7.033 10.959 1.00 98.38 299 TYR A N 1
ATOM 2252 C CA . TYR A 1 299 ? -22.539 -5.914 11.593 1.00 98.38 299 TYR A CA 1
ATOM 2253 C C . TYR A 1 299 ? -21.071 -6.249 11.808 1.00 98.38 299 TYR A C 1
ATOM 2255 O O . TYR A 1 299 ? -20.726 -7.364 12.194 1.00 98.38 299 TYR A O 1
ATOM 2263 N N . TYR A 1 300 ? -20.209 -5.266 11.578 1.00 98.50 300 TYR A N 1
ATOM 2264 C CA . TYR A 1 300 ? -18.768 -5.397 11.724 1.00 98.50 300 TYR A CA 1
ATOM 2265 C C . TYR A 1 300 ? -18.261 -4.380 12.728 1.00 98.50 300 TYR A C 1
ATOM 2267 O O . TYR A 1 300 ? -18.593 -3.198 12.636 1.00 98.50 300 TYR A O 1
ATOM 2275 N N . LYS A 1 301 ? -17.468 -4.830 13.698 1.00 98.38 301 LYS A N 1
ATOM 2276 C CA . LYS A 1 301 ? -16.950 -3.966 14.755 1.00 98.38 301 LYS A CA 1
ATOM 2277 C C . LYS A 1 301 ? -15.889 -3.025 14.190 1.00 98.38 301 LYS A C 1
ATOM 2279 O O . LYS A 1 301 ? -14.999 -3.463 13.461 1.00 98.38 301 LYS A O 1
ATOM 2284 N N . VAL A 1 302 ? -15.987 -1.742 14.530 1.00 97.88 302 VAL A N 1
ATOM 2285 C CA . VAL A 1 302 ? -14.955 -0.742 14.235 1.00 97.88 302 VAL A CA 1
ATOM 2286 C C . VAL A 1 302 ? -13.850 -0.872 15.273 1.00 97.88 302 VAL A C 1
ATOM 2288 O O . VAL A 1 302 ? -14.083 -0.733 16.472 1.00 97.88 302 VAL A O 1
ATOM 2291 N N . GLU A 1 303 ? -12.647 -1.166 14.800 1.00 97.44 303 GLU A N 1
ATOM 2292 C CA . GLU A 1 303 ? -11.499 -1.542 15.619 1.00 97.44 303 GLU A CA 1
ATOM 2293 C C . GLU A 1 303 ? -10.249 -0.775 15.166 1.00 97.44 303 GLU A C 1
ATOM 2295 O O . GLU A 1 303 ? -10.159 -0.410 13.986 1.00 97.44 303 GLU A O 1
ATOM 2300 N N . PRO A 1 304 ? -9.258 -0.556 16.052 1.00 97.06 304 PRO A N 1
ATOM 2301 C CA . PRO A 1 304 ? -8.025 0.130 15.688 1.00 97.06 304 PRO A CA 1
ATOM 2302 C C . PRO A 1 304 ? -7.303 -0.526 14.506 1.00 97.06 304 PRO A C 1
ATOM 2304 O O . PRO A 1 304 ? -7.131 -1.749 14.462 1.00 97.06 304 PRO A O 1
ATOM 2307 N N . ILE A 1 305 ? -6.855 0.287 13.548 1.00 97.12 305 ILE A N 1
ATOM 2308 C CA . ILE A 1 305 ? -6.081 -0.197 12.398 1.00 97.12 305 ILE A CA 1
ATOM 2309 C C . ILE A 1 305 ? -4.671 -0.515 12.879 1.00 97.12 305 ILE A C 1
ATOM 2311 O O . ILE A 1 305 ? -4.031 0.309 13.533 1.00 97.12 305 ILE A O 1
ATOM 2315 N N . THR A 1 306 ? -4.179 -1.705 12.543 1.00 94.88 306 THR A N 1
ATOM 2316 C CA . THR A 1 306 ? -2.799 -2.097 12.826 1.00 94.88 306 THR A CA 1
ATOM 2317 C C . THR A 1 306 ? -1.904 -1.767 11.636 1.00 94.88 306 THR A C 1
ATOM 2319 O O . THR A 1 306 ? -2.167 -2.165 10.499 1.00 94.88 306 THR A O 1
ATOM 2322 N N . TRP A 1 307 ? -0.811 -1.065 11.914 1.00 94.00 307 TRP A N 1
ATOM 2323 C CA . TRP A 1 307 ? 0.154 -0.600 10.927 1.00 94.00 307 TRP A CA 1
ATOM 2324 C C . TRP A 1 307 ? 1.521 -1.207 11.190 1.00 94.00 307 TRP A C 1
ATOM 2326 O O . TRP A 1 307 ? 1.987 -1.220 12.325 1.00 94.00 307 TRP A O 1
ATOM 2336 N N . ARG A 1 308 ? 2.186 -1.673 10.135 1.00 88.56 308 ARG A N 1
ATOM 2337 C CA . ARG A 1 308 ? 3.610 -2.010 10.135 1.00 88.56 308 ARG A CA 1
ATOM 2338 C C . ARG A 1 308 ? 4.399 -0.718 9.950 1.00 88.56 308 ARG A C 1
ATOM 2340 O O . ARG A 1 308 ? 4.140 0.004 8.987 1.00 88.56 308 ARG A O 1
ATOM 2347 N N . VAL A 1 309 ? 5.367 -0.443 10.817 1.00 82.88 309 VAL A N 1
ATOM 2348 C CA . VAL A 1 309 ? 6.371 0.591 10.543 1.00 82.88 309 VAL A CA 1
ATOM 2349 C C . VAL A 1 309 ? 7.328 0.035 9.491 1.00 82.88 309 VAL A C 1
ATOM 2351 O O . VAL A 1 309 ? 7.970 -0.990 9.717 1.00 82.88 309 VAL A O 1
ATOM 2354 N N . ILE A 1 310 ? 7.369 0.670 8.319 1.00 75.25 310 ILE A N 1
ATOM 2355 C CA . ILE A 1 310 ? 8.169 0.218 7.169 1.00 75.25 310 ILE A CA 1
ATOM 2356 C C . ILE A 1 310 ? 9.364 1.127 6.877 1.00 75.25 310 ILE A C 1
ATOM 2358 O O . ILE A 1 310 ? 10.276 0.711 6.175 1.00 75.25 310 ILE A O 1
ATOM 2362 N N . CYS A 1 311 ? 9.377 2.353 7.404 1.00 75.81 311 CYS A N 1
ATOM 2363 C CA . CYS A 1 311 ? 10.532 3.247 7.352 1.00 75.81 311 CYS A CA 1
ATOM 2364 C C . CYS A 1 311 ? 10.463 4.256 8.502 1.00 75.81 311 CYS A C 1
ATOM 2366 O O . CYS A 1 311 ? 9.370 4.696 8.865 1.00 75.81 311 CYS A O 1
ATOM 2368 N N . TYR A 1 312 ? 11.618 4.665 9.016 1.00 71.25 312 TYR A N 1
ATOM 2369 C CA . TYR A 1 312 ? 11.750 5.867 9.835 1.00 71.25 312 TYR A CA 1
ATOM 2370 C C . TYR A 1 312 ? 12.501 6.901 9.003 1.00 71.25 312 TYR A C 1
ATOM 2372 O O . TYR A 1 312 ? 13.559 6.609 8.446 1.00 71.25 312 TYR A O 1
ATOM 2380 N N . ASN A 1 313 ? 11.940 8.094 8.899 1.00 64.19 313 ASN A N 1
ATOM 2381 C CA . ASN A 1 313 ? 12.540 9.191 8.163 1.00 64.19 313 ASN A CA 1
ATOM 2382 C C . ASN A 1 313 ? 13.518 9.949 9.067 1.00 64.19 313 ASN A C 1
ATOM 2384 O O . ASN A 1 313 ? 13.399 9.939 10.294 1.00 64.19 313 ASN A O 1
ATOM 2388 N N . SER A 1 314 ? 14.467 10.648 8.449 1.00 53.94 314 SER A N 1
ATOM 2389 C CA . SER A 1 314 ? 15.489 11.446 9.139 1.00 53.94 314 SER A CA 1
ATOM 2390 C C . SER A 1 314 ? 14.918 12.539 10.057 1.00 53.94 314 SER A C 1
ATOM 2392 O O . SER A 1 314 ? 15.552 12.917 11.040 1.00 53.94 314 SER A O 1
ATOM 2394 N N . ASP A 1 315 ? 13.701 13.004 9.774 1.00 62.06 315 ASP A N 1
ATOM 2395 C CA . ASP A 1 315 ? 12.965 13.998 10.560 1.00 62.06 315 ASP A CA 1
ATOM 2396 C C . ASP A 1 315 ? 12.185 13.411 11.755 1.00 62.06 315 ASP A C 1
ATOM 2398 O O . ASP A 1 315 ? 11.408 14.122 12.391 1.00 62.06 315 ASP A O 1
ATOM 2402 N N . GLY A 1 316 ? 12.354 12.116 12.045 1.00 65.00 316 GLY A N 1
ATOM 2403 C CA . GLY A 1 316 ? 11.664 11.401 13.122 1.00 65.00 316 GLY A CA 1
ATOM 2404 C C . GLY A 1 316 ? 10.260 10.901 12.762 1.00 65.00 316 GLY A C 1
ATOM 2405 O O . GLY A 1 316 ? 9.644 10.188 13.555 1.00 65.00 316 GLY A O 1
ATOM 2406 N N . SER A 1 317 ? 9.736 11.221 11.574 1.00 77.62 317 SER A N 1
ATOM 2407 C CA . SER A 1 317 ? 8.448 10.687 11.123 1.00 77.62 317 SER A CA 1
ATOM 2408 C C . SER A 1 317 ? 8.544 9.217 10.703 1.00 77.62 317 SER A C 1
ATOM 2410 O O . SER A 1 317 ? 9.594 8.727 10.290 1.00 77.62 317 SER A O 1
ATOM 2412 N N . LYS A 1 318 ? 7.430 8.488 10.797 1.00 81.12 318 LYS A N 1
ATOM 2413 C CA . LYS A 1 318 ? 7.352 7.047 10.519 1.00 81.12 318 LYS A CA 1
ATOM 2414 C C . LYS A 1 318 ? 6.472 6.798 9.305 1.00 81.12 318 LYS A C 1
ATOM 2416 O O . LYS A 1 318 ? 5.326 7.249 9.273 1.00 81.12 318 LYS A O 1
ATOM 2421 N N . LYS A 1 319 ? 6.978 6.048 8.327 1.00 86.19 319 LYS A N 1
ATOM 2422 C CA . LYS A 1 319 ? 6.178 5.515 7.221 1.00 86.19 319 LYS A CA 1
ATOM 2423 C C . LYS A 1 319 ? 5.535 4.207 7.651 1.00 86.19 319 LYS A C 1
ATOM 2425 O O . LYS A 1 319 ? 6.206 3.288 8.125 1.00 86.19 319 LYS A O 1
ATOM 2430 N N . LEU A 1 320 ? 4.233 4.131 7.451 1.00 94.12 320 LEU A N 1
ATOM 2431 C CA . LEU A 1 320 ? 3.375 3.051 7.890 1.00 94.12 320 LEU A CA 1
ATOM 2432 C C . LEU A 1 320 ? 2.746 2.346 6.693 1.00 94.12 320 LEU A C 1
ATOM 2434 O O . LEU A 1 320 ? 2.396 2.992 5.707 1.00 94.12 320 LEU A O 1
ATOM 2438 N N . LEU A 1 321 ? 2.548 1.037 6.818 1.00 96.25 321 LEU A N 1
ATOM 2439 C CA . LEU A 1 321 ? 1.777 0.210 5.892 1.00 96.25 321 LEU A CA 1
ATOM 2440 C C . LEU A 1 321 ? 0.726 -0.571 6.675 1.00 96.25 321 LEU A C 1
ATOM 2442 O O . LEU A 1 321 ? 1.064 -1.2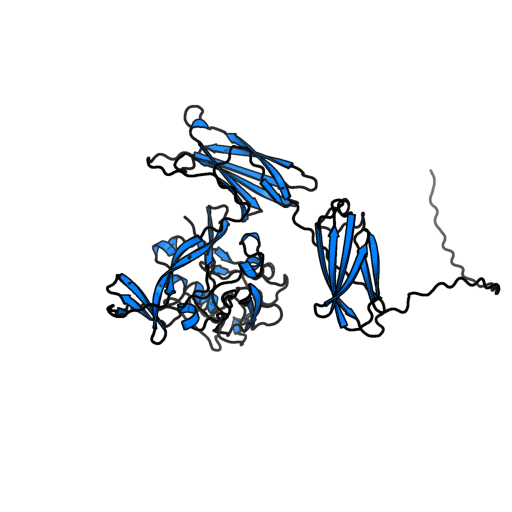44 7.650 1.00 96.25 321 LEU A O 1
ATOM 2446 N N . ALA A 1 322 ? -0.533 -0.510 6.256 1.00 97.19 322 ALA A N 1
ATOM 2447 C CA . ALA A 1 322 ? -1.595 -1.292 6.873 1.00 97.19 322 ALA A CA 1
ATOM 2448 C C . ALA A 1 322 ? -1.240 -2.791 6.849 1.00 97.19 322 ALA A C 1
ATOM 2450 O O . ALA A 1 322 ? -0.710 -3.311 5.867 1.00 97.19 322 ALA A O 1
ATOM 2451 N N . ASP A 1 323 ? -1.486 -3.507 7.946 1.00 93.31 323 ASP A N 1
ATOM 2452 C CA . ASP A 1 323 ? -0.993 -4.882 8.087 1.00 93.31 323 ASP A CA 1
ATOM 2453 C C . ASP A 1 323 ? -1.886 -5.960 7.447 1.00 93.31 323 ASP A C 1
ATOM 2455 O O . ASP A 1 323 ? -1.492 -7.134 7.419 1.00 93.31 323 ASP A O 1
ATOM 2459 N N . LYS A 1 324 ? -3.055 -5.539 6.950 1.00 97.31 324 LYS A N 1
ATOM 2460 C CA . LYS A 1 324 ? -4.145 -6.322 6.359 1.00 97.31 324 LYS A CA 1
ATOM 2461 C C . LYS A 1 324 ? -4.805 -5.538 5.220 1.00 97.31 324 LYS A C 1
ATOM 2463 O O . LYS A 1 324 ? -4.604 -4.335 5.075 1.00 97.31 324 LYS A O 1
ATOM 2468 N N . ILE A 1 325 ? -5.648 -6.228 4.459 1.00 98.44 325 ILE A N 1
ATOM 2469 C CA . ILE A 1 325 ? -6.602 -5.627 3.524 1.00 98.44 325 ILE A CA 1
ATOM 2470 C C . ILE A 1 325 ? -7.869 -5.268 4.306 1.00 98.44 325 ILE A C 1
ATOM 2472 O O . ILE A 1 325 ? -8.561 -6.161 4.806 1.00 98.44 325 ILE A O 1
ATOM 2476 N N . TYR A 1 326 ? -8.159 -3.972 4.416 1.00 96.00 326 TYR A N 1
ATOM 2477 C CA . TYR A 1 326 ? -9.262 -3.448 5.237 1.00 96.00 326 TYR A CA 1
ATOM 2478 C C . TYR A 1 326 ? -10.554 -3.203 4.451 1.00 96.00 326 TYR A C 1
ATOM 2480 O O . TYR A 1 326 ? -11.626 -3.184 5.046 1.00 96.00 326 TYR A O 1
ATOM 2488 N N . THR A 1 327 ? -10.465 -3.059 3.130 1.00 95.19 327 THR A N 1
ATOM 2489 C CA . THR A 1 327 ? -11.603 -2.924 2.212 1.00 95.19 327 THR A CA 1
ATOM 2490 C C . THR A 1 327 ? -11.190 -3.378 0.808 1.00 95.19 327 THR A C 1
ATOM 2492 O O . THR A 1 327 ? -10.001 -3.615 0.563 1.00 95.19 327 THR A O 1
ATOM 2495 N N . ASN A 1 328 ? -12.143 -3.473 -0.111 1.00 94.75 328 ASN A N 1
ATOM 2496 C CA . ASN A 1 328 ? -11.919 -3.573 -1.549 1.00 94.75 328 ASN A CA 1
ATOM 2497 C C . ASN A 1 328 ? -12.451 -2.333 -2.253 1.00 94.75 328 ASN A C 1
ATOM 2499 O O . ASN A 1 328 ? -13.457 -1.754 -1.855 1.00 94.75 328 ASN A O 1
ATOM 2503 N N . LEU A 1 329 ? -11.757 -1.934 -3.311 1.00 94.19 329 LEU A N 1
ATOM 2504 C CA . LEU A 1 329 ? -12.199 -0.837 -4.151 1.00 94.19 329 LEU A CA 1
ATOM 2505 C C . LEU A 1 329 ? -11.573 -0.979 -5.532 1.00 94.19 329 LEU A C 1
ATOM 2507 O O . LEU A 1 329 ? -10.371 -1.231 -5.653 1.00 94.19 329 LEU A O 1
ATOM 2511 N N . ALA A 1 330 ? -12.376 -0.754 -6.569 1.00 94.50 330 ALA A N 1
ATOM 2512 C CA . ALA A 1 330 ? -11.851 -0.600 -7.915 1.00 94.50 330 ALA A CA 1
ATOM 2513 C C . ALA A 1 330 ? -10.849 0.559 -7.960 1.00 94.50 330 ALA A C 1
ATOM 2515 O O . ALA A 1 330 ? -11.103 1.655 -7.452 1.00 94.50 330 ALA A O 1
ATOM 2516 N N . TYR A 1 331 ? -9.710 0.325 -8.604 1.00 94.94 331 TYR A N 1
ATOM 2517 C CA . TYR A 1 331 ? -8.699 1.349 -8.827 1.00 94.94 331 TYR A CA 1
ATOM 2518 C C . TYR A 1 331 ? -9.301 2.546 -9.586 1.00 94.94 331 TYR A C 1
ATOM 2520 O O . TYR A 1 331 ? -9.155 3.709 -9.191 1.00 94.94 331 TYR A O 1
ATOM 2528 N N . TYR A 1 332 ? -10.059 2.247 -10.643 1.00 93.00 332 TYR A N 1
ATOM 2529 C CA . TYR A 1 332 ? -10.852 3.202 -11.408 1.00 93.00 332 TYR A CA 1
ATOM 2530 C C . TYR A 1 332 ? -12.093 2.526 -12.007 1.00 93.00 332 TYR A C 1
ATOM 2532 O O . TYR A 1 332 ? -12.046 1.358 -12.349 1.00 93.00 332 TYR A O 1
ATOM 2540 N N . GLY A 1 333 ? -13.213 3.239 -12.150 1.00 88.69 333 GLY A N 1
ATOM 2541 C CA . GLY A 1 333 ? -14.521 2.619 -12.432 1.00 88.69 333 GLY A CA 1
ATOM 2542 C C . GLY A 1 333 ? -14.778 2.131 -13.866 1.00 88.69 333 GLY A C 1
ATOM 2543 O O . GLY A 1 333 ? -15.849 1.598 -14.132 1.00 88.69 333 GLY A O 1
ATOM 2544 N N . THR A 1 334 ? -13.860 2.334 -14.814 1.00 89.25 334 THR A N 1
ATOM 2545 C CA . THR A 1 334 ? -14.072 1.985 -16.232 1.00 89.25 334 THR A CA 1
ATOM 2546 C C . THR A 1 334 ? -12.749 1.736 -16.963 1.00 89.25 334 THR A C 1
ATOM 2548 O O . THR A 1 334 ? -11.687 2.099 -16.467 1.00 89.25 334 THR A O 1
ATOM 2551 N N . TYR A 1 335 ? -12.808 1.125 -18.149 1.00 90.25 335 TYR A N 1
ATOM 2552 C CA . TYR A 1 335 ? -11.676 0.918 -19.065 1.00 90.25 335 TYR A CA 1
ATOM 2553 C C . TYR A 1 335 ? -11.509 2.052 -20.091 1.00 90.25 335 TYR A C 1
ATOM 2555 O O . TYR A 1 335 ? -10.642 1.980 -20.957 1.00 90.25 335 TYR A O 1
ATOM 2563 N N . VAL A 1 336 ? -12.365 3.075 -20.035 1.00 89.19 336 VAL A N 1
ATOM 2564 C CA . VAL A 1 336 ? -12.431 4.143 -21.037 1.00 89.19 336 VAL A CA 1
ATOM 2565 C C . VAL A 1 336 ? -11.424 5.253 -20.731 1.00 89.19 336 VAL A C 1
ATOM 2567 O O . VAL A 1 336 ? -11.426 5.829 -19.640 1.00 89.19 336 VAL A O 1
ATOM 2570 N N . ASP A 1 337 ? -10.604 5.587 -21.727 1.00 90.88 337 ASP A N 1
ATOM 2571 C CA . ASP A 1 337 ? -9.708 6.741 -21.688 1.00 90.88 337 ASP A CA 1
ATOM 2572 C C . ASP A 1 337 ? -10.498 8.055 -21.620 1.00 90.88 337 ASP A C 1
ATOM 2574 O O . ASP A 1 337 ? -11.547 8.230 -22.245 1.00 90.88 337 ASP A O 1
ATOM 2578 N N . ARG A 1 338 ? -9.960 9.017 -20.873 1.00 89.00 338 ARG A N 1
ATOM 2579 C CA . ARG A 1 338 ? -10.538 10.355 -20.707 1.00 89.00 338 ARG A CA 1
ATOM 2580 C C . ARG A 1 338 ? -9.666 11.411 -21.363 1.00 89.00 338 ARG A C 1
ATOM 2582 O O . ARG A 1 338 ? -8.505 11.170 -21.682 1.00 89.00 338 ARG A O 1
ATOM 2589 N N . THR A 1 339 ? -10.215 12.611 -21.519 1.00 86.38 339 THR A N 1
ATOM 2590 C CA . THR A 1 339 ? -9.478 13.768 -22.039 1.00 86.38 339 THR A CA 1
ATOM 2591 C C . THR A 1 339 ? -9.567 14.939 -21.065 1.00 86.38 339 THR A C 1
ATOM 2593 O O . THR A 1 339 ? -10.657 15.332 -20.651 1.00 86.38 339 THR A O 1
ATOM 2596 N N . LEU A 1 340 ? -8.411 15.505 -20.715 1.00 84.69 340 LEU A N 1
ATOM 2597 C CA . LEU A 1 340 ? -8.275 16.744 -19.952 1.00 84.69 340 LEU A CA 1
ATOM 2598 C C . LEU A 1 340 ? -7.569 17.776 -20.842 1.00 84.69 340 LEU A C 1
ATOM 2600 O O . LEU A 1 340 ? -6.361 17.692 -21.074 1.00 84.69 340 LEU A O 1
ATOM 2604 N N . GLY A 1 341 ? -8.334 18.714 -21.405 1.00 83.75 341 GLY A N 1
ATOM 2605 C CA . GLY A 1 341 ? -7.829 19.619 -22.441 1.00 83.75 341 GLY A CA 1
ATOM 2606 C C . GLY A 1 341 ? -7.423 18.848 -23.702 1.00 83.75 341 GLY A C 1
ATOM 2607 O O . GLY A 1 341 ? -8.271 18.267 -24.367 1.00 83.75 341 GLY A O 1
ATOM 2608 N N . SER A 1 342 ? -6.129 18.828 -24.029 1.00 83.81 342 SER A N 1
ATOM 2609 C CA . SER A 1 342 ? -5.564 18.033 -25.134 1.00 83.81 342 SER A CA 1
ATOM 2610 C C . SER A 1 342 ? -4.829 16.769 -24.670 1.00 83.81 342 SER A C 1
ATOM 2612 O O . SER A 1 342 ? -4.213 16.090 -25.490 1.00 83.81 342 SER A O 1
ATOM 2614 N N . LYS A 1 343 ? -4.824 16.476 -23.362 1.00 87.88 343 LYS A N 1
ATOM 2615 C CA . LYS A 1 343 ? -4.097 15.345 -22.776 1.00 87.88 343 LYS A CA 1
ATOM 2616 C C . LYS A 1 343 ? -5.031 14.155 -22.566 1.00 87.88 343 LYS A C 1
ATOM 2618 O O . LYS A 1 343 ? -6.075 14.291 -21.929 1.00 87.88 343 LYS A O 1
ATOM 2623 N N . THR A 1 344 ? -4.615 12.983 -23.036 1.00 91.19 344 THR A N 1
ATOM 2624 C CA . THR A 1 344 ? -5.279 11.710 -22.731 1.00 91.19 344 THR A CA 1
ATOM 2625 C C . THR A 1 344 ? -4.945 11.267 -21.308 1.00 91.19 344 THR A C 1
ATOM 2627 O O . THR A 1 344 ? -3.785 11.282 -20.893 1.00 91.19 344 THR A O 1
ATOM 2630 N N . ILE A 1 345 ? -5.971 10.886 -20.554 1.00 92.56 345 ILE A N 1
ATOM 2631 C CA . ILE A 1 345 ? -5.884 10.388 -19.184 1.00 92.56 345 ILE A CA 1
ATOM 2632 C C . ILE A 1 345 ? -6.357 8.938 -19.173 1.00 92.56 345 ILE A C 1
ATOM 2634 O O . ILE A 1 345 ? -7.543 8.655 -19.349 1.00 92.56 345 ILE A O 1
ATOM 2638 N N . TYR A 1 346 ? -5.413 8.034 -18.943 1.00 94.38 346 TYR A N 1
ATOM 2639 C CA . TYR A 1 346 ? -5.653 6.598 -18.935 1.00 94.38 346 TYR A CA 1
ATOM 2640 C C . TYR A 1 346 ? -6.342 6.127 -17.641 1.00 94.38 346 TYR A C 1
ATOM 2642 O O . TYR A 1 346 ? -6.144 6.735 -16.583 1.00 94.38 346 TYR A O 1
ATOM 2650 N N . PRO A 1 347 ? -7.129 5.039 -17.685 1.00 93.44 347 PRO A N 1
ATOM 2651 C CA . PRO A 1 347 ? -7.783 4.462 -16.511 1.00 93.44 347 PRO A CA 1
ATOM 2652 C C . PRO A 1 347 ? -6.834 4.072 -15.368 1.00 93.44 347 PRO A C 1
ATOM 2654 O O . PRO A 1 347 ? -7.203 4.169 -14.200 1.00 93.44 347 PRO A O 1
ATOM 2657 N N . ASN A 1 348 ? -5.605 3.653 -15.681 1.00 96.62 348 ASN A N 1
ATOM 2658 C CA . ASN A 1 348 ? -4.584 3.288 -14.694 1.00 96.62 348 ASN A CA 1
ATOM 2659 C C . ASN A 1 348 ? -3.780 4.477 -14.135 1.00 96.62 348 ASN A C 1
ATOM 2661 O O . ASN A 1 348 ? -2.887 4.289 -13.306 1.00 96.62 348 ASN A O 1
ATOM 2665 N N . ASN A 1 349 ? -4.119 5.709 -14.522 1.00 96.12 349 ASN A N 1
ATOM 2666 C CA . ASN A 1 349 ? -3.486 6.914 -14.003 1.00 96.12 349 ASN A CA 1
ATOM 2667 C C . ASN A 1 349 ? -3.841 7.123 -12.518 1.00 96.12 349 ASN A C 1
ATOM 2669 O O . ASN A 1 349 ? -4.989 7.416 -12.183 1.00 96.12 349 ASN A O 1
ATOM 2673 N N . TYR A 1 350 ? -2.850 7.008 -11.627 1.00 97.19 350 TYR A N 1
ATOM 2674 C CA . TYR A 1 350 ? -3.064 7.105 -10.179 1.00 97.19 350 TYR A CA 1
ATOM 2675 C C . TYR A 1 350 ? -3.590 8.474 -9.732 1.00 97.19 350 TYR A C 1
ATOM 2677 O O . TYR A 1 350 ? -4.527 8.538 -8.932 1.00 97.19 350 TYR A O 1
ATOM 2685 N N . LYS A 1 351 ? -3.032 9.566 -10.274 1.00 95.06 351 LYS A N 1
ATOM 2686 C CA . LYS A 1 351 ? -3.429 10.945 -9.950 1.00 95.06 351 LYS A CA 1
ATOM 2687 C C . LYS A 1 351 ? -4.941 11.140 -10.120 1.00 95.06 351 LYS A C 1
ATOM 2689 O O . LYS A 1 351 ? -5.611 11.661 -9.230 1.00 95.06 351 LYS A O 1
ATOM 2694 N N . TYR A 1 352 ? -5.483 10.629 -11.224 1.00 91.81 352 TYR A N 1
ATOM 2695 C CA . TYR A 1 352 ? -6.893 10.759 -11.607 1.00 91.81 352 TYR A CA 1
ATOM 2696 C C . TYR A 1 352 ? -7.752 9.519 -11.295 1.00 91.81 352 TYR A C 1
ATOM 2698 O O . TYR A 1 352 ? -8.816 9.332 -11.902 1.00 91.81 352 TYR A O 1
ATOM 2706 N N . SER A 1 353 ? -7.296 8.660 -10.380 1.00 93.06 353 SER A N 1
ATOM 2707 C CA . SER A 1 353 ? -7.969 7.411 -10.007 1.00 93.06 353 SER A CA 1
ATOM 2708 C C . SER A 1 353 ? -9.047 7.611 -8.933 1.00 93.06 353 SER A C 1
ATOM 2710 O O . SER A 1 353 ? -8.982 8.538 -8.119 1.00 93.06 353 SER A O 1
ATOM 2712 N N . ASN A 1 354 ? -10.032 6.706 -8.896 1.00 92.00 354 ASN A N 1
ATOM 2713 C CA . ASN A 1 354 ? -11.063 6.709 -7.852 1.00 92.00 354 ASN A CA 1
ATOM 2714 C C . ASN A 1 354 ? -10.472 6.263 -6.515 1.00 92.00 354 ASN A C 1
ATOM 2716 O O . ASN A 1 354 ? -10.846 6.797 -5.474 1.00 92.00 354 ASN A O 1
ATOM 2720 N N . ILE A 1 355 ? -9.512 5.334 -6.546 1.00 95.38 355 ILE A N 1
ATOM 2721 C CA . ILE A 1 355 ? -8.856 4.837 -5.338 1.00 95.38 355 ILE A CA 1
ATOM 2722 C C . ILE A 1 355 ? -8.045 5.920 -4.626 1.00 95.38 355 ILE A C 1
ATOM 2724 O O . ILE A 1 355 ? -8.119 6.014 -3.404 1.00 95.38 355 ILE A O 1
ATOM 2728 N N . ARG A 1 356 ? -7.343 6.805 -5.348 1.00 96.44 356 ARG A N 1
ATOM 2729 C CA . ARG A 1 356 ? -6.637 7.935 -4.722 1.00 96.44 356 ARG A CA 1
ATOM 2730 C C . ARG A 1 356 ? -7.610 8.913 -4.057 1.00 96.44 356 ARG A C 1
ATOM 2732 O O . ARG A 1 356 ? -7.353 9.359 -2.936 1.00 96.44 356 ARG A O 1
ATOM 2739 N N . ALA A 1 357 ? -8.716 9.222 -4.735 1.00 95.00 357 ALA A N 1
ATOM 2740 C CA . ALA A 1 357 ? -9.762 10.100 -4.214 1.00 95.00 357 ALA A CA 1
ATOM 2741 C C . ALA A 1 357 ? -10.426 9.512 -2.959 1.00 95.00 357 ALA A C 1
ATOM 2743 O O . ALA A 1 357 ? -10.573 10.203 -1.953 1.00 95.00 357 ALA A O 1
ATOM 2744 N N . TYR A 1 358 ? -10.723 8.211 -2.976 1.00 95.69 358 TYR A N 1
ATOM 2745 C CA . TYR A 1 358 ? -11.196 7.468 -1.811 1.00 95.69 358 TYR A CA 1
ATOM 2746 C C . TYR A 1 358 ? -10.204 7.533 -0.645 1.00 95.69 358 TYR A C 1
ATOM 2748 O O . TYR A 1 358 ? -10.586 7.903 0.468 1.00 95.69 358 TYR A O 1
ATOM 2756 N N . LEU A 1 359 ? -8.924 7.230 -0.893 1.00 97.38 359 LEU A N 1
ATOM 2757 C CA . LEU A 1 359 ? -7.888 7.216 0.143 1.00 97.38 359 LEU A CA 1
ATOM 2758 C C . LEU A 1 359 ? -7.758 8.570 0.840 1.00 97.38 359 LEU A C 1
ATOM 2760 O O . LEU A 1 359 ? -7.624 8.603 2.059 1.00 97.38 359 LEU A O 1
ATOM 2764 N N . ASN A 1 360 ? -7.848 9.672 0.089 1.00 97.00 360 ASN A N 1
ATOM 2765 C CA . ASN A 1 360 ? -7.683 11.031 0.612 1.00 97.00 360 ASN A CA 1
ATOM 2766 C C . ASN A 1 360 ? -9.008 11.746 0.926 1.00 97.00 360 ASN A C 1
ATOM 2768 O O . ASN A 1 360 ? -8.979 12.903 1.334 1.00 97.00 360 ASN A O 1
ATOM 2772 N N . SER A 1 361 ? -10.155 11.065 0.794 1.00 95.12 361 SER A N 1
ATOM 2773 C CA . SER A 1 361 ? -11.494 11.635 1.039 1.00 95.12 361 SER A CA 1
ATOM 2774 C C . SER A 1 361 ? -11.742 12.923 0.251 1.00 95.12 361 SER A C 1
ATOM 2776 O O . SER A 1 361 ? -12.107 13.967 0.789 1.00 95.12 361 SER A O 1
ATOM 2778 N N . THR A 1 362 ? -11.511 12.850 -1.056 1.00 93.12 362 THR A N 1
ATOM 2779 C CA . THR A 1 362 ? -11.737 13.950 -1.996 1.00 93.12 362 THR A CA 1
ATOM 2780 C C . THR A 1 362 ? -12.700 13.520 -3.093 1.00 93.12 362 THR A C 1
ATOM 2782 O O . THR A 1 362 ? -12.948 12.334 -3.308 1.00 93.12 362 THR A O 1
ATOM 2785 N N . LYS A 1 363 ? -13.188 14.485 -3.869 1.00 90.12 363 LYS A N 1
ATOM 2786 C CA . LYS A 1 363 ? -13.726 14.199 -5.204 1.00 90.12 363 LYS A CA 1
ATOM 2787 C C . LYS A 1 363 ? -12.651 13.568 -6.085 1.00 90.12 363 LYS A C 1
ATOM 2789 O O . LYS A 1 363 ? -11.454 13.721 -5.799 1.00 90.12 363 LYS A O 1
ATOM 2794 N N . ASN A 1 364 ? -13.050 12.892 -7.164 1.00 80.19 364 ASN A N 1
ATOM 2795 C CA . ASN A 1 364 ? -12.079 12.490 -8.179 1.00 80.19 364 ASN A CA 1
ATOM 2796 C C . ASN A 1 364 ? -11.292 13.737 -8.629 1.00 80.19 364 ASN A C 1
ATOM 2798 O O . ASN A 1 364 ? -11.887 14.757 -8.976 1.00 80.19 364 ASN A O 1
ATOM 2802 N N . GLN A 1 365 ? -9.954 13.674 -8.612 1.00 76.50 365 GLN A N 1
ATOM 2803 C CA . GLN A 1 365 ? -9.111 14.832 -8.941 1.00 76.50 365 GLN A CA 1
ATOM 2804 C C . GLN A 1 365 ? -9.383 15.379 -10.353 1.00 76.50 365 GLN A C 1
ATOM 2806 O O . GLN A 1 365 ? -9.128 16.544 -10.634 1.00 76.50 365 GLN A O 1
ATOM 2811 N N . PHE A 1 366 ? -9.950 14.556 -11.233 1.00 76.94 366 PHE A N 1
ATOM 2812 C CA . PHE A 1 366 ? -10.353 14.943 -12.577 1.00 76.94 366 PHE A CA 1
ATOM 2813 C C . PHE A 1 366 ? -11.475 15.994 -12.591 1.00 76.94 366 PHE A C 1
ATOM 2815 O O . PHE A 1 366 ? -11.445 16.888 -13.435 1.00 76.94 366 PHE A O 1
ATOM 2822 N N . GLU A 1 367 ? -12.421 15.937 -11.644 1.00 71.12 367 GLU A N 1
ATOM 2823 C CA . GLU A 1 367 ? -13.464 16.964 -11.492 1.00 71.12 367 GLU A CA 1
ATOM 2824 C C . GLU A 1 367 ? -12.865 18.304 -11.055 1.00 71.12 367 GLU A C 1
ATOM 2826 O O . GLU A 1 367 ? -13.251 19.356 -11.560 1.00 71.12 367 GLU A O 1
ATOM 2831 N N . ALA A 1 368 ? -11.896 18.267 -10.135 1.00 71.69 368 ALA A N 1
ATOM 2832 C CA . ALA A 1 368 ? -11.230 19.468 -9.636 1.00 71.69 368 ALA A CA 1
ATOM 2833 C C . ALA A 1 368 ? -10.411 20.177 -10.729 1.00 71.69 368 ALA A C 1
ATOM 2835 O O . ALA A 1 368 ? -10.369 21.405 -10.765 1.00 71.69 368 ALA A O 1
ATOM 2836 N N . ASP A 1 369 ? -9.815 19.408 -11.643 1.00 72.44 369 ASP A N 1
ATOM 2837 C CA . ASP A 1 369 ? -9.009 19.929 -12.751 1.00 72.44 369 ASP A CA 1
ATOM 2838 C C . ASP A 1 369 ? -9.861 20.335 -13.982 1.00 72.44 369 ASP A C 1
ATOM 2840 O O . ASP A 1 369 ? -9.315 20.826 -14.970 1.00 72.44 369 ASP A O 1
ATOM 2844 N N . GLY A 1 370 ? -11.193 20.164 -13.942 1.00 69.19 370 GLY A N 1
ATOM 2845 C CA . GLY A 1 370 ? -12.115 20.596 -15.003 1.00 69.19 370 GLY A CA 1
ATOM 2846 C C . GLY A 1 370 ? -12.172 19.681 -16.235 1.00 69.19 370 GLY A C 1
ATOM 2847 O O . GLY A 1 370 ? -12.468 20.146 -17.338 1.00 69.19 370 GLY A O 1
ATOM 2848 N N . GLY A 1 371 ? -11.866 18.390 -16.080 1.00 69.38 371 GLY A N 1
ATOM 2849 C CA . GLY A 1 371 ? -11.961 17.413 -17.167 1.00 69.38 371 GLY A CA 1
ATOM 2850 C C . GLY A 1 371 ? -13.402 17.144 -17.616 1.00 69.38 371 GLY A C 1
ATOM 2851 O O . GLY A 1 371 ? -14.347 17.413 -16.884 1.00 69.38 371 GLY A O 1
ATOM 2852 N N . THR A 1 372 ? -13.594 16.612 -18.831 1.00 65.12 372 THR A N 1
ATOM 2853 C CA . THR A 1 372 ? -14.927 16.196 -19.317 1.00 65.12 372 THR A CA 1
ATOM 2854 C C . THR A 1 372 ? -15.168 14.727 -18.956 1.00 65.12 372 THR A C 1
ATOM 2856 O O . THR A 1 372 ? -14.516 13.857 -19.544 1.00 65.12 372 THR A O 1
ATOM 2859 N N . PRO A 1 373 ? -16.036 14.413 -17.976 1.00 61.38 373 PRO A N 1
ATOM 2860 C CA . PRO A 1 373 ? -16.258 13.037 -17.560 1.00 61.38 373 PRO A CA 1
ATOM 2861 C C . PRO A 1 373 ? -17.168 12.339 -18.568 1.00 61.38 373 PRO A C 1
ATOM 2863 O O . PRO A 1 373 ? -18.172 12.893 -19.013 1.00 61.38 373 PRO A O 1
ATOM 2866 N N . THR A 1 374 ? -16.820 11.109 -18.943 1.00 58.22 374 THR A N 1
ATOM 2867 C CA . THR A 1 374 ? -17.662 10.302 -19.831 1.00 58.22 374 THR A CA 1
ATOM 2868 C C . THR A 1 374 ? -18.547 9.315 -19.082 1.00 58.22 374 THR A C 1
ATOM 2870 O O . THR A 1 374 ? -19.549 8.916 -19.669 1.00 58.22 374 THR A O 1
ATOM 2873 N N . GLN A 1 375 ? -18.263 8.939 -17.817 1.00 60.03 375 GLN A N 1
ATOM 2874 C CA . GLN A 1 375 ? -19.180 8.029 -17.101 1.00 60.03 375 GLN A CA 1
ATOM 2875 C C . GLN A 1 375 ? -18.994 7.759 -15.591 1.00 60.03 375 GLN A C 1
ATOM 2877 O O . GLN A 1 375 ? -19.811 7.008 -15.065 1.00 60.03 375 GLN A O 1
ATOM 2882 N N . TYR A 1 376 ? -17.984 8.278 -14.875 1.00 64.50 376 TYR A N 1
ATOM 2883 C CA . TYR A 1 376 ? -17.711 7.813 -13.497 1.00 64.50 376 TYR A CA 1
ATOM 2884 C C . TYR A 1 376 ? -17.108 8.890 -12.580 1.00 64.50 376 TYR A C 1
ATOM 2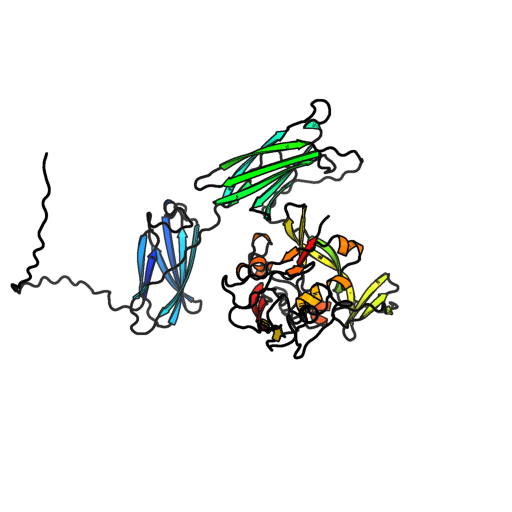886 O O . TYR A 1 376 ? -15.889 8.975 -12.413 1.00 64.50 376 TYR A O 1
ATOM 2894 N N . ASP A 1 377 ? -18.002 9.660 -11.965 1.00 70.00 377 ASP A N 1
ATOM 2895 C CA . ASP A 1 377 ? -17.719 10.696 -10.970 1.00 70.00 377 ASP A CA 1
ATOM 2896 C C . ASP A 1 377 ? -18.128 10.178 -9.586 1.00 70.00 377 ASP A C 1
ATOM 2898 O O . ASP A 1 377 ? -19.239 9.669 -9.409 1.00 70.00 377 ASP A O 1
ATOM 2902 N N . ILE A 1 378 ? -17.214 10.239 -8.613 1.00 79.81 378 ILE A N 1
ATOM 2903 C CA . ILE A 1 378 ? -17.476 9.796 -7.238 1.00 79.81 378 ILE A CA 1
ATOM 2904 C C . ILE A 1 378 ? -16.912 10.826 -6.259 1.00 79.81 378 ILE A C 1
ATOM 2906 O O . ILE A 1 378 ? -15.724 11.163 -6.297 1.00 79.81 378 ILE A O 1
ATOM 2910 N N . ASP A 1 379 ? -17.778 11.291 -5.360 1.00 87.75 379 ASP A N 1
ATOM 2911 C CA . ASP A 1 379 ? -17.440 12.199 -4.270 1.00 87.75 379 ASP A CA 1
ATOM 2912 C C . ASP A 1 379 ? -17.204 11.408 -2.975 1.00 87.75 379 ASP A C 1
ATOM 2914 O O . ASP A 1 379 ? -18.136 10.857 -2.387 1.00 87.75 379 ASP A O 1
ATOM 2918 N N . TRP A 1 380 ? -15.947 11.362 -2.526 1.00 91.50 380 TRP A N 1
ATOM 2919 C CA . TRP A 1 380 ? -15.554 10.692 -1.286 1.00 91.50 380 TRP A CA 1
ATOM 2920 C C . TRP A 1 380 ? -15.376 11.647 -0.105 1.00 91.50 380 TRP A C 1
ATOM 2922 O O . TRP A 1 380 ? -14.886 11.221 0.940 1.00 91.50 380 TRP A O 1
ATOM 2932 N N . THR A 1 381 ? -15.765 12.921 -0.214 1.00 89.62 381 THR A N 1
ATOM 2933 C CA . THR A 1 381 ? -15.486 13.927 0.825 1.00 89.62 381 THR A CA 1
ATOM 2934 C C . THR A 1 381 ? -16.042 13.569 2.204 1.00 89.62 381 THR A C 1
ATOM 2936 O O . THR A 1 381 ? -15.428 13.921 3.206 1.00 89.62 381 THR A O 1
ATOM 2939 N N . ASN A 1 382 ? -17.146 12.820 2.274 1.00 85.75 382 ASN A N 1
ATOM 2940 C CA . ASN A 1 382 ? -17.758 12.412 3.546 1.00 85.75 382 ASN A CA 1
ATOM 2941 C C . ASN A 1 382 ? -17.684 10.903 3.830 1.00 85.75 382 ASN A C 1
ATOM 2943 O O . ASN A 1 382 ? -18.173 10.460 4.866 1.00 85.75 382 ASN A O 1
ATOM 2947 N N . ALA A 1 383 ? -17.117 10.114 2.914 1.00 85.44 383 ALA A N 1
ATOM 2948 C CA . ALA A 1 383 ? -17.177 8.649 2.964 1.00 85.44 383 ALA A CA 1
ATOM 2949 C C . ALA A 1 383 ? -15.864 7.956 2.556 1.00 85.44 383 ALA A C 1
ATOM 2951 O O . ALA A 1 383 ? -15.818 6.731 2.435 1.00 85.44 383 ALA A O 1
ATOM 2952 N N . GLY A 1 384 ? -14.807 8.733 2.306 1.00 93.00 384 GLY A N 1
ATOM 2953 C CA . GLY A 1 384 ? -13.479 8.226 1.994 1.00 93.00 384 GLY A CA 1
ATOM 2954 C C . GLY A 1 384 ? -12.729 7.736 3.230 1.00 93.00 384 GLY A C 1
ATOM 2955 O O . GLY A 1 384 ? -13.096 8.015 4.376 1.00 93.00 384 GLY A O 1
ATOM 2956 N N . PHE A 1 385 ? -11.637 7.014 2.979 1.00 96.25 385 PHE A N 1
ATOM 2957 C CA . PHE A 1 385 ? -10.837 6.366 4.014 1.00 96.25 385 PHE A CA 1
ATOM 2958 C C . PHE A 1 385 ? -10.304 7.362 5.046 1.00 96.25 385 PHE A C 1
ATOM 2960 O O . PHE A 1 385 ? -10.522 7.167 6.235 1.00 96.25 385 PHE A O 1
ATOM 2967 N N . LEU A 1 386 ? -9.643 8.441 4.612 1.00 95.75 386 LEU A N 1
ATOM 2968 C CA . LEU A 1 386 ? -9.030 9.427 5.508 1.00 95.75 386 LEU A CA 1
ATOM 2969 C C . LEU A 1 386 ? -10.028 10.008 6.531 1.00 95.75 386 LEU A C 1
ATOM 2971 O O . LEU A 1 386 ? -9.737 10.020 7.724 1.00 95.75 386 LEU A O 1
ATOM 2975 N N . THR A 1 387 ? -11.210 10.451 6.095 1.00 93.06 387 THR A N 1
ATOM 2976 C CA . THR A 1 387 ? -12.231 11.025 6.990 1.00 93.06 387 THR A CA 1
ATOM 2977 C C . THR A 1 387 ? -12.936 9.979 7.844 1.00 93.06 387 THR A C 1
ATOM 2979 O O . THR A 1 387 ? -13.362 10.276 8.959 1.00 93.06 387 THR A O 1
ATOM 2982 N N . ALA A 1 388 ? -13.083 8.752 7.339 1.00 94.19 388 ALA A N 1
ATOM 2983 C CA . ALA A 1 388 ? -13.764 7.693 8.073 1.00 94.19 388 ALA A CA 1
ATOM 2984 C C . ALA A 1 388 ? -12.849 7.005 9.103 1.00 94.19 388 ALA A C 1
ATOM 2986 O O . ALA A 1 388 ? -13.334 6.612 10.169 1.00 94.19 388 ALA A O 1
ATOM 2987 N N . ALA A 1 389 ? -11.549 6.894 8.814 1.00 95.75 389 ALA A N 1
ATOM 2988 C CA . ALA A 1 389 ? -10.583 6.154 9.618 1.00 95.75 389 ALA A CA 1
ATOM 2989 C C . ALA A 1 389 ? -9.976 6.957 10.774 1.00 95.75 389 ALA A C 1
ATOM 2991 O O . ALA A 1 389 ? -9.601 6.363 11.784 1.00 95.75 389 ALA A O 1
ATOM 2992 N N . PHE A 1 390 ? -9.856 8.281 10.641 1.00 95.94 390 PHE A N 1
ATOM 2993 C CA . PHE A 1 390 ? -9.086 9.103 11.575 1.00 95.94 390 PHE A CA 1
ATOM 2994 C C . PHE A 1 390 ? -9.918 10.235 12.171 1.00 95.94 390 PHE A C 1
ATOM 2996 O O . PHE A 1 390 ? -10.684 10.915 11.490 1.00 95.94 390 PHE A O 1
ATOM 3003 N N . THR A 1 391 ? -9.720 10.474 13.462 1.00 93.50 391 THR A N 1
ATOM 3004 C CA . THR A 1 391 ? -10.234 11.657 14.159 1.00 93.50 391 THR A CA 1
ATOM 3005 C C . THR A 1 391 ? -9.462 12.917 13.761 1.00 93.50 391 THR A C 1
ATOM 3007 O O . THR A 1 391 ? -8.334 12.843 13.275 1.00 93.50 391 THR A O 1
ATOM 3010 N N . SER A 1 392 ? -10.007 14.105 14.038 1.00 93.19 392 SER A N 1
ATOM 3011 C CA . SER A 1 392 ? -9.317 15.377 13.760 1.00 93.19 392 SER A CA 1
ATOM 3012 C C . SER A 1 392 ? -7.933 15.478 14.418 1.00 93.19 392 SER A C 1
ATOM 3014 O O . SER A 1 392 ? -7.012 16.039 13.827 1.00 93.19 392 SER A O 1
ATOM 3016 N N . THR A 1 393 ? -7.762 14.915 15.620 1.00 94.06 393 THR A N 1
ATOM 3017 C CA . THR A 1 393 ? -6.470 14.884 16.326 1.00 94.06 393 THR A CA 1
ATOM 3018 C C . THR A 1 393 ? -5.472 13.949 15.648 1.00 94.06 393 THR A C 1
ATOM 3020 O O . THR A 1 393 ? -4.299 14.291 15.530 1.00 94.06 393 THR A O 1
ATOM 3023 N N . GLU A 1 394 ? -5.916 12.789 15.166 1.00 95.38 394 GLU A N 1
ATOM 3024 C CA . GLU A 1 394 ? -5.063 11.865 14.411 1.00 95.38 394 GLU A CA 1
ATOM 3025 C C . GLU A 1 394 ? -4.698 12.446 13.040 1.00 95.38 394 GLU A C 1
ATOM 3027 O O . GLU A 1 394 ? -3.533 12.423 12.652 1.00 95.38 394 GLU A O 1
ATOM 3032 N N . LEU A 1 395 ? -5.649 13.066 12.336 1.00 93.81 395 LEU A N 1
ATOM 3033 C CA . LEU A 1 395 ? -5.415 13.713 11.039 1.00 93.81 395 LEU A CA 1
ATOM 3034 C C . LEU A 1 395 ? -4.323 14.788 11.082 1.00 93.81 395 LEU A C 1
ATOM 3036 O O . LEU A 1 395 ? -3.615 14.979 10.086 1.00 93.81 395 LEU A O 1
ATOM 3040 N N . ALA A 1 396 ? -4.177 15.471 12.221 1.00 93.88 396 ALA A N 1
ATOM 3041 C CA . ALA A 1 396 ? -3.125 16.458 12.448 1.00 93.88 396 ALA A CA 1
ATOM 3042 C C . ALA A 1 396 ? -1.716 15.836 12.498 1.00 93.88 396 ALA A C 1
ATOM 3044 O O . ALA A 1 396 ? -0.748 16.527 12.195 1.00 93.88 396 ALA A O 1
ATOM 3045 N N . LYS A 1 397 ? -1.599 14.540 12.822 1.00 94.38 397 LYS A N 1
ATOM 3046 C CA . LYS A 1 397 ? -0.326 13.799 12.850 1.00 94.38 397 LYS A CA 1
ATOM 3047 C C . LYS A 1 397 ? 0.073 13.211 11.498 1.00 94.38 397 LYS A C 1
ATOM 3049 O O . LYS A 1 397 ? 1.229 12.842 11.309 1.00 94.38 397 LYS A O 1
ATOM 3054 N N . ILE A 1 398 ? -0.865 13.096 10.556 1.00 96.75 398 ILE A N 1
ATOM 3055 C CA . ILE A 1 398 ? -0.596 12.526 9.230 1.00 96.75 398 ILE A CA 1
ATOM 3056 C C . ILE A 1 398 ? 0.024 13.597 8.335 1.00 96.75 398 ILE A C 1
ATOM 3058 O O . ILE A 1 398 ? -0.615 14.610 8.027 1.00 96.75 398 ILE A O 1
ATOM 3062 N N . LYS A 1 399 ? 1.250 13.362 7.867 1.00 94.12 399 LYS A N 1
ATOM 3063 C CA . LYS A 1 399 ? 1.938 14.265 6.943 1.00 94.12 399 LYS A CA 1
ATOM 3064 C C . LYS A 1 399 ? 1.365 14.130 5.539 1.00 94.12 399 LYS A C 1
ATOM 3066 O O . LYS A 1 399 ? 1.104 13.028 5.067 1.00 94.12 399 LYS A O 1
ATOM 3071 N N . THR A 1 400 ? 1.245 15.261 4.856 1.00 95.50 400 THR A N 1
ATOM 3072 C CA . THR A 1 400 ? 1.175 15.269 3.395 1.00 95.50 400 THR A CA 1
ATOM 3073 C C . THR A 1 400 ? 2.580 15.007 2.862 1.00 95.50 400 THR A C 1
ATOM 3075 O O . THR A 1 400 ? 3.530 15.659 3.301 1.00 95.50 400 THR A O 1
ATOM 3078 N N . VAL A 1 401 ? 2.723 14.047 1.951 1.00 90.38 401 VAL A N 1
ATOM 3079 C CA . VAL A 1 401 ? 4.007 13.691 1.341 1.00 90.38 401 VAL A CA 1
ATOM 3080 C C . VAL A 1 401 ? 3.933 13.785 -0.174 1.00 90.38 401 VAL A C 1
ATOM 3082 O O . VAL A 1 401 ? 2.878 13.561 -0.767 1.00 90.38 401 VAL A O 1
ATOM 3085 N N . LEU A 1 402 ? 5.074 14.082 -0.795 1.00 92.25 402 LEU A N 1
ATOM 3086 C CA . LEU A 1 402 ? 5.230 13.968 -2.237 1.00 92.25 402 LEU A CA 1
ATOM 3087 C C . LEU A 1 402 ? 5.321 12.483 -2.608 1.00 92.25 402 LEU A C 1
ATOM 3089 O O . LEU A 1 402 ? 6.305 11.812 -2.299 1.00 92.25 402 LEU A O 1
ATOM 3093 N N . VAL A 1 403 ? 4.288 11.973 -3.266 1.00 95.56 403 VAL A N 1
ATOM 3094 C CA . VAL A 1 403 ? 4.225 10.609 -3.782 1.00 95.56 403 VAL A CA 1
ATOM 3095 C C . VAL A 1 403 ? 4.756 10.604 -5.211 1.00 95.56 403 VAL A C 1
ATOM 3097 O O . VAL A 1 403 ? 4.165 11.201 -6.114 1.00 95.56 403 VAL A O 1
ATOM 3100 N N . ASP A 1 404 ? 5.886 9.926 -5.407 1.00 91.00 404 ASP A N 1
ATOM 3101 C CA . ASP A 1 404 ? 6.494 9.743 -6.723 1.00 91.00 404 ASP A CA 1
ATOM 3102 C C . ASP A 1 404 ? 5.687 8.729 -7.549 1.00 91.00 404 ASP A C 1
ATOM 3104 O O . ASP A 1 404 ? 5.578 7.554 -7.183 1.00 91.00 404 ASP A O 1
ATOM 3108 N N . ASN A 1 405 ? 5.101 9.201 -8.649 1.00 94.31 405 ASN A N 1
ATOM 3109 C CA . ASN A 1 405 ? 4.324 8.411 -9.607 1.00 94.31 405 ASN A CA 1
ATOM 3110 C C . ASN A 1 405 ? 5.043 8.280 -10.957 1.00 94.31 405 ASN A C 1
ATOM 3112 O O . ASN A 1 405 ? 4.449 7.831 -11.942 1.00 94.31 405 ASN A O 1
ATOM 3116 N N . SER A 1 406 ? 6.319 8.672 -11.007 1.00 91.62 406 SER A N 1
ATOM 3117 C CA . SER A 1 406 ? 7.144 8.568 -12.198 1.00 91.62 406 SER A CA 1
ATOM 3118 C C . SER A 1 406 ? 7.406 7.111 -12.581 1.00 91.62 406 SER A C 1
ATOM 3120 O O . SER A 1 406 ? 7.299 6.182 -11.769 1.00 91.62 406 SER A O 1
ATOM 3122 N N . ALA A 1 407 ? 7.829 6.916 -13.831 1.00 88.50 407 ALA A N 1
ATOM 3123 C CA . ALA A 1 407 ? 8.181 5.610 -14.374 1.00 88.50 407 ALA A CA 1
ATOM 3124 C C . ALA A 1 407 ? 9.241 4.873 -13.530 1.00 88.50 407 ALA A C 1
ATOM 3126 O O . ALA A 1 407 ? 9.188 3.648 -13.426 1.00 88.50 407 ALA A O 1
ATOM 3127 N N . ALA A 1 408 ? 10.137 5.601 -12.849 1.00 85.19 408 ALA A N 1
ATOM 3128 C CA . ALA A 1 408 ? 11.179 5.033 -11.991 1.00 85.19 408 ALA A CA 1
ATOM 3129 C C . ALA A 1 408 ? 10.627 4.186 -10.829 1.00 85.19 408 ALA A C 1
ATOM 3131 O O . ALA A 1 408 ? 11.302 3.271 -10.362 1.00 85.19 408 ALA A O 1
ATOM 3132 N N . THR A 1 409 ? 9.392 4.450 -10.393 1.00 87.00 409 THR A N 1
ATOM 3133 C CA . THR A 1 409 ? 8.728 3.696 -9.316 1.00 87.00 409 THR A CA 1
ATOM 3134 C C . THR A 1 409 ? 7.926 2.493 -9.821 1.00 87.00 409 THR A C 1
ATOM 3136 O O . THR A 1 409 ? 7.444 1.682 -9.027 1.00 87.00 409 THR A O 1
ATOM 3139 N N . THR A 1 410 ? 7.788 2.345 -11.140 1.00 92.44 410 THR A N 1
ATOM 3140 C CA . THR A 1 410 ? 7.036 1.255 -11.774 1.00 92.44 410 THR A CA 1
ATOM 3141 C C . THR A 1 410 ? 7.938 0.060 -12.106 1.00 92.44 410 THR A C 1
ATOM 3143 O O . THR A 1 410 ? 9.110 0.011 -11.735 1.00 92.44 410 THR A O 1
ATOM 3146 N N . ASP A 1 411 ? 7.399 -0.936 -12.801 1.00 86.00 411 ASP A N 1
ATOM 3147 C CA . ASP A 1 411 ? 8.148 -2.071 -13.346 1.00 86.00 411 ASP A CA 1
ATOM 3148 C C . ASP A 1 411 ? 9.046 -1.724 -14.540 1.00 86.00 411 ASP A C 1
ATOM 3150 O O . ASP A 1 411 ? 9.930 -2.509 -14.870 1.00 86.00 411 ASP A O 1
ATOM 3154 N N . SER A 1 412 ? 8.872 -0.545 -15.142 1.00 88.06 412 SER A N 1
ATOM 3155 C CA . SER A 1 412 ? 9.672 -0.075 -16.271 1.00 88.06 412 SER A CA 1
ATOM 3156 C C . SER A 1 412 ? 10.044 1.393 -16.098 1.00 88.06 412 SER A C 1
ATOM 3158 O O . SER A 1 412 ? 9.183 2.253 -15.930 1.00 88.06 412 SER A O 1
ATOM 3160 N N . THR A 1 413 ? 11.329 1.719 -16.229 1.00 86.81 413 THR A N 1
ATOM 3161 C CA . THR A 1 413 ? 11.835 3.103 -16.140 1.00 86.81 413 THR A CA 1
ATOM 3162 C C . THR A 1 413 ? 11.339 4.013 -17.268 1.00 86.81 413 THR A C 1
ATOM 3164 O O . THR A 1 413 ? 11.556 5.220 -17.220 1.00 86.81 413 THR A O 1
ATOM 3167 N N . THR A 1 414 ? 10.645 3.455 -18.263 1.00 90.50 414 THR A N 1
ATOM 3168 C CA . THR A 1 414 ? 10.062 4.172 -19.407 1.00 90.50 414 THR A CA 1
ATOM 3169 C C . THR A 1 414 ? 8.547 3.977 -19.510 1.00 90.50 414 THR A C 1
ATOM 3171 O O . THR A 1 414 ? 7.973 4.118 -20.587 1.00 90.50 414 THR A O 1
ATOM 3174 N N . ASN A 1 415 ? 7.879 3.629 -18.405 1.00 94.56 415 ASN A N 1
ATOM 3175 C CA . ASN A 1 415 ? 6.441 3.379 -18.383 1.00 94.56 415 ASN A CA 1
ATOM 3176 C C . ASN A 1 415 ? 5.620 4.582 -18.866 1.00 94.56 415 ASN A C 1
ATOM 3178 O O . ASN A 1 415 ? 5.512 5.600 -18.185 1.00 94.56 415 ASN A O 1
ATOM 3182 N N . GLN A 1 416 ? 5.022 4.418 -20.047 1.00 96.12 416 GLN A N 1
ATOM 3183 C CA . GLN A 1 416 ? 4.243 5.434 -20.756 1.00 96.12 416 GLN A CA 1
ATOM 3184 C C . GLN A 1 416 ? 2.948 5.836 -20.040 1.00 96.12 416 GLN A C 1
ATOM 3186 O O . GLN A 1 416 ? 2.364 6.871 -20.356 1.00 96.12 416 GLN A O 1
ATOM 3191 N N . TYR A 1 417 ? 2.499 5.023 -19.083 1.00 97.69 417 TYR A N 1
ATOM 3192 C CA . TYR A 1 417 ? 1.288 5.260 -18.306 1.00 97.69 417 TYR A CA 1
ATOM 3193 C C . TYR A 1 417 ? 1.569 5.871 -16.932 1.00 97.69 417 TYR A C 1
ATOM 3195 O O . TYR A 1 417 ? 0.628 6.179 -16.197 1.00 97.69 417 TYR A O 1
ATOM 3203 N N . ALA A 1 418 ? 2.847 6.071 -16.583 1.00 96.44 418 ALA A N 1
ATOM 3204 C CA . ALA A 1 418 ? 3.229 6.850 -15.414 1.00 96.44 418 ALA A CA 1
ATOM 3205 C C . ALA A 1 418 ? 2.586 8.245 -15.458 1.00 96.44 418 ALA A C 1
ATOM 3207 O O . ALA A 1 418 ? 2.289 8.793 -16.524 1.00 96.44 418 ALA A O 1
ATOM 3208 N N . CYS A 1 419 ? 2.363 8.829 -14.286 1.00 94.81 419 CYS A N 1
ATOM 3209 C CA . CYS A 1 419 ? 1.695 10.118 -14.174 1.00 94.81 419 CYS A CA 1
ATOM 3210 C C . CYS A 1 419 ? 2.496 11.093 -13.321 1.00 94.81 419 CYS A C 1
ATOM 3212 O O . CYS A 1 419 ? 3.534 10.764 -12.752 1.00 94.81 419 CYS A O 1
ATOM 3214 N N . GLU A 1 420 ? 2.002 12.322 -13.243 1.00 94.25 420 GLU A N 1
ATOM 3215 C CA . GLU A 1 420 ? 2.569 13.333 -12.370 1.00 94.25 420 GLU A CA 1
ATOM 3216 C C . GLU A 1 420 ? 2.522 12.904 -10.899 1.00 94.25 420 GLU A C 1
ATOM 3218 O O . GLU A 1 420 ? 1.606 12.204 -10.445 1.00 94.25 420 GLU A O 1
ATOM 3223 N N . ASN A 1 421 ? 3.516 13.375 -10.150 1.00 94.38 421 ASN A N 1
ATOM 3224 C CA . ASN A 1 421 ? 3.589 13.195 -8.709 1.00 94.38 421 ASN A CA 1
ATOM 3225 C C . ASN A 1 421 ? 2.413 13.887 -8.016 1.00 94.38 421 ASN A C 1
ATOM 3227 O O . ASN A 1 421 ? 1.860 14.873 -8.514 1.00 94.38 421 ASN A O 1
ATOM 3231 N N . THR A 1 422 ? 2.037 13.353 -6.861 1.00 95.50 422 THR A N 1
ATOM 3232 C CA . THR A 1 422 ? 0.895 13.824 -6.074 1.00 95.50 422 THR A CA 1
ATOM 3233 C C . THR A 1 422 ? 1.323 14.208 -4.669 1.00 95.50 422 THR A C 1
ATOM 3235 O O . THR A 1 422 ? 2.329 13.727 -4.161 1.00 95.50 422 THR A O 1
ATOM 3238 N N . GLU A 1 423 ? 0.552 15.084 -4.035 1.00 95.62 423 GLU A N 1
ATOM 3239 C CA . GLU A 1 423 ? 0.675 15.374 -2.610 1.00 95.62 423 GLU A CA 1
ATOM 3240 C C . GLU A 1 423 ? -0.459 14.660 -1.880 1.00 95.62 423 GLU A C 1
ATOM 3242 O O . GLU A 1 423 ? -1.626 15.024 -2.038 1.00 95.62 423 GLU A O 1
ATOM 3247 N N . ASP A 1 424 ? -0.119 13.619 -1.122 1.00 97.88 424 ASP A N 1
ATOM 3248 C CA . ASP A 1 424 ? -1.097 12.726 -0.500 1.00 97.88 424 ASP A CA 1
ATOM 3249 C C . ASP A 1 424 ? -0.811 12.547 0.991 1.00 97.88 424 ASP A C 1
ATOM 3251 O O . ASP A 1 424 ? 0.343 12.500 1.419 1.00 97.88 424 ASP A O 1
ATOM 3255 N N . LYS A 1 425 ? -1.873 12.410 1.790 1.00 97.88 425 LYS A N 1
ATOM 3256 C CA . LYS A 1 425 ? -1.773 11.964 3.190 1.00 97.88 425 LYS A CA 1
ATOM 3257 C C . LYS A 1 425 ? -1.786 10.443 3.281 1.00 97.88 425 LYS A C 1
ATOM 3259 O O . LYS A 1 425 ? -1.076 9.863 4.098 1.00 97.88 425 LYS A O 1
ATOM 3264 N N . VAL A 1 426 ? -2.596 9.806 2.436 1.00 98.44 426 VAL A N 1
ATOM 3265 C CA . VAL A 1 426 ? -2.727 8.351 2.355 1.00 98.44 426 VAL A CA 1
ATOM 3266 C C . VAL A 1 426 ? -2.581 7.923 0.902 1.00 98.44 426 VAL A C 1
ATOM 3268 O O . VAL A 1 426 ? -3.177 8.515 0.003 1.00 98.44 426 VAL A O 1
ATOM 3271 N N . TYR A 1 427 ? -1.775 6.896 0.667 1.00 98.50 427 TYR A N 1
ATOM 3272 C CA . TYR A 1 427 ? -1.419 6.434 -0.669 1.00 98.50 427 TYR A CA 1
ATOM 3273 C C . TYR A 1 427 ? -1.223 4.919 -0.712 1.00 98.50 427 TYR A C 1
ATOM 3275 O O . TYR A 1 427 ? -1.218 4.252 0.319 1.00 98.50 427 TYR A O 1
ATOM 3283 N N . LEU A 1 428 ? -1.067 4.360 -1.912 1.00 98.62 428 LEU A N 1
ATOM 3284 C CA . LEU A 1 428 ? -0.644 2.969 -2.097 1.00 98.62 428 LEU A CA 1
ATOM 3285 C C . LEU A 1 428 ? 0.853 2.902 -2.389 1.00 98.62 428 LEU A C 1
ATOM 3287 O O . LEU A 1 428 ? 1.409 3.807 -3.017 1.00 98.62 428 LEU A O 1
ATOM 3291 N N . LEU A 1 429 ? 1.501 1.804 -2.000 1.00 98.25 429 LEU A N 1
ATOM 3292 C CA . LEU A 1 429 ? 2.872 1.522 -2.435 1.00 98.25 429 LEU A CA 1
ATOM 3293 C C . LEU A 1 429 ? 2.950 1.362 -3.961 1.00 98.25 429 LEU A C 1
ATOM 3295 O O . LEU A 1 429 ? 1.973 1.018 -4.628 1.00 98.25 429 LEU A O 1
ATOM 3299 N N . SER A 1 430 ? 4.130 1.622 -4.515 1.00 98.00 430 SER A N 1
ATOM 3300 C CA . SER A 1 430 ? 4.441 1.394 -5.925 1.00 98.00 430 SER A CA 1
ATOM 3301 C C . SER A 1 430 ? 4.922 -0.030 -6.123 1.00 98.00 430 SER A C 1
ATOM 3303 O O . SER A 1 430 ? 5.224 -0.738 -5.162 1.00 98.00 430 SER A O 1
ATOM 3305 N N . TYR A 1 431 ? 5.079 -0.424 -7.383 1.00 95.31 431 TYR A N 1
ATOM 3306 C CA . TYR A 1 431 ? 5.773 -1.646 -7.758 1.00 95.31 431 TYR A CA 1
ATOM 3307 C C . TYR A 1 431 ? 7.149 -1.754 -7.092 1.00 95.31 431 TYR A C 1
ATOM 3309 O O . TYR A 1 431 ? 7.456 -2.780 -6.486 1.00 95.31 431 TYR A O 1
ATOM 3317 N N . LYS A 1 432 ? 7.977 -0.702 -7.152 1.00 88.31 432 LYS A N 1
ATOM 3318 C CA . LYS A 1 432 ? 9.323 -0.738 -6.558 1.00 88.31 432 LYS A CA 1
ATOM 3319 C C . LYS A 1 432 ? 9.293 -0.759 -5.033 1.00 88.31 432 LYS A C 1
ATOM 3321 O O . LYS A 1 432 ? 10.023 -1.534 -4.424 1.00 88.31 432 LYS A O 1
ATOM 3326 N N . GLU A 1 433 ? 8.420 0.020 -4.401 1.00 88.94 433 GLU A N 1
ATOM 3327 C CA . GLU A 1 433 ? 8.305 0.021 -2.936 1.00 88.94 433 GLU A CA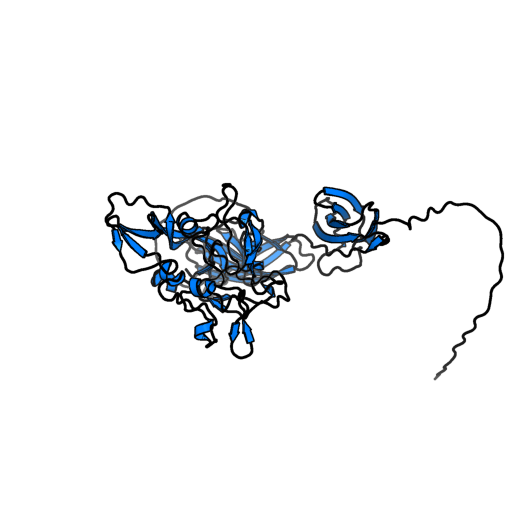 1
ATOM 3328 C C . GLU A 1 433 ? 7.762 -1.293 -2.379 1.00 88.94 433 GLU A C 1
ATOM 3330 O O . GLU A 1 433 ? 8.223 -1.746 -1.335 1.00 88.94 433 GLU A O 1
ATOM 3335 N N . ALA A 1 434 ? 6.829 -1.938 -3.083 1.00 91.31 434 ALA A N 1
ATOM 3336 C CA . ALA A 1 434 ? 6.310 -3.243 -2.690 1.00 91.31 434 ALA A CA 1
ATOM 3337 C C . ALA A 1 434 ? 7.375 -4.348 -2.748 1.00 91.31 434 ALA A C 1
ATOM 3339 O O . ALA A 1 434 ? 7.179 -5.400 -2.158 1.00 91.31 434 ALA A O 1
ATOM 3340 N N . GLN A 1 435 ? 8.507 -4.117 -3.413 1.00 80.31 435 GLN A N 1
ATOM 3341 C CA . GLN A 1 435 ? 9.645 -5.040 -3.474 1.00 80.31 435 GLN A CA 1
ATOM 3342 C C . GLN A 1 435 ? 10.840 -4.552 -2.652 1.00 80.31 435 GLN A C 1
ATOM 3344 O O . GLN A 1 435 ? 11.904 -5.172 -2.659 1.00 80.31 435 GLN A O 1
ATOM 3349 N N . LYS A 1 436 ? 10.694 -3.428 -1.942 1.00 73.69 436 LYS A N 1
ATOM 3350 C CA . LYS A 1 436 ? 11.794 -2.846 -1.185 1.00 73.69 436 LYS A CA 1
ATOM 3351 C C . LYS A 1 436 ? 12.068 -3.731 0.028 1.00 73.69 436 LYS A C 1
ATOM 3353 O O . LYS A 1 436 ? 11.282 -3.781 0.975 1.00 73.69 436 LYS A O 1
ATOM 3358 N N . LYS A 1 437 ? 13.223 -4.400 0.020 1.00 64.12 437 LYS A N 1
ATOM 3359 C CA . LYS A 1 437 ? 13.724 -5.210 1.145 1.00 64.12 437 LYS A CA 1
ATOM 3360 C C . LYS A 1 437 ? 13.730 -4.415 2.452 1.00 64.12 437 LYS A C 1
ATOM 3362 O O . LYS A 1 437 ? 13.362 -4.957 3.489 1.00 64.12 437 LYS A O 1
ATOM 3367 N N . LEU A 1 438 ? 14.045 -3.118 2.380 1.00 57.44 438 LEU A N 1
ATOM 3368 C CA . LEU A 1 438 ? 14.034 -2.212 3.529 1.00 57.44 438 LEU A CA 1
ATOM 3369 C C . LEU A 1 438 ? 12.654 -2.087 4.195 1.00 57.44 438 LEU A C 1
ATOM 3371 O O . LEU A 1 438 ? 12.574 -1.938 5.406 1.00 57.44 438 LEU A O 1
ATOM 3375 N N . TYR A 1 439 ? 11.567 -2.222 3.430 1.00 72.31 439 TYR A N 1
ATOM 3376 C CA . TYR A 1 439 ? 10.200 -2.202 3.967 1.00 72.31 439 TYR A CA 1
ATOM 3377 C C . TYR A 1 439 ? 9.783 -3.563 4.545 1.00 72.31 439 TYR A C 1
ATOM 3379 O O . TYR A 1 439 ? 8.630 -3.760 4.931 1.00 72.31 439 TYR A O 1
ATOM 3387 N N . GLY A 1 440 ? 10.711 -4.525 4.586 1.00 66.88 440 GLY A N 1
ATOM 3388 C CA . GLY A 1 440 ? 10.451 -5.898 4.992 1.00 66.88 440 GLY A CA 1
ATOM 3389 C C . GLY A 1 440 ? 9.559 -6.646 4.004 1.00 66.88 440 GLY A C 1
ATOM 3390 O O . GLY A 1 440 ? 8.860 -7.555 4.433 1.00 66.88 440 GLY A O 1
ATOM 3391 N N . LEU A 1 441 ? 9.554 -6.248 2.723 1.00 77.94 441 LEU A N 1
ATOM 3392 C CA . LEU A 1 441 ? 8.734 -6.814 1.642 1.00 77.94 441 LEU A CA 1
ATOM 3393 C C . LEU A 1 441 ? 9.598 -7.544 0.600 1.00 77.94 441 LEU A C 1
ATOM 3395 O O . LEU A 1 441 ? 9.405 -7.390 -0.606 1.00 77.94 441 LEU A O 1
ATOM 3399 N N . TYR A 1 442 ? 10.590 -8.303 1.068 1.00 70.56 442 TYR A N 1
ATOM 3400 C CA . TYR A 1 442 ? 11.601 -8.941 0.224 1.00 70.56 442 TYR A CA 1
ATOM 3401 C C . TYR A 1 442 ? 11.007 -10.088 -0.606 1.00 70.56 442 TYR A C 1
ATOM 3403 O O . TYR A 1 442 ? 11.007 -10.042 -1.838 1.00 70.56 442 TYR A O 1
ATOM 3411 N N . ASN A 1 443 ? 10.410 -11.078 0.057 1.00 77.38 443 ASN A N 1
ATOM 3412 C CA . ASN A 1 443 ? 9.863 -12.259 -0.604 1.00 77.38 443 ASN A CA 1
ATOM 3413 C C . ASN A 1 443 ? 8.347 -12.167 -0.784 1.00 77.38 443 ASN A C 1
ATOM 3415 O O . ASN A 1 443 ? 7.668 -11.381 -0.125 1.00 77.38 443 ASN A O 1
ATOM 3419 N N . ASN A 1 444 ? 7.797 -13.038 -1.636 1.00 84.81 444 ASN A N 1
ATOM 3420 C CA . ASN A 1 444 ? 6.350 -13.171 -1.818 1.00 84.81 444 ASN A CA 1
ATOM 3421 C C . ASN A 1 444 ? 5.631 -13.328 -0.466 1.00 84.81 444 ASN A C 1
ATOM 3423 O O . ASN A 1 444 ? 4.705 -12.580 -0.169 1.00 84.81 444 ASN A O 1
ATOM 3427 N N . SER A 1 445 ? 6.132 -14.200 0.413 1.00 86.44 445 SER A N 1
ATOM 3428 C CA . SER A 1 445 ? 5.551 -14.438 1.741 1.00 86.44 445 SER A CA 1
ATOM 3429 C C . SER A 1 445 ? 5.397 -13.179 2.601 1.00 86.44 445 SER A C 1
ATOM 3431 O O . SER A 1 445 ? 4.457 -13.093 3.386 1.00 86.44 445 SER A O 1
ATOM 3433 N N . ASP A 1 446 ? 6.282 -12.189 2.456 1.00 81.50 446 ASP A N 1
ATOM 3434 C CA . ASP A 1 446 ? 6.224 -10.946 3.235 1.00 81.50 446 ASP A CA 1
ATOM 3435 C C . ASP A 1 446 ? 5.106 -9.998 2.769 1.00 81.50 446 ASP A C 1
ATOM 3437 O O . ASP A 1 446 ? 4.589 -9.184 3.547 1.00 81.50 446 ASP A O 1
ATOM 3441 N N . ARG A 1 447 ? 4.722 -10.124 1.494 1.00 92.62 447 ARG A N 1
ATOM 3442 C CA . ARG A 1 447 ? 3.687 -9.324 0.829 1.00 92.62 447 ARG A CA 1
ATOM 3443 C C . ARG A 1 447 ? 2.289 -9.933 0.932 1.00 92.62 447 ARG A C 1
ATOM 3445 O O . ARG A 1 447 ? 1.319 -9.309 0.495 1.00 92.62 447 ARG A O 1
ATOM 3452 N N . ILE A 1 448 ? 2.167 -11.126 1.513 1.00 94.38 448 ILE A N 1
ATOM 3453 C CA . ILE A 1 448 ? 0.873 -11.756 1.771 1.00 94.38 448 ILE A CA 1
ATOM 3454 C C . ILE A 1 448 ? 0.118 -10.929 2.821 1.00 94.38 448 ILE A C 1
ATOM 3456 O O . ILE A 1 448 ? 0.568 -10.755 3.957 1.00 94.38 448 ILE A O 1
ATOM 3460 N N . MET A 1 449 ? -1.056 -10.431 2.432 1.00 95.81 449 MET A N 1
ATOM 3461 C CA . MET A 1 449 ? -1.947 -9.642 3.283 1.00 95.81 449 MET A CA 1
ATOM 3462 C C . MET A 1 449 ? -3.295 -10.344 3.400 1.00 95.81 449 MET A C 1
ATOM 3464 O O . MET A 1 449 ? -3.929 -10.666 2.397 1.00 95.81 449 MET A O 1
ATOM 3468 N N . LYS A 1 450 ? -3.744 -10.584 4.632 1.00 97.25 450 LYS A N 1
ATOM 3469 C CA . LYS A 1 450 ? -5.062 -11.168 4.904 1.00 97.25 450 LYS A CA 1
ATOM 3470 C C . LYS A 1 450 ? -6.142 -10.102 4.842 1.00 97.25 450 LYS A C 1
ATOM 3472 O O . LYS A 1 450 ? -5.918 -8.967 5.257 1.00 97.25 450 LYS A O 1
ATOM 3477 N N . THR A 1 451 ? -7.324 -10.488 4.386 1.00 98.12 451 THR A N 1
ATOM 3478 C CA . THR A 1 451 ? -8.519 -9.640 4.463 1.00 98.12 451 THR A CA 1
ATOM 3479 C C . THR A 1 451 ? -9.108 -9.628 5.873 1.00 98.12 451 THR A C 1
ATOM 3481 O O . THR A 1 451 ? -9.074 -10.629 6.600 1.00 98.12 451 THR A O 1
ATOM 3484 N N . THR A 1 452 ? -9.691 -8.499 6.271 1.00 98.12 452 THR A N 1
ATOM 3485 C CA . THR A 1 452 ? -10.618 -8.452 7.411 1.00 98.12 452 THR A CA 1
ATOM 3486 C C . THR A 1 452 ? -11.944 -9.131 7.043 1.00 98.12 452 THR A C 1
ATOM 3488 O O . THR A 1 452 ? -12.218 -9.387 5.867 1.00 98.12 452 THR A O 1
ATOM 3491 N N . ALA A 1 453 ? -12.783 -9.461 8.032 1.00 98.06 453 ALA A N 1
ATOM 3492 C CA . ALA A 1 453 ? -14.114 -10.003 7.739 1.00 98.06 453 ALA A CA 1
ATOM 3493 C C . ALA A 1 453 ? -14.971 -8.965 7.001 1.00 98.06 453 ALA A C 1
ATOM 3495 O O . ALA A 1 453 ? -15.657 -9.309 6.043 1.00 98.06 453 ALA A O 1
ATOM 3496 N N . TYR A 1 454 ? -14.841 -7.696 7.387 1.00 98.12 454 TYR A N 1
ATOM 3497 C CA . TYR A 1 454 ? -15.471 -6.569 6.711 1.00 98.12 454 TYR A CA 1
ATOM 3498 C C . TYR A 1 454 ? -15.034 -6.423 5.244 1.00 98.12 454 TYR A C 1
ATOM 3500 O O . TYR A 1 454 ? -15.880 -6.261 4.369 1.00 98.12 454 TYR A O 1
ATOM 3508 N N . ALA A 1 455 ? -13.735 -6.538 4.943 1.00 97.44 455 ALA A N 1
ATOM 3509 C CA . ALA A 1 455 ? -13.253 -6.476 3.563 1.00 97.44 455 ALA A CA 1
ATOM 3510 C C . ALA A 1 455 ? -13.868 -7.594 2.707 1.00 97.44 455 ALA A C 1
ATOM 3512 O O . ALA A 1 455 ? -14.351 -7.342 1.609 1.00 97.44 455 ALA A O 1
ATOM 3513 N N . ARG A 1 456 ? -13.924 -8.828 3.230 1.00 97.06 456 ARG A N 1
ATOM 3514 C CA . ARG A 1 456 ? -14.579 -9.948 2.529 1.00 97.06 456 ARG A CA 1
ATOM 3515 C C . ARG A 1 456 ? -16.066 -9.699 2.297 1.00 97.06 456 ARG A C 1
ATOM 3517 O O . ARG A 1 456 ? -16.572 -10.036 1.235 1.00 97.06 456 ARG A O 1
ATOM 3524 N N . ALA A 1 457 ? -16.753 -9.099 3.267 1.00 96.56 457 ALA A N 1
ATOM 3525 C CA . ALA A 1 457 ? -18.173 -8.775 3.158 1.00 96.56 457 ALA A CA 1
ATOM 3526 C C . ALA A 1 457 ? -18.478 -7.758 2.049 1.00 96.56 457 ALA A C 1
ATOM 3528 O O . ALA A 1 457 ? -19.566 -7.795 1.481 1.00 96.56 457 ALA A O 1
ATOM 3529 N N . ASN A 1 458 ? -17.515 -6.888 1.737 1.00 94.31 458 ASN A N 1
ATOM 3530 C CA . ASN A 1 458 ? -17.600 -5.925 0.640 1.00 94.31 458 ASN A CA 1
ATOM 3531 C C . ASN A 1 458 ? -17.134 -6.490 -0.713 1.00 94.31 458 ASN A C 1
ATOM 3533 O O . ASN A 1 458 ? -17.281 -5.818 -1.731 1.00 94.31 458 ASN A O 1
ATOM 3537 N N . GLY A 1 459 ? -16.625 -7.728 -0.752 1.00 95.56 459 GLY A N 1
ATOM 3538 C CA . GLY A 1 459 ? -16.220 -8.411 -1.983 1.00 95.56 459 GLY A CA 1
ATOM 3539 C C . GLY A 1 459 ? -14.714 -8.609 -2.151 1.00 95.56 459 GLY A C 1
ATOM 3540 O O . GLY A 1 459 ? -14.296 -9.170 -3.162 1.00 95.56 459 GLY A O 1
ATOM 3541 N N . ALA A 1 460 ? -13.880 -8.211 -1.181 1.00 97.44 460 ALA A N 1
ATOM 3542 C CA . ALA A 1 460 ? -12.440 -8.451 -1.254 1.00 97.44 460 ALA A CA 1
ATOM 3543 C C . ALA A 1 460 ? -12.125 -9.950 -1.374 1.00 97.44 460 ALA A C 1
ATOM 3545 O O . ALA A 1 460 ? -12.537 -10.757 -0.533 1.00 97.44 460 ALA A O 1
ATOM 3546 N N . TYR A 1 461 ? -11.325 -10.314 -2.377 1.00 98.00 461 TYR A N 1
ATOM 3547 C CA . TYR A 1 461 ? -10.864 -11.688 -2.546 1.00 98.00 461 TYR A CA 1
ATOM 3548 C C . TYR A 1 461 ? -9.983 -12.118 -1.369 1.00 98.00 461 TYR A C 1
ATOM 3550 O O . TYR A 1 461 ? -9.080 -11.395 -0.949 1.00 98.00 461 TYR A O 1
ATOM 3558 N N . GLN A 1 462 ? -10.205 -13.334 -0.882 1.00 97.31 462 GLN A N 1
ATOM 3559 C CA . GLN A 1 462 ? -9.353 -14.032 0.072 1.00 97.31 462 GLN A CA 1
ATOM 3560 C C . GLN A 1 462 ? -9.219 -15.467 -0.400 1.00 97.31 462 GLN A C 1
ATOM 3562 O O . GLN A 1 462 ? -10.225 -16.132 -0.645 1.00 97.31 462 GLN A O 1
ATOM 3567 N N . ASP A 1 463 ? -7.987 -15.948 -0.488 1.00 97.62 463 ASP A N 1
ATOM 3568 C CA . ASP A 1 463 ? -7.759 -17.343 -0.816 1.00 97.62 463 ASP A CA 1
ATOM 3569 C C . ASP A 1 463 ? -8.278 -18.264 0.296 1.00 97.62 463 ASP A C 1
ATOM 3571 O O . ASP A 1 463 ? -8.176 -17.945 1.488 1.00 97.62 463 ASP A O 1
ATOM 3575 N N . SER A 1 464 ? -8.833 -19.406 -0.111 1.00 94.75 464 SER A N 1
ATOM 3576 C CA . SER A 1 464 ? -9.369 -20.425 0.797 1.00 94.75 464 SER A CA 1
ATOM 3577 C C . SER A 1 464 ? -8.293 -21.118 1.636 1.00 94.75 464 SER A C 1
ATOM 3579 O O . SER A 1 464 ? -8.588 -21.608 2.724 1.00 94.75 464 SER A O 1
ATOM 3581 N N . ASN A 1 465 ? -7.046 -21.150 1.160 1.00 93.62 465 ASN A N 1
ATOM 3582 C CA . ASN A 1 465 ? -5.927 -21.679 1.916 1.00 93.62 465 ASN A CA 1
ATOM 3583 C C . ASN A 1 465 ? -5.416 -20.619 2.900 1.00 93.62 465 ASN A C 1
ATOM 3585 O O . ASN A 1 465 ? -5.020 -19.509 2.532 1.00 93.62 465 ASN A O 1
ATOM 3589 N N . GLU A 1 466 ? -5.357 -20.984 4.178 1.00 86.06 466 GLU A N 1
ATOM 3590 C CA . GLU A 1 466 ? -4.905 -20.095 5.244 1.00 86.06 466 GLU A CA 1
ATOM 3591 C C . GLU A 1 466 ? -3.430 -19.668 5.127 1.00 86.06 466 GLU A C 1
ATOM 3593 O O . GLU A 1 466 ? -3.039 -18.688 5.761 1.00 86.06 466 GLU A O 1
ATOM 3598 N N . ALA A 1 467 ? -2.626 -20.299 4.272 1.00 88.06 467 ALA A N 1
ATOM 3599 C CA . ALA A 1 467 ? -1.280 -19.826 3.947 1.00 88.06 467 ALA A CA 1
ATOM 3600 C C . ALA A 1 467 ? -1.267 -18.555 3.068 1.00 88.06 467 ALA A C 1
ATOM 3602 O O . ALA A 1 467 ? -0.275 -17.829 3.065 1.00 88.06 467 ALA A O 1
ATOM 3603 N N . TYR A 1 468 ? -2.358 -18.256 2.352 1.00 93.94 468 TYR A N 1
ATOM 3604 C CA . TYR A 1 468 ? -2.426 -17.195 1.340 1.00 93.94 468 TYR A CA 1
ATOM 3605 C C . TYR A 1 468 ? -3.387 -16.058 1.707 1.00 93.94 468 TYR A C 1
ATOM 3607 O O . TYR A 1 468 ? -4.252 -16.182 2.566 1.00 93.94 468 TYR A O 1
ATOM 3615 N N . GLY A 1 469 ? -3.221 -14.899 1.088 1.00 96.62 469 GLY A N 1
ATOM 3616 C CA . GLY A 1 469 ? -3.929 -13.657 1.383 1.00 96.62 469 GLY A CA 1
ATOM 3617 C C . GLY A 1 469 ? -5.057 -13.328 0.411 1.00 96.62 469 GLY A C 1
ATOM 3618 O O . GLY A 1 469 ? -5.665 -14.203 -0.200 1.00 96.62 469 GLY A O 1
ATOM 3619 N N . GLY A 1 470 ? -5.326 -12.034 0.290 1.00 97.88 470 GLY A N 1
ATOM 3620 C CA . GLY A 1 470 ? -6.125 -11.453 -0.778 1.00 97.88 470 GLY A CA 1
ATOM 3621 C C . GLY A 1 470 ? -5.271 -10.757 -1.832 1.00 97.88 470 GLY A C 1
ATOM 3622 O O . GLY A 1 470 ? -4.048 -10.678 -1.715 1.00 97.88 470 GLY A O 1
ATOM 3623 N N . TYR A 1 471 ? -5.933 -10.221 -2.853 1.00 98.31 471 TYR A N 1
ATOM 3624 C CA . TYR A 1 471 ? -5.308 -9.311 -3.810 1.00 98.31 471 TYR A CA 1
ATOM 3625 C C . TYR A 1 471 ? -5.259 -7.899 -3.248 1.00 98.31 471 TYR A C 1
ATOM 3627 O O . TYR A 1 471 ? -6.229 -7.483 -2.620 1.00 98.31 471 TYR A O 1
ATOM 3635 N N . TRP A 1 472 ? -4.187 -7.145 -3.496 1.00 98.56 472 TRP A N 1
ATOM 3636 C CA . TRP A 1 472 ? -4.154 -5.728 -3.129 1.00 98.56 472 TRP A CA 1
ATOM 3637 C C . TRP A 1 472 ? -3.432 -4.836 -4.134 1.00 98.56 472 TRP A C 1
ATOM 3639 O O . TRP A 1 472 ? -2.380 -5.197 -4.662 1.00 98.56 472 TRP A O 1
ATOM 3649 N N . TRP A 1 473 ? -4.021 -3.668 -4.396 1.00 98.69 473 TRP A N 1
ATOM 3650 C CA . TRP A 1 473 ? -3.545 -2.717 -5.399 1.00 98.69 473 TRP A CA 1
ATOM 3651 C C . TRP A 1 473 ? -2.210 -2.065 -5.041 1.00 98.69 473 TRP A C 1
ATOM 3653 O O . TRP A 1 473 ? -1.953 -1.710 -3.890 1.00 98.69 473 TRP A O 1
ATOM 3663 N N . LEU A 1 474 ? -1.414 -1.804 -6.075 1.00 98.62 474 LEU A N 1
ATOM 3664 C CA . LEU A 1 474 ? -0.300 -0.862 -6.067 1.00 98.62 474 LEU A CA 1
ATOM 3665 C C . LEU A 1 474 ? -0.685 0.358 -6.906 1.00 98.62 474 LEU A C 1
ATOM 3667 O O . LEU A 1 474 ? -1.472 0.242 -7.841 1.00 98.62 474 LEU A O 1
ATOM 3671 N N . ARG A 1 475 ? -0.098 1.526 -6.630 1.00 98.19 475 ARG A N 1
ATOM 3672 C CA . ARG A 1 475 ? -0.358 2.734 -7.443 1.00 98.19 475 ARG A CA 1
ATOM 3673 C C . ARG A 1 475 ? 0.298 2.718 -8.827 1.00 98.19 475 ARG A C 1
ATOM 3675 O O . ARG A 1 475 ? 0.070 3.614 -9.630 1.00 98.19 475 ARG A O 1
ATOM 3682 N N . SER A 1 476 ? 1.192 1.766 -9.087 1.00 98.38 476 SER A N 1
ATOM 3683 C CA . SER A 1 476 ? 1.933 1.737 -10.347 1.00 98.38 476 SER A CA 1
ATOM 3684 C C . SER A 1 476 ? 1.047 1.222 -11.486 1.00 98.38 476 SER A C 1
ATOM 3686 O O . SER A 1 476 ? 0.460 0.147 -11.347 1.00 98.38 476 SER A O 1
ATOM 3688 N N . PRO A 1 477 ? 0.982 1.920 -12.630 1.00 98.31 477 PRO A N 1
ATOM 3689 C CA . PRO A 1 477 ? 0.309 1.413 -13.819 1.00 98.31 477 PRO A CA 1
ATOM 3690 C C . PRO A 1 477 ? 1.088 0.240 -14.426 1.00 98.31 477 PRO A C 1
ATOM 3692 O O . PRO A 1 477 ? 2.311 0.159 -14.285 1.00 98.31 477 PRO A O 1
ATOM 3695 N N . TYR A 1 478 ? 0.399 -0.662 -15.123 1.00 97.75 478 TYR A N 1
ATOM 3696 C CA . TYR A 1 478 ? 1.062 -1.702 -15.910 1.00 97.75 478 TYR A CA 1
ATOM 3697 C C . TYR A 1 478 ? 1.574 -1.139 -17.238 1.00 97.75 478 TYR A C 1
ATOM 3699 O O . TYR A 1 478 ? 0.877 -0.352 -17.867 1.00 97.75 478 TYR A O 1
ATOM 3707 N N . TYR A 1 479 ? 2.765 -1.556 -17.672 1.00 96.06 479 TYR A N 1
ATOM 3708 C CA . TYR A 1 479 ? 3.439 -0.994 -18.847 1.00 96.06 479 TYR A CA 1
ATOM 3709 C C . TYR A 1 479 ? 2.709 -1.221 -20.184 1.00 96.06 479 TYR A C 1
ATOM 3711 O O . TYR A 1 479 ? 2.723 -0.325 -21.028 1.00 96.06 479 TYR A O 1
ATOM 3719 N N . ASP A 1 480 ? 2.079 -2.388 -20.385 1.00 96.44 480 ASP A N 1
ATOM 3720 C CA . ASP A 1 480 ? 1.530 -2.758 -21.704 1.00 96.44 480 ASP A CA 1
ATOM 3721 C C . ASP A 1 480 ? 0.077 -2.310 -21.926 1.00 96.44 480 ASP A C 1
ATOM 3723 O O . ASP A 1 480 ? -0.351 -2.194 -23.072 1.00 96.44 480 ASP A O 1
ATOM 3727 N N . TYR A 1 481 ? -0.698 -2.070 -20.860 1.00 96.81 481 TYR A N 1
ATOM 3728 C CA . TYR A 1 481 ? -2.138 -1.806 -20.971 1.00 96.81 481 TYR A CA 1
ATOM 3729 C C . TYR A 1 481 ? -2.588 -0.627 -20.102 1.00 96.81 481 TYR A C 1
ATOM 3731 O O . TYR A 1 481 ? -2.483 -0.672 -18.872 1.00 96.81 481 TYR A O 1
ATOM 3739 N N . SER A 1 482 ? -3.195 0.378 -20.741 1.00 96.12 482 SER A N 1
ATOM 3740 C CA . SER A 1 482 ? -3.732 1.601 -20.116 1.00 96.12 482 SER A CA 1
ATOM 3741 C C . SER A 1 482 ? -4.878 1.362 -19.124 1.00 96.12 482 SER A C 1
ATOM 3743 O O . SER A 1 482 ? -5.164 2.210 -18.277 1.00 96.12 482 SER A O 1
ATOM 3745 N N . ASN A 1 483 ? -5.542 0.208 -19.205 1.00 96.50 483 ASN A N 1
ATOM 3746 C CA . ASN A 1 483 ? -6.669 -0.180 -18.357 1.00 96.50 483 ASN A CA 1
ATOM 3747 C C . ASN A 1 483 ? -6.295 -1.143 -17.222 1.00 96.50 483 ASN A C 1
ATOM 3749 O O . ASN A 1 483 ? -7.187 -1.652 -16.545 1.00 96.50 483 ASN A O 1
ATOM 3753 N N . THR A 1 484 ? -5.003 -1.386 -16.983 1.00 98.19 484 THR A N 1
ATOM 3754 C CA . THR A 1 484 ? -4.552 -2.273 -15.898 1.00 98.19 484 THR A CA 1
ATOM 3755 C C . THR A 1 484 ? -3.535 -1.592 -14.983 1.00 98.19 484 THR A C 1
ATOM 3757 O O . THR A 1 484 ? -2.697 -0.798 -15.423 1.00 98.19 484 THR A O 1
ATOM 3760 N N . ALA A 1 485 ? -3.610 -1.907 -13.690 1.00 98.50 485 ALA A N 1
ATOM 3761 C CA . ALA A 1 485 ? -2.678 -1.443 -12.665 1.00 98.50 485 ALA A CA 1
ATOM 3762 C C . ALA A 1 485 ? -1.965 -2.630 -12.010 1.00 98.50 485 ALA A C 1
ATOM 3764 O O . ALA A 1 485 ? -2.442 -3.768 -12.049 1.00 98.50 485 ALA A O 1
ATOM 3765 N N . ARG A 1 486 ? -0.797 -2.374 -11.418 1.00 98.44 486 ARG A N 1
ATOM 3766 C CA . ARG A 1 486 ? -0.029 -3.377 -10.680 1.00 98.44 486 ARG A CA 1
ATOM 3767 C C . ARG A 1 486 ? -0.746 -3.738 -9.377 1.00 98.44 486 ARG A C 1
ATOM 3769 O O . ARG A 1 486 ? -1.349 -2.892 -8.723 1.00 98.44 486 ARG A O 1
ATOM 3776 N N . LEU A 1 487 ? -0.648 -5.002 -8.983 1.00 98.50 487 LEU A N 1
ATOM 3777 C CA . LEU A 1 487 ? -1.143 -5.499 -7.701 1.00 98.50 487 LEU A CA 1
ATOM 3778 C C . LEU A 1 487 ? -0.230 -6.589 -7.151 1.00 98.50 487 LEU A C 1
ATOM 3780 O O . LEU A 1 487 ? 0.600 -7.145 -7.876 1.00 98.50 487 LEU A O 1
ATOM 3784 N N . ILE A 1 488 ? -0.433 -6.932 -5.885 1.00 98.44 488 ILE A N 1
ATOM 3785 C CA . ILE A 1 488 ? 0.129 -8.126 -5.262 1.00 98.44 488 ILE A CA 1
ATOM 3786 C C . ILE A 1 488 ? -0.943 -9.209 -5.160 1.00 98.44 488 ILE A C 1
ATOM 3788 O O . ILE A 1 488 ? -2.066 -8.957 -4.712 1.00 98.44 488 ILE A O 1
ATOM 3792 N N . ARG A 1 489 ? -0.590 -10.423 -5.593 1.00 97.94 489 ARG A N 1
ATOM 3793 C CA . ARG A 1 489 ? -1.463 -11.594 -5.589 1.00 97.94 489 ARG A CA 1
ATOM 3794 C C . ARG A 1 489 ? -1.657 -12.162 -4.178 1.00 97.94 489 ARG A C 1
ATOM 3796 O O . ARG A 1 489 ? -0.907 -11.841 -3.260 1.00 97.94 489 ARG A O 1
ATOM 3803 N N . TYR A 1 490 ? -2.626 -13.064 -4.013 1.00 97.06 490 TYR A N 1
ATOM 3804 C CA . TYR A 1 490 ? -2.864 -13.766 -2.745 1.00 97.06 490 TYR A CA 1
ATOM 3805 C C . TYR A 1 490 ? -1.633 -14.523 -2.225 1.00 97.06 490 TYR A C 1
ATOM 3807 O O . TYR A 1 490 ? -1.470 -14.683 -1.020 1.00 97.06 490 TYR A O 1
ATOM 3815 N N . ASP A 1 491 ? -0.751 -14.981 -3.107 1.00 95.38 491 ASP A N 1
ATOM 3816 C CA . ASP A 1 491 ? 0.496 -15.664 -2.760 1.00 95.38 491 ASP A CA 1
ATOM 3817 C C . ASP A 1 491 ? 1.667 -14.698 -2.544 1.00 95.38 491 ASP A C 1
ATOM 3819 O O . ASP A 1 491 ? 2.775 -15.132 -2.240 1.00 95.38 491 ASP A O 1
ATOM 3823 N N . GLY A 1 492 ? 1.422 -13.392 -2.675 1.00 95.44 492 GLY A N 1
ATOM 3824 C CA . GLY A 1 492 ? 2.411 -12.338 -2.545 1.00 95.44 492 GLY A CA 1
ATOM 3825 C C . GLY A 1 492 ? 3.209 -12.050 -3.816 1.00 95.44 492 GLY A C 1
ATOM 3826 O O . GLY A 1 492 ? 4.105 -11.203 -3.777 1.00 95.44 492 GLY A O 1
ATOM 3827 N N . SER A 1 493 ? 2.928 -12.717 -4.940 1.00 95.81 493 SER A N 1
ATOM 3828 C CA . SER A 1 493 ? 3.595 -12.425 -6.210 1.00 95.81 493 SER A CA 1
ATOM 3829 C C . SER A 1 493 ? 3.125 -11.090 -6.794 1.00 95.81 493 SER A C 1
ATOM 3831 O O . SER A 1 493 ? 1.985 -10.671 -6.603 1.00 95.81 493 SER A O 1
ATOM 3833 N N . ASN A 1 494 ? 3.979 -10.421 -7.565 1.00 95.31 494 ASN A N 1
ATOM 3834 C CA . ASN A 1 494 ? 3.548 -9.262 -8.346 1.00 95.31 494 ASN A CA 1
ATOM 3835 C C . ASN A 1 494 ? 2.662 -9.706 -9.521 1.00 95.31 494 ASN A C 1
ATOM 3837 O O . ASN A 1 494 ? 2.895 -10.754 -10.123 1.00 95.31 494 ASN A O 1
ATOM 3841 N N . SER A 1 495 ? 1.668 -8.893 -9.872 1.00 97.50 495 SER A N 1
ATOM 3842 C CA . SER A 1 495 ? 0.816 -9.076 -11.051 1.00 97.50 495 SER A CA 1
ATOM 3843 C C . SER A 1 495 ? 0.290 -7.724 -11.536 1.00 97.50 495 SER A C 1
ATOM 3845 O O . SER A 1 495 ? 0.674 -6.664 -11.036 1.00 97.50 495 SER A O 1
ATOM 3847 N N . ASN A 1 496 ? -0.570 -7.755 -12.542 1.00 97.75 496 ASN A N 1
ATOM 3848 C CA . ASN A 1 496 ? -1.460 -6.665 -12.908 1.00 97.75 496 ASN A CA 1
ATOM 3849 C C . ASN A 1 496 ? -2.909 -7.169 -12.909 1.00 97.75 496 ASN A C 1
ATOM 3851 O O . ASN A 1 496 ? -3.142 -8.382 -12.842 1.00 97.75 496 ASN A O 1
ATOM 3855 N N . PHE A 1 497 ? -3.857 -6.235 -12.931 1.00 97.94 497 PHE A N 1
ATOM 3856 C CA . PHE A 1 497 ? -5.268 -6.536 -13.131 1.00 97.94 497 PHE A CA 1
ATOM 3857 C C . PHE A 1 497 ? -6.035 -5.319 -13.653 1.00 97.94 497 PHE A C 1
ATOM 3859 O O . PHE A 1 497 ? -5.571 -4.182 -13.523 1.00 97.94 497 PHE A O 1
ATOM 3866 N N . ASP A 1 498 ? -7.207 -5.570 -14.231 1.00 98.00 498 ASP A N 1
ATOM 3867 C CA . ASP A 1 498 ? -8.125 -4.544 -14.720 1.00 98.00 498 ASP A CA 1
ATOM 3868 C C . ASP A 1 498 ? -8.529 -3.567 -13.613 1.00 98.00 498 ASP A C 1
ATOM 3870 O O . ASP A 1 498 ? -9.017 -3.970 -12.555 1.00 98.00 498 ASP A O 1
ATOM 3874 N N . VAL A 1 499 ? -8.369 -2.266 -13.869 1.00 96.62 499 VAL A N 1
ATOM 3875 C CA . VAL A 1 499 ? -8.581 -1.213 -12.857 1.00 96.62 499 VAL A CA 1
ATOM 3876 C C . VAL A 1 499 ? -10.013 -1.140 -12.326 1.00 96.62 499 VAL A C 1
ATOM 3878 O O . VAL A 1 499 ? -10.220 -0.653 -11.219 1.00 96.62 499 VAL A O 1
ATOM 3881 N N . TYR A 1 500 ? -10.982 -1.636 -13.096 1.00 94.31 500 TYR A N 1
ATOM 3882 C CA . TYR A 1 500 ? -12.408 -1.661 -12.761 1.00 94.31 500 TYR A CA 1
ATOM 3883 C C . TYR A 1 500 ? -12.830 -2.893 -11.958 1.00 94.31 500 TYR A C 1
ATOM 3885 O O . TYR A 1 500 ? -14.004 -3.035 -11.630 1.00 94.31 500 TYR A O 1
ATOM 3893 N N . SER A 1 501 ? -11.884 -3.770 -11.619 1.00 95.06 501 SER A N 1
ATOM 3894 C CA . SER A 1 501 ? -12.137 -4.901 -10.737 1.00 95.06 501 SER A CA 1
ATOM 3895 C C . SER A 1 501 ? -12.405 -4.443 -9.312 1.00 95.06 501 SER A C 1
ATOM 3897 O O . SER A 1 501 ? -11.566 -3.794 -8.685 1.00 95.06 501 SER A O 1
ATOM 3899 N N . ASP A 1 502 ? -13.567 -4.811 -8.792 1.00 90.38 502 ASP A N 1
ATOM 3900 C CA . ASP A 1 502 ? -14.022 -4.436 -7.462 1.00 90.38 502 ASP A CA 1
ATOM 3901 C C . ASP A 1 502 ? -13.581 -5.414 -6.371 1.00 90.38 502 ASP A C 1
ATOM 3903 O O . ASP A 1 502 ? -13.649 -5.047 -5.211 1.00 90.38 502 ASP A O 1
ATOM 3907 N N . TYR A 1 503 ? -13.059 -6.603 -6.681 1.00 95.56 503 TYR A N 1
ATOM 3908 C CA . TYR A 1 503 ? -12.654 -7.584 -5.661 1.00 95.56 503 TYR A CA 1
ATOM 3909 C C . TYR A 1 503 ? -11.198 -7.448 -5.182 1.00 95.56 503 TYR A C 1
ATOM 3911 O O . TYR A 1 503 ? -10.736 -8.227 -4.338 1.00 95.56 503 TYR A O 1
ATOM 3919 N N . VAL A 1 504 ? -10.440 -6.490 -5.724 1.00 98.12 504 VAL A N 1
ATOM 3920 C CA . VAL A 1 504 ? -9.058 -6.231 -5.304 1.00 98.12 504 VAL A CA 1
ATOM 3921 C C . VAL A 1 504 ? -9.048 -5.302 -4.088 1.00 98.12 504 VAL A C 1
ATOM 3923 O O . VAL A 1 504 ? -9.721 -4.273 -4.030 1.00 98.12 504 VAL A O 1
ATOM 3926 N N . GLY A 1 505 ? -8.277 -5.705 -3.087 1.00 97.88 505 GLY A N 1
ATOM 3927 C CA . GLY A 1 505 ? -8.158 -5.048 -1.801 1.00 97.88 505 GLY A CA 1
ATOM 3928 C C . GLY A 1 505 ? -7.332 -3.767 -1.809 1.00 97.88 505 GLY A C 1
ATOM 3929 O O . GLY A 1 505 ? -6.504 -3.515 -2.688 1.00 97.88 505 GLY A O 1
ATOM 3930 N N . VAL A 1 506 ? -7.506 -2.986 -0.750 1.00 97.75 506 VAL A N 1
ATOM 3931 C CA . VAL A 1 506 ? -6.748 -1.764 -0.484 1.00 97.75 506 VAL A CA 1
ATOM 3932 C C . VAL A 1 506 ? -5.858 -1.976 0.741 1.00 97.75 506 VAL A C 1
ATOM 3934 O O . VAL A 1 506 ? -6.344 -2.345 1.814 1.00 97.75 506 VAL A O 1
ATOM 3937 N N . VAL A 1 507 ? -4.557 -1.718 0.583 1.00 98.25 507 VAL A N 1
ATOM 3938 C CA . VAL A 1 507 ? -3.566 -1.699 1.673 1.00 98.25 507 VAL A CA 1
ATOM 3939 C C . VAL A 1 507 ? -2.947 -0.299 1.723 1.00 98.25 507 VAL A C 1
ATOM 3941 O O . VAL A 1 507 ? -2.008 -0.013 0.976 1.00 98.25 507 VAL A O 1
ATOM 3944 N N . PRO A 1 508 ? -3.500 0.605 2.550 1.00 98.06 508 PRO A N 1
ATOM 3945 C CA . PRO A 1 508 ? -3.019 1.976 2.637 1.00 98.06 508 PRO A CA 1
ATOM 3946 C C . PRO A 1 508 ? -1.612 2.081 3.232 1.00 98.06 508 PRO A C 1
ATOM 3948 O O . PRO A 1 508 ? -1.225 1.303 4.107 1.00 98.06 508 PRO A O 1
ATOM 3951 N N . ALA A 1 509 ? -0.887 3.110 2.812 1.00 98.06 509 ALA A N 1
ATOM 3952 C CA . ALA A 1 509 ? 0.343 3.593 3.414 1.00 98.06 509 ALA A CA 1
ATOM 3953 C C . ALA A 1 509 ? 0.212 5.084 3.754 1.00 98.06 509 ALA A C 1
ATOM 3955 O O . ALA A 1 509 ? -0.511 5.822 3.080 1.00 98.06 509 ALA A O 1
ATOM 3956 N N . LEU A 1 510 ? 0.895 5.525 4.809 1.00 97.69 510 LEU A N 1
ATOM 3957 C CA . LEU A 1 510 ? 0.901 6.924 5.245 1.00 97.69 510 LEU A CA 1
ATOM 3958 C C . LEU A 1 510 ? 2.155 7.252 6.057 1.00 97.69 510 LEU A C 1
ATOM 3960 O O . LEU A 1 510 ? 2.864 6.348 6.495 1.00 97.69 510 LEU A O 1
ATOM 3964 N N . THR A 1 511 ? 2.418 8.538 6.272 1.00 94.00 511 THR A N 1
ATOM 3965 C CA . THR A 1 511 ? 3.525 9.003 7.120 1.00 94.00 511 THR A CA 1
ATOM 3966 C C . THR A 1 511 ? 2.970 9.762 8.320 1.00 94.00 511 THR A C 1
ATOM 3968 O O . THR A 1 511 ? 2.183 10.690 8.139 1.00 94.00 511 THR A O 1
ATOM 3971 N N . VAL A 1 512 ? 3.390 9.399 9.533 1.00 89.81 512 VAL A N 1
ATOM 3972 C CA . VAL A 1 512 ? 2.998 10.088 10.775 1.00 89.81 512 VAL A CA 1
ATOM 3973 C C . VAL A 1 512 ? 4.181 10.726 11.487 1.00 89.81 512 VAL A C 1
ATOM 3975 O O . VAL A 1 512 ? 5.279 10.174 11.481 1.00 89.81 512 VAL A O 1
ATOM 3978 N N . THR A 1 513 ? 3.956 11.870 12.122 1.00 83.75 513 THR A N 1
ATOM 3979 C CA . THR A 1 513 ? 4.850 12.415 13.157 1.00 83.75 513 THR A CA 1
ATOM 3980 C C . THR A 1 513 ? 4.470 11.870 14.535 1.00 83.75 513 THR A C 1
ATOM 3982 O O . THR A 1 513 ? 3.360 11.355 14.704 1.00 83.75 513 THR A O 1
ATOM 3985 N N . GLU A 1 514 ? 5.373 11.985 15.514 1.00 62.88 514 GLU A N 1
ATOM 3986 C CA . GLU A 1 514 ? 5.061 11.670 16.922 1.00 62.88 514 GLU A CA 1
ATOM 3987 C C . GLU A 1 514 ? 3.882 12.491 17.479 1.00 62.88 514 GLU A C 1
ATOM 3989 O O . GLU A 1 514 ? 3.729 13.674 17.093 1.00 62.88 514 GLU A O 1
#

Sequence (514 aa):
MKGFKTFALALLCVLSVCFLGCKASTSVTNEEDGLGISITLPGGKDRAVFYDIDEVASYTIAVSQNGYSVTSKNAAPGETVRIKLTDTGTYDISVSAFDNSNNKIAEGTASVTLALGDGYKNVNIDIEPYEKTVGINLTAAWETPDEEKYGAEDAVRYDVYIYEGEDLIATSENVSLTGNFNVPYYSTYKVKIEAKKANLTVVGSGEAIFTIAKGDTVKTVTITIIGEYKQSSSDLGINPSLNWVGGYKREKITFGSWPQSLADVTGITLTATGKTYDGNNAEYSGDDGNKYVKVNDSYYKVEPITWRVICYNSDGSKKLLADKIYTNLAYYGTYVDRTLGSKTIYPNNYKYSNIRAYLNSTKNQFEADGGTPTQYDIDWTNAGFLTAAFTSTELAKIKTVLVDNSAATTDSTTNQYACENTEDKVYLLSYKEAQKKLYGLYNNSDRIMKTTAYARANGAYQDSNEAYGGYWWLRSPYYDYSNTARLIRYDGSNSNFDVYSDYVGVVPALTVTE

pLDDT: mean 76.65, std 22.06, range [22.83, 98.69]

Secondary structure (DSSP, 8-state):
--------------------------------S--EEEEEPP-TTS--TTS-GGG--EEEEEEEETTEEEEEEEE-TT-EEEEE--S-EEEEEEEEEE-TT--EEEEEEEEEEE-TT--EEE---PPEEP--EEEEEEEEEEE-S-TTT--GGG--EEEEEEEETTEEEEEE-S--S--EEEEETT-EEEEEEEEE-TT--EEEEEEEEEE--TT-SEEEEEEEEEE------------------SS----EEEEEEEEEEEE--TTPPEEEEEEEETTTEEEEEETTS-EEEEETTEEEEEEEEEEEEEEEBTTS-EEEEESSB-EE--SSS-S--EEETTEEE-TT-STT-HHHHHHHT-B-HHHHTT-B-SS---B-TTTSHHHHH--HHHHTTEEPEEE--SGGGSSSTT-TT----EEESEEPPPHHHHT-GGGT--SHHHH--PBPHHHHHTT----SSTT----EEEEEEPSS-TTEEEEE-TTS-EEEEETT-SS-EE--EEEE--